Protein AF-A0A662X9U7-F1 (afdb_monomer_lite)

pLDDT: mean 76.12, std 15.45, range [34.06, 96.31]

Secondary structure (DSSP, 8-state):
-HHHHHHHHHHHGGGGGGTS-HHHHHHHHHHHHHHHHHHS---TT--SSPPEEPTTSS-EE----TTS------PPP---TT--SPPP------------HHHHHHHHHHHHHHHHHHHHHH-HHHHHHHHHHHHHHHHHHHHHHHHHHHHHHHHTTSTTHHHHHHHHHHHHHSTTS-TTTHHHHHHHHHHHHHHHHHHHHH-SEETTEETHHHHHHHHHHHHHHHHHHHTTTTPPPPP-SPPPPHHHHHHH--S--SPPPPPHHHHHHHHHHHHHHHHHHHTT-S-HHHHHHHHHHHHHHHHHHHHHHHHHHHHT-PPTTSSS----HHHHHHHHHHHHHHHHHHHHHHHHH-GGGGGGS-HHHHHHHHHHHTT--TT-HHHHHHHHHHHHHHHHHHTTS---

Foldseek 3Di:
DQLVVLVVCLVCLVVCVVPDPPVVSVVSNVVSVVVNPVVAPDCVPADPDDFDDDPPDPDTDDDDALVHDDDHDDDDPDDDPPDPDDDDDDDDDDDDDDDDPLLVVLQVLLLVLQPCLLVLLQDPVNQLQVLLVVLLLVLLVVVVVVVVVVVVVVLVVDPPSVVVVVVVCCVVVVQPPDPVNCVVVVVVVVVVSVVVLVVLCPDQADPNDGCVSVVSSVVSSVVSNVVCVVVVRSDFDDDPDDDDDPVCCVVPNDPPPPGGDGDPNSVVSSVVSNVSSLVSLCVSDSDNVVSVVSSVCSVCVVVVVVVVVVVVCVVVPDDPDPVHNDDDPVVVVVVCVVVVVVVLVVLLVVCVVCVVVLVVDDPLCSVLSVVSNVPDDSPDPVNVVSVVVVVVVVVVVVVPPDDD

Radius of gyration: 38.95 Å; chains: 1; bounding box: 94×74×111 Å

Sequence (404 aa):
MLCRGVLKAAQATPALQQWASPSVVHGLQAALQVLSKLVCENCVGGCQLECTPLEGEAACMLELSPYHAPCIAVTGPAQPFIATTSPAFDFDFTFYTYLSWTYAQNFFLGLFFFYLSEWLSRSRTFHYVLGAAIGVCFSALLALYLFQRQARNTTKMLPGAQLVSSLASVATVVVPVTGFVIMPNMYRLMAWAVSYLAYLWNREVLFGIPHLGKIYFACFAILGCVLVWWYQWGASAKSDTPPQDEEELEELGELDDELPPPTNLQLILSRSLKALGVTLLFYSTSSTEASLLLILLVSLTRVFEIIATIAYFWYHFERPGQHSVLISKKEFEQQALTETEKALAQLQEFLKQNPDELDKVREDNEIRLRRFAKGRNHLDVATRDSALNARQRKRSFWSSCAIQ

Structure (mmCIF, N/CA/C/O backbone):
data_AF-A0A662X9U7-F1
#
_entry.id   AF-A0A662X9U7-F1
#
loop_
_atom_site.group_PDB
_atom_site.id
_atom_site.type_symbol
_atom_site.label_atom_id
_atom_site.label_alt_id
_atom_site.label_comp_id
_atom_site.label_asym_id
_atom_site.label_entity_id
_atom_site.label_seq_id
_atom_site.pdbx_PDB_ins_code
_atom_site.Cartn_x
_atom_site.Cartn_y
_atom_site.Cartn_z
_atom_site.occupancy
_atom_site.B_iso_or_equiv
_atom_site.auth_seq_id
_atom_site.auth_comp_id
_atom_site.auth_asym_id
_atom_site.auth_atom_id
_atom_site.pdbx_PDB_model_num
ATOM 1 N N . MET A 1 1 ? 9.312 13.143 -14.802 1.00 46.44 1 MET A N 1
ATOM 2 C CA . MET A 1 1 ? 8.368 13.669 -13.781 1.00 46.44 1 MET A CA 1
ATOM 3 C C . MET A 1 1 ? 8.946 14.861 -13.021 1.00 46.44 1 MET A C 1
ATOM 5 O O . MET A 1 1 ? 8.430 15.960 -13.179 1.00 46.44 1 MET A O 1
ATOM 9 N N . LEU A 1 2 ? 10.040 14.679 -12.266 1.00 54.72 2 LEU A N 1
ATOM 10 C CA . LEU A 1 2 ? 10.697 15.745 -11.489 1.00 54.72 2 LEU A CA 1
ATOM 11 C C . LEU A 1 2 ? 11.175 16.892 -12.402 1.00 54.72 2 LEU A C 1
ATOM 13 O O . LEU A 1 2 ? 10.921 18.049 -12.108 1.00 54.72 2 LEU A O 1
ATOM 17 N N . CYS A 1 3 ? 11.687 16.563 -13.593 1.00 58.28 3 CYS A N 1
ATOM 18 C CA . CYS A 1 3 ? 12.002 17.531 -14.648 1.00 58.28 3 CYS A CA 1
ATOM 19 C C . CYS A 1 3 ? 10.791 18.400 -15.046 1.00 58.28 3 CYS A C 1
ATOM 21 O O . CYS A 1 3 ? 10.842 19.617 -14.931 1.00 58.28 3 CYS A O 1
ATOM 23 N N . ARG A 1 4 ? 9.668 17.786 -15.453 1.00 57.91 4 ARG A N 1
ATOM 24 C CA . ARG A 1 4 ? 8.449 18.500 -15.885 1.00 57.91 4 ARG A CA 1
ATOM 25 C C . ARG A 1 4 ? 7.836 19.336 -14.757 1.00 57.91 4 ARG A C 1
ATOM 27 O O . ARG A 1 4 ? 7.353 20.433 -15.017 1.00 57.91 4 ARG A O 1
ATOM 34 N N . GLY A 1 5 ? 7.877 18.834 -13.520 1.00 63.41 5 GLY A N 1
ATOM 35 C CA . GLY A 1 5 ? 7.446 19.562 -12.325 1.00 63.41 5 GLY A CA 1
ATOM 36 C C . GLY A 1 5 ? 8.324 20.778 -12.034 1.00 63.41 5 GLY A C 1
ATOM 37 O O . GLY A 1 5 ? 7.799 21.867 -11.842 1.00 63.41 5 GLY A O 1
ATOM 38 N N . VAL A 1 6 ? 9.650 20.623 -12.091 1.00 66.56 6 VAL A N 1
ATOM 39 C CA . VAL A 1 6 ? 10.616 21.722 -11.923 1.00 66.56 6 VAL A CA 1
ATOM 40 C C . VAL A 1 6 ? 10.502 22.739 -13.063 1.00 66.56 6 VAL A C 1
ATOM 42 O O . VAL A 1 6 ? 10.577 23.937 -12.811 1.00 66.56 6 VAL A O 1
ATOM 45 N N . LEU A 1 7 ? 10.236 22.292 -14.294 1.00 66.31 7 LEU A N 1
ATOM 46 C CA . LEU A 1 7 ? 10.035 23.164 -15.454 1.00 66.31 7 LEU A CA 1
ATOM 47 C C . LEU A 1 7 ? 8.737 23.978 -15.334 1.00 66.31 7 LEU A C 1
ATOM 49 O O . LEU A 1 7 ? 8.763 25.194 -15.505 1.00 66.31 7 LEU A O 1
ATOM 53 N N . LYS A 1 8 ? 7.617 23.333 -14.969 1.00 71.69 8 LYS A N 1
ATOM 54 C CA . LYS A 1 8 ? 6.346 24.022 -14.681 1.00 71.69 8 LYS A CA 1
ATOM 55 C C . LYS A 1 8 ? 6.487 24.978 -13.491 1.00 71.69 8 LYS A C 1
ATOM 57 O O . LYS A 1 8 ? 5.981 26.091 -13.554 1.00 71.69 8 LYS A O 1
ATOM 62 N N . ALA A 1 9 ? 7.199 24.582 -12.434 1.00 75.00 9 ALA A N 1
ATOM 63 C CA . ALA A 1 9 ? 7.469 25.444 -11.285 1.00 75.00 9 ALA A CA 1
ATOM 64 C C . ALA A 1 9 ? 8.306 26.669 -11.685 1.00 75.00 9 ALA A C 1
ATOM 66 O O . ALA A 1 9 ? 7.944 27.788 -11.329 1.00 75.00 9 ALA A O 1
ATOM 67 N N . ALA A 1 10 ? 9.358 26.487 -12.492 1.00 73.56 10 ALA A N 1
ATOM 68 C CA . ALA A 1 10 ? 10.167 27.579 -13.036 1.00 73.56 10 ALA A CA 1
ATOM 69 C C . ALA A 1 10 ? 9.329 28.541 -13.899 1.00 73.56 10 ALA A C 1
ATOM 71 O O . ALA A 1 10 ? 9.485 29.755 -13.799 1.00 73.56 10 ALA A O 1
ATOM 72 N N . GLN A 1 11 ? 8.403 28.009 -14.704 1.00 76.69 11 GLN A N 1
ATOM 73 C CA . GLN A 1 11 ? 7.480 28.795 -15.532 1.00 76.69 11 GLN A CA 1
ATOM 74 C C . GLN A 1 11 ? 6.395 29.517 -14.720 1.00 76.69 11 GLN A C 1
ATOM 76 O O . GLN A 1 11 ? 5.952 30.585 -15.126 1.00 76.69 11 GLN A O 1
ATOM 81 N N . ALA A 1 12 ? 5.983 28.964 -13.577 1.00 81.19 12 ALA A N 1
ATOM 82 C CA . ALA A 1 12 ? 5.007 29.570 -12.670 1.00 81.19 12 ALA A CA 1
ATOM 83 C C . ALA A 1 12 ? 5.637 30.567 -11.677 1.00 81.19 12 ALA A C 1
ATOM 85 O O . ALA A 1 12 ? 4.928 31.371 -11.076 1.00 81.19 12 ALA A O 1
ATOM 86 N N . THR A 1 13 ? 6.966 30.553 -11.522 1.00 83.44 13 THR A N 1
ATOM 87 C CA . THR A 1 13 ? 7.704 31.434 -10.598 1.00 83.44 13 THR A CA 1
ATOM 88 C C . THR A 1 13 ? 7.455 32.937 -10.832 1.00 83.44 13 THR A C 1
ATOM 90 O O . THR A 1 13 ? 7.305 33.653 -9.844 1.00 83.44 13 THR A O 1
ATOM 93 N N . PRO A 1 14 ? 7.312 33.447 -12.074 1.00 82.44 14 PRO A N 1
ATOM 94 C CA . PRO A 1 14 ? 6.983 34.854 -12.321 1.00 82.44 14 PRO A CA 1
ATOM 95 C C . PRO A 1 14 ? 5.632 35.290 -11.732 1.00 82.44 14 PRO A C 1
ATOM 97 O O . PRO A 1 14 ? 5.466 36.452 -11.375 1.00 82.44 14 PRO A O 1
ATOM 100 N N . ALA A 1 15 ? 4.672 34.374 -11.559 1.00 83.75 15 ALA A N 1
ATOM 101 C CA . ALA A 1 15 ? 3.381 34.695 -10.943 1.00 83.75 15 ALA A CA 1
ATOM 102 C C . ALA A 1 15 ? 3.501 35.002 -9.435 1.00 83.75 15 ALA A C 1
ATOM 104 O O . ALA A 1 15 ? 2.648 35.683 -8.867 1.00 83.75 15 ALA A O 1
ATOM 105 N N . LEU A 1 16 ? 4.588 34.565 -8.783 1.00 81.94 16 LEU A N 1
ATOM 106 C CA . LEU A 1 16 ? 4.872 34.855 -7.371 1.00 81.94 16 LEU A CA 1
ATOM 107 C C . LEU A 1 16 ? 5.369 36.288 -7.139 1.00 81.94 16 LEU A C 1
ATOM 109 O O . LEU A 1 16 ? 5.454 36.722 -5.993 1.00 81.94 16 LEU A O 1
ATOM 113 N N . GLN A 1 17 ? 5.646 37.048 -8.201 1.00 81.81 17 GLN A N 1
ATOM 114 C CA . GLN A 1 17 ? 6.089 38.443 -8.119 1.00 81.81 17 GLN A CA 1
ATOM 115 C C . GLN A 1 17 ? 5.034 39.378 -7.503 1.00 81.81 17 GLN A C 1
ATOM 117 O O . GLN A 1 17 ? 5.373 40.461 -7.039 1.00 81.81 17 GLN A O 1
ATOM 122 N N . GLN A 1 18 ? 3.773 38.935 -7.435 1.00 87.62 18 GLN A N 1
ATOM 123 C CA . GLN A 1 18 ? 2.697 39.623 -6.714 1.00 87.62 18 GLN A CA 1
ATOM 124 C C . GLN A 1 18 ? 2.776 39.456 -5.184 1.00 87.62 18 GLN A C 1
ATOM 126 O O . GLN A 1 18 ? 2.212 40.267 -4.458 1.00 87.62 18 GLN A O 1
ATOM 131 N N . TRP A 1 19 ? 3.467 38.422 -4.689 1.00 86.00 19 TRP A N 1
ATOM 132 C CA . TRP A 1 19 ? 3.442 38.003 -3.278 1.00 86.00 19 TRP A CA 1
ATOM 133 C C . TRP A 1 19 ? 4.826 37.991 -2.615 1.00 86.00 19 TRP A C 1
ATOM 135 O O . TRP A 1 19 ? 4.922 37.903 -1.392 1.00 86.00 19 TRP A O 1
ATOM 145 N N . ALA A 1 20 ? 5.901 38.070 -3.400 1.00 86.69 20 ALA A N 1
ATOM 146 C CA . ALA A 1 20 ? 7.279 38.004 -2.930 1.00 86.69 20 ALA A CA 1
ATOM 147 C C . ALA A 1 20 ? 8.147 39.096 -3.566 1.00 86.69 20 ALA A C 1
ATOM 149 O O . ALA A 1 20 ? 7.860 39.602 -4.652 1.00 86.69 20 ALA A O 1
ATOM 150 N N . SER A 1 21 ? 9.241 39.453 -2.888 1.00 87.38 21 SER A N 1
ATOM 151 C CA . SER A 1 21 ? 10.155 40.483 -3.381 1.00 87.38 21 SER A CA 1
ATOM 152 C C . SER A 1 21 ? 10.867 40.037 -4.671 1.00 87.38 21 SER A C 1
ATOM 154 O O . SER A 1 21 ? 11.174 38.849 -4.830 1.00 87.38 21 SER A O 1
ATOM 156 N N . PRO A 1 22 ? 11.190 40.971 -5.589 1.00 86.38 22 PRO A N 1
ATOM 157 C CA . PRO A 1 22 ? 11.778 40.644 -6.891 1.00 86.38 22 PRO A CA 1
ATOM 158 C C . PRO A 1 22 ? 13.060 39.814 -6.779 1.00 86.38 22 PRO A C 1
ATOM 160 O O . PRO A 1 22 ? 13.262 38.885 -7.552 1.00 86.38 22 PRO A O 1
ATOM 163 N N . SER A 1 23 ? 13.893 40.094 -5.775 1.00 84.81 23 SER A N 1
ATOM 164 C CA . SER A 1 23 ? 15.147 39.379 -5.522 1.00 84.81 23 SER A CA 1
ATOM 165 C C . SER A 1 23 ? 14.926 37.912 -5.141 1.00 84.81 23 SER A C 1
ATOM 167 O O . SER A 1 23 ? 15.685 37.043 -5.566 1.00 84.81 23 SER A O 1
ATOM 169 N N . VAL A 1 24 ? 13.870 37.623 -4.370 1.00 83.75 24 VAL A N 1
ATOM 170 C CA . VAL A 1 24 ? 13.511 36.255 -3.965 1.00 83.75 24 VAL A CA 1
ATOM 171 C C . VAL A 1 24 ? 12.967 35.480 -5.158 1.00 83.75 24 VAL A C 1
ATOM 173 O O . VAL A 1 24 ? 13.395 34.354 -5.390 1.00 83.75 24 VAL A O 1
ATOM 176 N N . VAL A 1 25 ? 12.095 36.095 -5.960 1.00 86.12 25 VAL A N 1
ATOM 177 C CA . VAL A 1 25 ? 11.553 35.482 -7.184 1.00 86.12 25 VAL A CA 1
ATOM 178 C C . VAL A 1 25 ? 12.671 35.175 -8.181 1.00 86.12 25 VAL A C 1
ATOM 180 O O . VAL A 1 25 ? 12.731 34.069 -8.713 1.00 86.12 25 VAL A O 1
ATOM 183 N N . HIS A 1 26 ? 13.608 36.106 -8.375 1.00 84.44 26 HIS A N 1
ATOM 184 C CA . HIS A 1 26 ? 14.730 35.930 -9.296 1.00 84.44 26 HIS A CA 1
ATOM 185 C C . HIS A 1 26 ? 15.718 34.852 -8.819 1.00 84.44 26 HIS A C 1
ATOM 187 O O . HIS A 1 26 ? 16.222 34.071 -9.630 1.00 84.44 26 HIS A O 1
ATOM 193 N N . GLY A 1 27 ? 15.965 34.771 -7.506 1.00 84.94 27 GLY A N 1
ATOM 194 C CA . GLY A 1 27 ? 16.770 33.709 -6.897 1.00 84.94 27 GLY A CA 1
ATOM 195 C C . GLY A 1 27 ? 16.107 32.335 -7.012 1.00 84.94 27 GLY A C 1
ATOM 196 O O . GLY A 1 27 ? 16.764 31.364 -7.386 1.00 84.94 27 GLY A O 1
ATOM 197 N N . LEU A 1 28 ? 14.795 32.258 -6.767 1.00 85.81 28 LEU A N 1
ATOM 198 C CA . LEU A 1 28 ? 14.014 31.026 -6.892 1.00 85.81 28 LEU A CA 1
ATOM 199 C C . LEU A 1 28 ? 13.961 30.544 -8.347 1.00 85.81 28 LEU A C 1
ATOM 201 O O . LEU A 1 28 ? 14.156 29.361 -8.614 1.00 85.81 28 LEU A O 1
ATOM 205 N N . GLN A 1 29 ? 13.768 31.462 -9.296 1.00 85.44 29 GLN A N 1
ATOM 206 C CA . GLN A 1 29 ? 13.762 31.166 -10.725 1.00 85.44 29 GLN A CA 1
ATOM 207 C C . GLN A 1 29 ? 15.126 30.650 -11.195 1.00 85.44 29 GLN A C 1
ATOM 209 O O . GLN A 1 29 ? 15.185 29.641 -11.896 1.00 85.44 29 GLN A O 1
ATOM 214 N N . ALA A 1 30 ? 16.225 31.288 -10.782 1.00 82.06 30 ALA A N 1
ATOM 215 C CA . ALA A 1 30 ? 17.574 30.832 -11.111 1.00 82.06 30 ALA A CA 1
ATOM 216 C C . ALA A 1 30 ? 17.868 29.445 -10.513 1.00 82.06 30 ALA A C 1
ATOM 218 O O . ALA A 1 30 ? 18.379 28.566 -11.209 1.00 82.06 30 ALA A O 1
ATOM 219 N N . ALA A 1 31 ? 17.485 29.214 -9.254 1.00 81.62 31 ALA A N 1
ATOM 220 C CA . ALA A 1 31 ? 17.637 27.920 -8.598 1.00 81.62 31 ALA A CA 1
ATOM 221 C C . ALA A 1 31 ? 16.828 26.823 -9.306 1.00 81.62 31 ALA A C 1
ATOM 223 O O . ALA A 1 31 ? 17.368 25.758 -9.597 1.00 81.62 31 ALA A O 1
ATOM 224 N N . LEU A 1 32 ? 15.565 27.090 -9.655 1.00 79.88 32 LEU A N 1
ATOM 225 C CA . LEU A 1 32 ? 14.711 26.153 -10.389 1.00 79.88 32 LEU A CA 1
ATOM 226 C C . LEU A 1 32 ? 15.207 25.909 -11.819 1.00 79.88 32 LEU A C 1
ATOM 228 O O . LEU A 1 32 ? 15.117 24.784 -12.299 1.00 79.88 32 LEU A O 1
ATOM 232 N N . GLN A 1 33 ? 15.790 26.904 -12.492 1.00 74.00 33 GLN A N 1
ATOM 233 C CA . GLN A 1 33 ? 16.422 26.717 -13.802 1.00 74.00 33 GLN A CA 1
ATOM 234 C C . GLN A 1 33 ? 17.676 25.838 -13.720 1.00 74.00 33 GLN A C 1
ATOM 236 O O . GLN A 1 33 ? 17.857 24.950 -14.553 1.00 74.00 33 GLN A O 1
ATOM 241 N N . VAL A 1 34 ? 18.526 26.028 -12.710 1.00 76.19 34 VAL A N 1
ATOM 242 C CA . VAL A 1 34 ? 19.694 25.163 -12.472 1.00 76.19 34 VAL A CA 1
ATOM 243 C C . VAL A 1 34 ? 19.246 23.745 -12.125 1.00 76.19 34 VAL A C 1
ATOM 245 O O . VAL A 1 34 ? 19.729 22.784 -12.720 1.00 76.19 34 VAL A O 1
ATOM 248 N N . LEU A 1 35 ? 18.256 23.614 -11.240 1.00 68.69 35 LEU A N 1
ATOM 249 C CA . LEU A 1 35 ? 17.654 22.334 -10.881 1.00 68.69 35 LEU A CA 1
ATOM 250 C C . LEU A 1 35 ? 17.021 21.656 -12.104 1.00 68.69 35 LEU A C 1
ATOM 252 O O . LEU A 1 35 ? 17.150 20.449 -12.266 1.00 68.69 35 LEU A O 1
ATOM 256 N N . SER A 1 36 ? 16.402 22.423 -13.008 1.00 66.00 36 SER A N 1
ATOM 257 C CA . SER A 1 36 ? 15.851 21.889 -14.256 1.00 66.00 36 SER A CA 1
ATOM 258 C C . SER A 1 36 ? 16.948 21.303 -15.137 1.00 66.00 36 SER A C 1
ATOM 260 O O . SER A 1 36 ? 16.776 20.202 -15.628 1.00 66.00 36 SER A O 1
ATOM 262 N N . LYS A 1 37 ? 18.115 21.949 -15.253 1.00 64.19 37 LYS A N 1
ATOM 263 C CA . LYS A 1 37 ? 19.254 21.413 -16.018 1.00 64.19 37 LYS A CA 1
ATOM 264 C C . LYS A 1 37 ? 19.905 20.188 -15.366 1.00 64.19 37 LYS A C 1
ATOM 266 O O . LYS A 1 37 ? 20.546 19.410 -16.058 1.00 64.19 37 LYS A O 1
ATOM 271 N N . LEU A 1 38 ? 19.776 20.045 -14.047 1.00 63.22 38 LEU A N 1
ATOM 272 C CA . LEU A 1 38 ? 20.283 18.905 -13.275 1.00 63.22 38 LEU A CA 1
ATOM 273 C C . LEU A 1 38 ? 19.344 17.696 -13.317 1.00 63.22 38 LEU A C 1
ATOM 275 O O . LEU A 1 38 ? 19.797 16.559 -13.263 1.00 63.22 38 LEU A O 1
ATOM 279 N N . VAL A 1 39 ? 18.037 17.949 -13.361 1.00 60.91 39 VAL A N 1
ATOM 280 C CA . VAL A 1 39 ? 16.991 16.924 -13.257 1.00 60.91 39 VAL A CA 1
ATOM 281 C C . VAL A 1 39 ? 16.437 16.532 -14.628 1.00 60.91 39 VAL A C 1
ATOM 283 O O . VAL A 1 39 ? 16.001 15.397 -14.821 1.00 60.91 39 VAL A O 1
ATOM 286 N N . CYS A 1 40 ? 16.398 17.467 -15.572 1.00 59.81 40 CYS A N 1
ATOM 287 C CA . CYS A 1 40 ? 16.128 17.188 -16.971 1.00 59.81 40 CYS A CA 1
ATOM 288 C C . CYS A 1 40 ? 17.455 16.826 -17.631 1.00 59.81 40 CYS A C 1
ATOM 290 O O . CYS A 1 40 ? 18.322 17.686 -17.781 1.00 59.81 40 CYS A O 1
ATOM 292 N N . GLU A 1 41 ? 17.611 15.572 -18.049 1.00 56.22 41 GLU A N 1
ATOM 293 C CA . GLU A 1 41 ? 18.632 15.236 -19.036 1.00 56.22 41 GLU A CA 1
ATOM 294 C C . GLU A 1 41 ? 18.340 16.072 -20.288 1.00 56.22 41 GLU A C 1
ATOM 296 O O . GLU A 1 41 ? 17.344 15.865 -20.981 1.00 56.22 41 GLU A O 1
ATOM 301 N N . ASN A 1 42 ? 19.172 17.080 -20.557 1.00 52.84 42 ASN A N 1
ATOM 302 C CA . ASN A 1 42 ? 19.239 17.632 -21.903 1.00 52.84 42 ASN A CA 1
ATOM 303 C C . ASN A 1 42 ? 19.676 16.480 -22.814 1.00 52.84 42 ASN A C 1
ATOM 305 O O . ASN A 1 42 ? 20.552 15.716 -22.412 1.00 52.84 42 ASN A O 1
ATOM 309 N N . CYS A 1 43 ? 19.090 16.351 -24.008 1.00 54.09 43 CYS A N 1
ATOM 310 C CA . CYS A 1 43 ? 19.368 15.277 -24.974 1.00 54.09 43 CYS A CA 1
ATOM 311 C C . CYS A 1 43 ? 20.799 15.370 -25.566 1.00 54.09 43 CYS A C 1
ATOM 313 O O . CYS A 1 43 ? 20.997 15.441 -26.778 1.00 54.09 43 CYS A O 1
ATOM 315 N N . VAL A 1 44 ? 21.821 15.449 -24.719 1.00 43.75 44 VAL A N 1
ATOM 316 C CA . VAL A 1 44 ? 23.226 15.583 -25.082 1.00 43.75 44 VAL A CA 1
ATOM 317 C C . VAL A 1 44 ? 23.734 14.178 -25.390 1.00 43.75 44 VAL A C 1
ATOM 319 O O . VAL A 1 44 ? 24.128 13.444 -24.490 1.00 43.75 44 VAL A O 1
ATOM 322 N N . GLY A 1 45 ? 23.664 13.792 -26.666 1.00 51.84 45 GLY A N 1
ATOM 323 C CA . GLY A 1 45 ? 24.110 12.478 -27.152 1.00 51.84 45 GLY A CA 1
ATOM 324 C C . GLY A 1 45 ? 23.074 11.670 -27.941 1.00 51.84 45 GLY A C 1
ATOM 325 O O . GLY A 1 45 ? 23.380 10.552 -28.340 1.00 51.84 45 GLY A O 1
ATOM 326 N N . GLY A 1 46 ? 21.882 12.221 -28.201 1.00 52.75 46 GLY A N 1
ATOM 327 C CA . GLY A 1 46 ? 20.804 11.507 -28.897 1.00 52.75 46 GLY A CA 1
ATOM 328 C C . GLY A 1 46 ? 19.939 10.654 -27.961 1.00 52.75 46 GLY A C 1
ATOM 329 O O . GLY A 1 46 ? 20.124 10.667 -26.745 1.00 52.75 46 GLY A O 1
ATOM 330 N N . CYS A 1 47 ? 18.947 9.954 -28.517 1.00 57.78 47 CYS A N 1
ATOM 331 C CA . CYS A 1 47 ? 18.071 9.055 -27.761 1.00 57.78 47 CYS A CA 1
ATOM 332 C C . CYS A 1 47 ? 18.612 7.618 -27.830 1.00 57.78 47 CYS A C 1
ATOM 334 O O . CYS A 1 47 ? 19.084 7.201 -28.884 1.00 57.78 47 CYS A O 1
ATOM 336 N N . GLN A 1 48 ? 18.552 6.863 -26.728 1.00 57.22 48 GLN A N 1
ATOM 337 C CA . GLN A 1 48 ? 18.986 5.455 -26.706 1.00 57.22 48 GLN A CA 1
ATOM 338 C C . GLN A 1 48 ? 17.914 4.473 -27.201 1.00 57.22 48 GLN A C 1
ATOM 340 O O . GLN A 1 48 ? 18.243 3.322 -27.473 1.00 57.22 48 GLN A O 1
ATOM 345 N N . LEU A 1 49 ? 16.643 4.888 -27.287 1.00 65.00 49 LEU A N 1
ATOM 346 C CA . LEU A 1 49 ? 15.582 4.025 -27.808 1.00 65.00 49 LEU A CA 1
ATOM 347 C C . LEU A 1 49 ? 15.557 4.073 -29.337 1.00 65.00 49 LEU A C 1
ATOM 349 O O . LEU A 1 49 ? 15.335 5.131 -29.925 1.00 65.00 49 LEU A O 1
ATOM 353 N N . GLU A 1 50 ? 15.746 2.911 -29.957 1.00 70.88 50 GLU A N 1
ATOM 354 C CA . GLU A 1 50 ? 15.563 2.722 -31.393 1.00 70.88 50 GLU A CA 1
ATOM 355 C C . GLU A 1 50 ? 14.070 2.679 -31.743 1.00 70.88 50 GLU A C 1
ATOM 357 O O . GLU A 1 50 ? 13.255 2.104 -31.019 1.00 70.88 50 GLU A O 1
ATOM 362 N N . CYS A 1 51 ? 13.715 3.308 -32.862 1.00 78.12 51 CYS A N 1
ATOM 363 C CA . CYS A 1 51 ? 12.354 3.292 -33.383 1.00 78.12 51 CYS A CA 1
ATOM 364 C C . CYS A 1 51 ? 12.066 1.929 -34.024 1.00 78.12 51 CYS A C 1
ATOM 366 O O . CYS A 1 51 ? 12.865 1.453 -34.833 1.00 78.12 51 CYS A O 1
ATOM 368 N N . THR A 1 52 ? 10.933 1.307 -33.703 1.00 83.62 52 THR A N 1
ATOM 369 C CA . THR A 1 52 ? 10.547 0.033 -34.318 1.00 83.62 52 THR A CA 1
ATOM 370 C C . THR A 1 52 ? 9.861 0.303 -35.661 1.00 83.62 52 THR A C 1
ATOM 372 O O . THR A 1 52 ? 8.897 1.072 -35.709 1.00 83.62 52 THR A O 1
ATOM 375 N N . PRO A 1 53 ? 10.351 -0.256 -36.783 1.00 83.88 53 PRO A N 1
ATOM 376 C CA . PRO A 1 53 ? 9.733 -0.030 -38.087 1.00 83.88 53 PRO A CA 1
ATOM 377 C C . PRO A 1 53 ? 8.350 -0.692 -38.145 1.00 83.88 53 PRO A C 1
ATOM 379 O O . PRO A 1 53 ? 8.192 -1.827 -37.693 1.00 83.88 53 PRO A O 1
ATOM 382 N N . LEU A 1 54 ? 7.358 -0.002 -38.716 1.00 83.19 54 LEU A N 1
ATOM 383 C CA . LEU A 1 54 ? 6.073 -0.618 -39.051 1.00 83.19 54 LEU A CA 1
ATOM 384 C C . LEU A 1 54 ? 6.204 -1.376 -40.377 1.00 83.19 54 LEU A C 1
ATOM 386 O O . LEU A 1 54 ? 6.681 -0.828 -41.371 1.00 83.19 54 LEU A O 1
ATOM 390 N N . GLU A 1 55 ? 5.782 -2.641 -40.407 1.00 78.69 55 GLU A N 1
ATOM 391 C CA . GLU A 1 55 ? 5.785 -3.431 -41.640 1.00 78.69 55 GLU A CA 1
ATOM 392 C C . GLU A 1 55 ? 4.888 -2.774 -42.703 1.00 78.69 55 GLU A C 1
ATOM 394 O O . GLU A 1 55 ? 3.682 -2.638 -42.516 1.00 78.69 55 GLU A O 1
ATOM 399 N N . GLY A 1 56 ? 5.483 -2.390 -43.837 1.00 72.25 56 GLY A N 1
ATOM 400 C CA . GLY A 1 56 ? 4.757 -1.903 -45.015 1.00 72.25 56 GLY A CA 1
ATOM 401 C C . GLY A 1 56 ? 4.625 -0.382 -45.159 1.00 72.25 56 GLY A C 1
ATOM 402 O O . GLY A 1 56 ? 4.124 0.059 -46.190 1.00 72.25 56 GLY A O 1
ATOM 403 N N . GLU A 1 57 ? 5.116 0.424 -44.210 1.00 71.12 57 GLU A N 1
ATOM 404 C CA . GLU A 1 57 ? 5.037 1.893 -44.268 1.00 71.12 57 GLU A CA 1
ATOM 405 C C . GLU A 1 57 ? 6.388 2.561 -43.958 1.00 71.12 57 GLU A C 1
ATOM 407 O O . GLU A 1 57 ? 7.216 2.024 -43.226 1.00 71.12 57 GLU A O 1
ATOM 412 N N . ALA A 1 58 ? 6.616 3.773 -44.479 1.00 75.94 58 ALA A N 1
ATOM 413 C CA . ALA A 1 58 ? 7.758 4.622 -44.108 1.00 75.94 58 ALA A CA 1
ATOM 414 C C . ALA A 1 58 ? 7.548 5.288 -42.729 1.00 75.94 58 ALA A C 1
ATOM 416 O O . ALA A 1 58 ? 7.821 6.473 -42.547 1.00 75.94 58 ALA A O 1
ATOM 417 N N . ALA A 1 59 ? 7.011 4.529 -41.776 1.00 80.69 59 ALA A N 1
ATOM 418 C CA . ALA A 1 59 ? 6.652 4.968 -40.439 1.00 80.69 59 ALA A CA 1
ATOM 419 C C . ALA A 1 59 ? 7.372 4.106 -39.401 1.00 80.69 59 ALA A C 1
ATOM 421 O O . ALA A 1 59 ? 7.668 2.928 -39.619 1.00 80.69 59 ALA A O 1
ATOM 422 N N . CYS A 1 60 ? 7.662 4.702 -38.252 1.00 83.19 60 CYS A N 1
ATOM 423 C CA . CYS A 1 60 ? 8.287 4.003 -37.146 1.00 83.19 60 CYS A CA 1
ATOM 424 C C . CYS A 1 60 ? 7.551 4.351 -35.850 1.00 83.19 60 CYS A C 1
ATOM 426 O O . CYS A 1 60 ? 7.085 5.477 -35.668 1.00 83.19 60 CYS A O 1
ATOM 428 N N . MET A 1 61 ? 7.404 3.367 -34.967 1.00 83.06 61 MET A N 1
ATOM 429 C CA . MET A 1 61 ? 6.734 3.526 -33.685 1.00 83.06 61 MET A CA 1
ATOM 430 C C . MET A 1 61 ? 7.771 3.676 -32.576 1.00 83.06 61 MET A C 1
ATOM 432 O O . MET A 1 61 ? 8.764 2.952 -32.511 1.00 83.06 61 MET A O 1
ATOM 436 N N . LEU A 1 62 ? 7.530 4.631 -31.683 1.00 79.50 62 LEU A N 1
ATOM 437 C CA . LEU A 1 62 ? 8.371 4.870 -30.521 1.00 79.50 62 LEU A CA 1
ATOM 438 C C . LEU A 1 62 ? 7.499 4.867 -29.267 1.00 79.50 62 LEU A C 1
ATOM 440 O O . LEU A 1 62 ? 6.606 5.702 -29.111 1.00 79.50 62 LEU A O 1
ATOM 444 N N . GLU A 1 63 ? 7.772 3.944 -28.349 1.00 75.94 63 GLU A N 1
ATOM 445 C CA . GLU A 1 63 ? 7.098 3.920 -27.054 1.00 75.94 63 GLU A CA 1
ATOM 446 C C . GLU A 1 63 ? 7.753 4.917 -26.099 1.00 75.94 63 GLU A C 1
ATOM 448 O O . GLU A 1 63 ? 8.850 4.715 -25.574 1.00 75.94 63 GLU A O 1
ATOM 453 N N . LEU A 1 64 ? 7.058 6.024 -25.858 1.00 72.94 64 LEU A N 1
ATOM 454 C CA . LEU A 1 64 ? 7.519 7.056 -24.943 1.00 72.94 64 LEU A CA 1
ATOM 455 C C . LEU A 1 64 ? 7.079 6.739 -23.512 1.00 72.94 64 LEU A C 1
ATOM 457 O O . LEU A 1 64 ? 5.894 6.588 -23.215 1.00 72.94 64 LEU A O 1
ATOM 461 N N . SER A 1 65 ? 8.043 6.694 -22.592 1.00 67.38 65 SER A N 1
ATOM 462 C CA . SER A 1 65 ? 7.747 6.595 -21.163 1.00 67.38 65 SER A CA 1
ATOM 463 C C . SER A 1 65 ? 7.090 7.892 -20.673 1.00 67.38 65 SER A C 1
ATOM 465 O O . SER A 1 65 ? 7.684 8.958 -20.839 1.00 67.38 65 SER A O 1
ATOM 467 N N . PRO A 1 66 ? 5.945 7.845 -19.966 1.00 63.12 66 PRO A N 1
ATOM 468 C CA . PRO A 1 66 ? 5.355 9.048 -19.367 1.00 63.12 66 PRO A CA 1
ATOM 469 C C . PRO A 1 66 ? 6.210 9.621 -18.224 1.00 63.12 66 PRO A C 1
ATOM 471 O O . PRO A 1 66 ? 5.984 10.739 -17.754 1.00 63.12 66 PRO A O 1
ATOM 474 N N . TYR A 1 67 ? 7.196 8.855 -17.746 1.00 58.38 67 TYR A N 1
ATOM 475 C CA . TYR A 1 67 ? 8.020 9.214 -16.597 1.00 58.38 67 TYR A CA 1
ATOM 476 C C . TYR A 1 67 ? 9.264 10.022 -16.975 1.00 58.38 67 TYR A C 1
ATOM 478 O O . TYR A 1 67 ? 9.757 10.792 -16.139 1.00 58.38 67 TYR A O 1
ATOM 486 N N . HIS A 1 68 ? 9.713 9.915 -18.225 1.00 60.16 68 HIS A N 1
ATOM 487 C CA . HIS A 1 68 ? 10.893 10.592 -18.762 1.00 60.16 68 HIS A CA 1
ATOM 488 C C . HIS A 1 68 ? 10.468 11.711 -19.719 1.00 60.16 68 HIS A C 1
ATOM 490 O O . HIS A 1 68 ? 9.368 11.687 -20.264 1.00 60.16 68 HIS A O 1
ATOM 496 N N . ALA A 1 69 ? 11.301 12.741 -19.876 1.00 61.09 69 ALA A N 1
ATOM 497 C CA . ALA A 1 69 ? 11.067 13.726 -20.926 1.00 61.09 69 ALA A CA 1
ATOM 498 C C . ALA A 1 69 ? 11.410 13.054 -22.267 1.00 61.09 69 ALA A C 1
ATOM 500 O O . ALA A 1 69 ? 12.541 12.587 -22.407 1.00 61.09 69 ALA A O 1
ATOM 501 N N . PRO A 1 70 ? 10.467 12.934 -23.217 1.00 63.56 70 PRO A N 1
ATOM 502 C CA . PRO A 1 70 ? 10.752 12.271 -24.478 1.00 63.56 70 PRO A CA 1
ATOM 503 C C . PRO A 1 70 ? 11.723 13.130 -25.294 1.00 63.56 70 PRO A C 1
ATOM 505 O O . PRO A 1 70 ? 11.391 14.238 -25.708 1.00 63.56 70 PRO A O 1
ATOM 508 N N . CYS A 1 71 ? 12.932 12.618 -25.505 1.00 67.81 71 CYS A N 1
ATOM 509 C CA . CYS A 1 71 ? 13.886 13.159 -26.464 1.00 67.81 71 CYS A CA 1
ATOM 510 C C . CYS A 1 71 ? 13.712 12.402 -27.780 1.00 67.81 71 CYS A C 1
ATOM 512 O O . CYS A 1 71 ? 13.885 11.186 -27.814 1.00 67.81 71 CYS A O 1
ATOM 514 N N . ILE A 1 72 ? 13.403 13.110 -28.864 1.00 71.69 72 ILE A N 1
ATOM 515 C CA . ILE A 1 72 ? 13.404 12.536 -30.211 1.00 71.69 72 ILE A CA 1
ATOM 516 C C . ILE A 1 72 ? 14.605 13.134 -30.932 1.00 71.69 72 ILE A C 1
ATOM 518 O O . ILE A 1 72 ? 14.658 14.339 -31.172 1.00 71.69 72 ILE A O 1
ATOM 522 N N . ALA A 1 73 ? 15.600 12.296 -31.211 1.00 71.88 73 ALA A N 1
ATOM 523 C CA . ALA A 1 73 ? 16.747 12.676 -32.019 1.00 71.88 73 ALA A CA 1
ATOM 524 C C . ALA A 1 73 ? 16.519 12.150 -33.431 1.00 71.88 73 ALA A C 1
ATOM 526 O O . ALA A 1 73 ? 16.350 10.949 -33.622 1.00 71.88 73 ALA A O 1
ATOM 527 N N . VAL A 1 74 ? 16.504 13.054 -34.404 1.00 70.31 74 VAL A N 1
ATOM 528 C CA . VAL A 1 74 ? 16.326 12.701 -35.810 1.00 70.31 74 VAL A CA 1
ATOM 529 C C . VAL A 1 74 ? 17.664 12.857 -36.511 1.00 70.31 74 VAL A C 1
ATOM 531 O O . VAL A 1 74 ? 18.238 13.946 -36.538 1.00 70.31 74 VAL A O 1
ATOM 534 N N . THR A 1 75 ? 18.179 11.759 -37.051 1.00 71.25 75 THR A N 1
ATOM 535 C CA . THR A 1 75 ? 19.410 11.748 -37.838 1.00 71.25 75 THR A CA 1
ATOM 536 C C . THR A 1 75 ? 19.064 11.815 -39.321 1.00 71.25 75 THR A C 1
ATOM 538 O O . THR A 1 75 ? 18.312 10.996 -39.842 1.00 71.25 75 THR A O 1
ATOM 541 N N . GLY A 1 76 ? 19.599 12.823 -40.011 1.00 68.25 76 GLY A N 1
ATOM 542 C CA . GLY A 1 76 ? 19.466 12.931 -41.461 1.00 68.25 76 GLY A CA 1
ATOM 543 C C . GLY A 1 76 ? 20.386 11.947 -42.204 1.00 68.25 76 GLY A C 1
ATOM 544 O O . GLY A 1 76 ? 21.357 11.453 -41.624 1.00 68.25 76 GLY A O 1
ATOM 545 N N . PRO A 1 77 ? 20.127 11.679 -43.497 1.00 69.38 77 PRO A N 1
ATOM 546 C CA . PRO A 1 77 ? 21.057 10.977 -44.375 1.00 69.38 77 PRO A CA 1
ATOM 547 C C . PRO A 1 77 ? 22.439 11.642 -44.374 1.00 69.38 77 PRO A C 1
ATOM 549 O O . PRO A 1 77 ? 22.556 12.866 -44.271 1.00 69.38 77 PRO A O 1
ATOM 552 N N . ALA A 1 78 ? 23.487 10.827 -44.516 1.00 67.50 78 ALA A N 1
ATOM 553 C CA . ALA A 1 78 ? 24.866 11.299 -44.556 1.00 67.50 78 ALA A CA 1
ATOM 554 C C . ALA A 1 78 ? 25.045 12.333 -45.680 1.00 67.50 78 ALA A C 1
ATOM 556 O O . ALA A 1 78 ? 24.914 12.010 -46.862 1.00 67.50 78 ALA A O 1
ATOM 557 N N . GLN A 1 79 ? 25.332 13.582 -45.311 1.00 64.81 79 GLN A N 1
ATOM 558 C CA . GLN A 1 79 ? 25.606 14.630 -4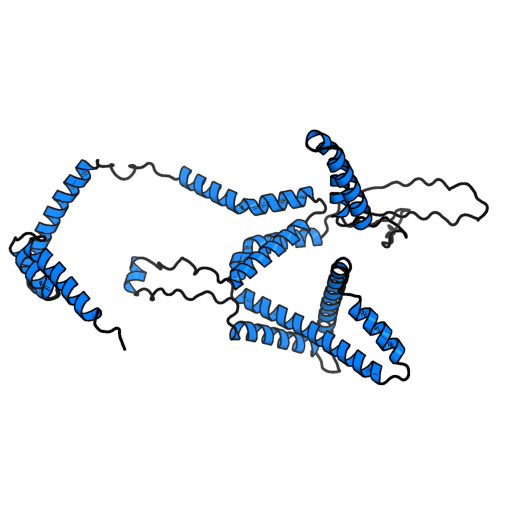6.287 1.00 64.81 79 GLN A CA 1
ATOM 559 C C . GLN A 1 79 ? 27.069 14.570 -46.745 1.00 64.81 79 GLN A C 1
ATOM 561 O O . GLN A 1 79 ? 27.963 14.348 -45.921 1.00 64.81 79 GLN A O 1
ATOM 566 N N . PRO A 1 80 ? 27.353 14.800 -48.040 1.00 71.81 80 PRO A N 1
ATOM 567 C CA . PRO A 1 80 ? 28.719 15.015 -48.489 1.00 71.81 80 PRO A CA 1
ATOM 568 C C . PRO A 1 80 ? 29.271 16.282 -47.828 1.00 71.81 80 PRO A C 1
ATOM 570 O O . PRO A 1 80 ? 28.575 17.290 -47.738 1.00 71.81 80 PRO A O 1
ATOM 573 N N . PHE A 1 81 ? 30.539 16.244 -47.416 1.00 65.19 81 PHE A N 1
ATOM 574 C CA . PHE A 1 81 ? 31.216 17.290 -46.628 1.00 65.19 81 PHE A CA 1
ATOM 575 C C . PHE A 1 81 ? 31.129 18.719 -47.214 1.00 65.19 81 PHE A C 1
ATOM 577 O O . PHE A 1 81 ? 31.359 19.695 -46.511 1.00 65.19 81 PHE A O 1
ATOM 584 N N . ILE A 1 82 ? 30.805 18.848 -48.505 1.00 69.88 82 ILE A N 1
ATOM 585 C CA . ILE A 1 82 ? 30.778 20.108 -49.263 1.00 69.88 82 ILE A CA 1
ATOM 586 C C . ILE A 1 82 ? 29.356 20.711 -49.331 1.00 69.88 82 ILE A C 1
ATOM 588 O O . ILE A 1 82 ? 29.192 21.872 -49.699 1.00 69.88 82 ILE A O 1
ATOM 592 N N . ALA A 1 83 ? 28.314 19.958 -48.965 1.00 65.75 83 ALA A N 1
ATOM 593 C CA . ALA A 1 83 ? 26.951 20.477 -48.924 1.00 65.75 83 ALA A CA 1
ATOM 594 C C . ALA A 1 83 ? 26.765 21.375 -47.689 1.00 65.75 83 ALA A C 1
ATOM 596 O O . ALA A 1 83 ? 26.814 20.913 -46.555 1.00 65.75 83 ALA A O 1
ATOM 597 N N . THR A 1 84 ? 26.555 22.672 -47.915 1.00 60.97 84 THR A N 1
ATOM 598 C CA . THR A 1 84 ? 26.345 23.681 -46.861 1.00 60.97 84 THR A CA 1
ATOM 599 C C . THR A 1 84 ? 24.878 23.863 -46.477 1.00 60.97 84 THR A C 1
ATOM 601 O O . THR A 1 84 ? 24.575 24.558 -45.508 1.00 60.97 84 THR A O 1
ATOM 604 N N . THR A 1 85 ? 23.956 23.258 -47.226 1.00 65.75 85 THR A N 1
ATOM 605 C CA . THR A 1 85 ? 22.519 23.351 -46.982 1.00 65.75 85 THR A CA 1
ATOM 606 C C . THR A 1 85 ? 22.042 22.161 -46.162 1.00 65.75 85 THR A C 1
ATOM 608 O O . THR A 1 85 ? 22.171 21.005 -46.572 1.00 65.75 85 THR A O 1
ATOM 611 N N . SER A 1 86 ? 21.451 22.446 -44.999 1.00 62.25 86 SER A N 1
ATOM 612 C CA . SER A 1 86 ? 20.716 21.444 -44.233 1.00 62.25 86 SER A CA 1
ATOM 613 C C . SER A 1 86 ? 19.549 20.940 -45.093 1.00 62.25 86 SER A C 1
ATOM 615 O O . SER A 1 86 ? 18.774 21.764 -45.589 1.00 62.25 86 SER A O 1
ATOM 617 N N . PRO A 1 87 ? 19.407 19.628 -45.295 1.00 67.31 87 PRO A N 1
ATOM 618 C CA . PRO A 1 87 ? 18.319 19.086 -46.083 1.00 67.31 87 PRO A CA 1
ATOM 619 C C . PRO A 1 87 ? 17.005 19.277 -45.314 1.00 67.31 87 PRO A C 1
ATOM 621 O O . PRO A 1 87 ? 16.939 19.018 -44.112 1.00 67.31 87 PRO A O 1
ATOM 624 N N . ALA A 1 88 ? 15.982 19.793 -45.997 1.00 69.19 88 ALA A N 1
ATOM 625 C CA . ALA A 1 88 ? 14.649 19.948 -45.430 1.00 69.19 88 ALA A CA 1
ATOM 626 C C . ALA A 1 88 ? 13.906 18.614 -45.542 1.00 69.19 88 ALA A C 1
ATOM 628 O O . ALA A 1 88 ? 13.827 18.038 -46.629 1.00 69.19 88 ALA A O 1
ATOM 629 N N . PHE A 1 89 ? 13.380 18.133 -44.422 1.00 72.56 89 PHE A N 1
ATOM 630 C CA . PHE A 1 89 ? 12.539 16.944 -44.364 1.00 72.56 89 PHE A CA 1
ATOM 631 C C . PHE A 1 89 ? 11.282 17.288 -43.582 1.00 72.56 89 PHE A C 1
ATOM 633 O O . PHE A 1 89 ? 11.375 17.904 -42.516 1.00 72.56 89 PHE A O 1
ATOM 640 N N . ASP A 1 90 ? 10.136 16.862 -44.097 1.00 76.94 90 ASP A N 1
ATOM 641 C CA . ASP A 1 90 ? 8.870 16.974 -43.389 1.00 76.94 90 ASP A CA 1
ATOM 642 C C . ASP A 1 90 ? 8.684 15.738 -42.504 1.00 76.94 90 ASP A C 1
ATOM 644 O O . ASP A 1 90 ? 8.836 14.602 -42.958 1.00 76.94 90 ASP A O 1
ATOM 648 N N . PHE A 1 91 ? 8.367 15.968 -41.231 1.00 74.88 91 PHE A N 1
ATOM 649 C CA . PHE A 1 91 ? 8.029 14.921 -40.271 1.00 74.88 91 PHE A CA 1
ATOM 650 C C . PHE A 1 91 ? 6.599 15.136 -39.803 1.00 74.88 91 PHE A C 1
ATOM 652 O O . PHE A 1 91 ? 6.259 16.230 -39.348 1.00 74.88 91 PHE A O 1
ATOM 659 N N . ASP A 1 92 ? 5.789 14.085 -39.882 1.00 82.38 92 ASP A N 1
ATOM 660 C CA . ASP A 1 92 ? 4.467 14.060 -39.272 1.00 82.38 92 ASP A CA 1
ATOM 661 C C . ASP A 1 92 ? 4.512 13.206 -38.002 1.00 82.38 92 ASP A C 1
ATOM 663 O O . ASP A 1 92 ? 5.063 12.102 -37.994 1.00 82.38 92 ASP A O 1
ATOM 667 N N . PHE A 1 93 ? 3.968 13.740 -36.912 1.00 82.31 93 PHE A N 1
ATOM 668 C CA . PHE A 1 93 ? 3.932 13.069 -35.618 1.00 82.31 93 PHE A CA 1
ATOM 669 C C . PHE A 1 93 ? 2.488 12.731 -35.272 1.00 82.31 93 PHE A C 1
ATOM 671 O O . PHE A 1 93 ? 1.702 13.603 -34.899 1.00 82.31 93 PHE A O 1
ATOM 678 N N . THR A 1 94 ? 2.157 11.444 -35.317 1.00 83.75 94 THR A N 1
ATOM 679 C CA . THR A 1 94 ? 0.863 10.931 -34.872 1.00 83.75 94 THR A CA 1
ATOM 680 C C . THR A 1 94 ? 0.988 10.335 -33.471 1.00 83.75 94 THR A C 1
ATOM 682 O O . THR A 1 94 ? 1.809 9.461 -33.198 1.00 83.75 94 THR A O 1
ATOM 685 N N . PHE A 1 95 ? 0.177 10.839 -32.539 1.00 82.31 95 PHE A N 1
ATOM 686 C CA . PHE A 1 95 ? 0.163 10.368 -31.156 1.00 82.31 95 PHE A CA 1
ATOM 687 C C . PHE A 1 95 ? -1.028 9.438 -30.935 1.00 82.31 95 PHE A C 1
ATOM 689 O O . PHE A 1 95 ? -2.177 9.855 -31.073 1.00 82.31 95 PHE A O 1
ATOM 696 N N . TYR A 1 96 ? -0.749 8.200 -30.528 1.00 78.31 96 TYR A N 1
ATOM 697 C CA . TYR A 1 96 ? -1.767 7.218 -30.163 1.00 78.31 96 TYR A CA 1
ATOM 698 C C . TYR A 1 96 ? -1.725 6.938 -28.664 1.00 78.31 96 TYR A C 1
ATOM 700 O O . TYR A 1 96 ? -0.658 6.805 -28.062 1.00 78.31 96 TYR A O 1
ATOM 708 N N . THR A 1 97 ? -2.898 6.822 -28.052 1.00 77.44 97 THR A N 1
ATOM 709 C CA . THR A 1 97 ? -3.037 6.280 -26.702 1.00 77.44 97 THR A CA 1
ATOM 710 C C . THR A 1 97 ? -3.243 4.775 -26.800 1.00 77.44 97 THR A C 1
ATOM 712 O O . THR A 1 97 ? -4.113 4.302 -27.526 1.00 77.44 97 THR A O 1
ATOM 715 N N . TYR A 1 98 ? -2.445 4.007 -26.062 1.00 76.00 98 TYR A N 1
ATOM 716 C CA . TYR A 1 98 ? -2.602 2.559 -25.972 1.00 76.00 98 TYR A CA 1
ATOM 717 C C . TYR A 1 98 ? -2.762 2.134 -24.513 1.00 76.00 98 TYR A C 1
ATOM 719 O O . TYR A 1 98 ? -2.223 2.758 -23.593 1.00 76.00 98 TYR A O 1
ATOM 727 N N . LEU A 1 99 ? -3.532 1.070 -24.296 1.00 80.00 99 LEU A N 1
ATOM 728 C CA . LEU A 1 99 ? -3.708 0.481 -22.977 1.00 80.00 99 LEU A CA 1
ATOM 729 C C . LEU A 1 99 ? -2.596 -0.543 -22.749 1.00 80.00 99 LEU A C 1
ATOM 731 O O . LEU A 1 99 ? -2.584 -1.601 -23.373 1.00 80.00 99 LEU A O 1
ATOM 735 N N . SER A 1 100 ? -1.666 -0.237 -21.847 1.00 83.25 100 SER A N 1
ATOM 736 C CA . SER A 1 100 ? -0.674 -1.220 -21.413 1.00 83.25 100 SER A CA 1
ATOM 737 C C . SER A 1 100 ? -1.226 -2.073 -20.277 1.00 83.25 100 SER A C 1
ATOM 739 O O . SER A 1 100 ? -1.834 -1.564 -19.332 1.00 83.25 100 SER A O 1
ATOM 741 N N . TRP A 1 101 ? -0.949 -3.374 -20.329 1.00 86.19 101 TRP A N 1
ATOM 742 C CA . TRP A 1 101 ? -1.284 -4.301 -19.251 1.00 86.19 101 TRP A CA 1
ATOM 743 C C . TRP A 1 101 ? -0.608 -3.921 -17.927 1.00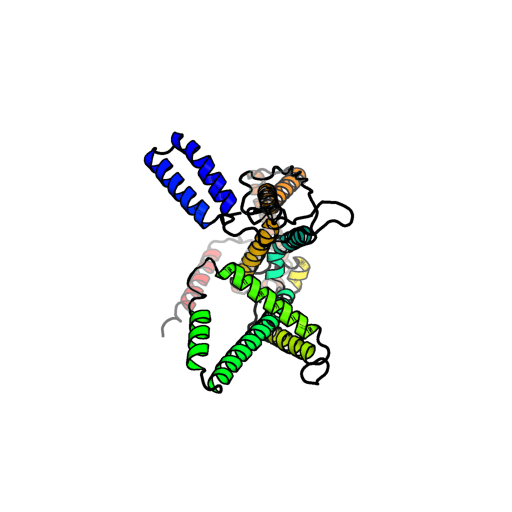 86.19 101 TRP A C 1
ATOM 745 O O . TRP A 1 101 ? -1.182 -4.123 -16.862 1.00 86.19 101 TRP A O 1
ATOM 755 N N . THR A 1 102 ? 0.567 -3.288 -17.978 1.00 85.00 102 THR A N 1
ATOM 756 C CA . THR A 1 102 ? 1.288 -2.833 -16.780 1.00 85.00 102 THR A CA 1
ATOM 757 C C . THR A 1 102 ? 0.515 -1.763 -16.008 1.00 85.00 102 THR A C 1
ATOM 759 O O . THR A 1 102 ? 0.470 -1.806 -14.781 1.00 85.00 102 THR A O 1
ATOM 762 N N . TYR A 1 103 ? -0.159 -0.843 -16.705 1.00 88.12 103 TYR A N 1
ATOM 763 C CA . TYR A 1 103 ? -1.014 0.170 -16.083 1.00 88.12 103 TYR A CA 1
ATOM 764 C C . TYR A 1 103 ? -2.213 -0.466 -15.380 1.00 88.12 103 TYR A C 1
ATOM 766 O O . TYR A 1 103 ? -2.496 -0.138 -14.228 1.00 88.12 103 TYR A O 1
ATOM 774 N N . ALA A 1 104 ? -2.865 -1.432 -16.036 1.00 90.56 104 ALA A N 1
ATOM 775 C CA . ALA A 1 104 ? -3.971 -2.178 -15.444 1.00 90.56 104 ALA A CA 1
ATOM 776 C C . ALA A 1 104 ? -3.515 -2.982 -14.214 1.00 90.56 104 ALA A C 1
ATOM 778 O O . ALA A 1 104 ? -4.139 -2.907 -13.158 1.00 90.56 104 ALA A O 1
ATOM 779 N N . GLN A 1 105 ? -2.389 -3.694 -14.311 1.00 92.12 105 GLN A N 1
ATOM 780 C CA . GLN A 1 105 ? -1.801 -4.422 -13.185 1.00 92.12 105 GLN A CA 1
ATOM 781 C C . GLN A 1 105 ? -1.497 -3.497 -12.004 1.00 92.12 105 GLN A C 1
ATOM 783 O O . GLN A 1 105 ? -1.892 -3.799 -10.880 1.00 92.12 105 GLN A O 1
ATOM 788 N N . ASN A 1 106 ? -0.847 -2.357 -12.251 1.00 91.25 106 ASN A N 1
ATOM 789 C CA . ASN A 1 106 ? -0.531 -1.371 -11.219 1.00 91.25 106 ASN A CA 1
ATOM 790 C C . ASN A 1 106 ? -1.792 -0.800 -10.566 1.00 91.25 106 ASN A C 1
ATOM 792 O O . ASN A 1 106 ? -1.827 -0.637 -9.349 1.00 91.25 106 ASN A O 1
ATOM 796 N N . PHE A 1 107 ? -2.839 -0.538 -11.351 1.00 93.88 107 PHE A N 1
ATOM 797 C CA . PHE A 1 107 ? -4.127 -0.094 -10.828 1.00 93.88 107 PHE A CA 1
ATOM 798 C C . PHE A 1 107 ? -4.726 -1.131 -9.870 1.00 93.88 107 PHE A C 1
ATOM 800 O O . PHE A 1 107 ? -4.958 -0.831 -8.700 1.00 93.88 107 PHE A O 1
ATOM 807 N N . PHE A 1 108 ? -4.921 -2.369 -10.332 1.00 95.88 108 PHE A N 1
ATOM 808 C CA . PHE A 1 108 ? -5.575 -3.407 -9.531 1.00 95.88 108 PHE A CA 1
ATOM 809 C C . PHE A 1 108 ? -4.747 -3.826 -8.314 1.00 95.88 108 PHE A C 1
ATOM 811 O O . PHE A 1 108 ? -5.297 -3.944 -7.220 1.00 95.88 108 PHE A O 1
ATOM 818 N N . LEU A 1 109 ? -3.431 -4.001 -8.466 1.00 94.56 109 LEU A N 1
ATOM 819 C CA . LEU A 1 109 ? -2.542 -4.292 -7.337 1.00 94.56 109 LEU A CA 1
ATOM 820 C C . LEU A 1 109 ? -2.478 -3.116 -6.361 1.00 94.56 109 LEU A C 1
ATOM 822 O O . LEU A 1 109 ? -2.443 -3.325 -5.150 1.00 94.56 109 LEU A O 1
ATOM 826 N N . GLY A 1 110 ? -2.503 -1.886 -6.875 1.00 95.62 110 GLY A N 1
ATOM 827 C CA . GLY A 1 110 ? -2.553 -0.675 -6.069 1.00 95.62 110 GLY A CA 1
ATOM 828 C C . GLY A 1 110 ? -3.796 -0.623 -5.185 1.00 95.62 110 GLY A C 1
ATOM 829 O O . GLY A 1 110 ? -3.671 -0.441 -3.974 1.00 95.62 110 GLY A O 1
ATOM 830 N N . LEU A 1 111 ? -4.979 -0.865 -5.763 1.00 95.81 111 LEU A N 1
ATOM 831 C CA . LEU A 1 111 ? -6.236 -0.955 -5.012 1.00 95.81 111 LEU A CA 1
ATOM 832 C C . LEU A 1 111 ? -6.218 -2.115 -4.012 1.00 95.81 111 LEU A C 1
ATOM 834 O O . LEU A 1 111 ? -6.588 -1.929 -2.853 1.00 95.81 111 LEU A O 1
ATOM 838 N N . PHE A 1 112 ? -5.754 -3.292 -4.440 1.00 96.31 112 PHE A N 1
ATOM 839 C CA . PHE A 1 112 ? -5.652 -4.478 -3.593 1.00 96.31 112 PHE A CA 1
ATOM 840 C C . PHE A 1 112 ? -4.817 -4.195 -2.342 1.00 96.31 112 PHE A C 1
ATOM 842 O O . PHE A 1 112 ? -5.299 -4.380 -1.226 1.00 96.31 112 PHE A O 1
ATOM 849 N N . PHE A 1 113 ? -3.592 -3.686 -2.504 1.00 95.81 113 PHE A N 1
ATOM 850 C CA . PHE A 1 113 ? -2.733 -3.386 -1.362 1.00 95.81 113 PHE A CA 1
ATOM 851 C C . PHE A 1 113 ? -3.262 -2.234 -0.518 1.00 95.81 113 PHE A C 1
ATOM 853 O O . PHE A 1 113 ? -3.110 -2.284 0.696 1.00 95.81 113 PHE A O 1
ATOM 860 N N . PHE A 1 114 ? -3.891 -1.221 -1.116 1.00 95.25 114 PHE A N 1
ATOM 861 C CA . PHE A 1 114 ? -4.426 -0.091 -0.363 1.00 95.25 114 PHE A CA 1
ATOM 862 C C . PHE A 1 114 ? -5.595 -0.490 0.548 1.00 95.25 114 PHE A C 1
ATOM 864 O O . PHE A 1 114 ? -5.587 -0.147 1.732 1.00 95.25 114 PHE A O 1
ATOM 871 N N . TYR A 1 115 ? -6.582 -1.221 0.021 1.00 94.25 115 TYR A N 1
ATOM 872 C CA . TYR A 1 115 ? -7.778 -1.587 0.785 1.00 94.25 115 TYR A CA 1
ATOM 873 C C . TYR A 1 115 ? -7.550 -2.786 1.708 1.00 94.25 115 TYR A C 1
ATOM 875 O O . TYR A 1 115 ? -8.038 -2.782 2.837 1.00 94.25 115 TYR A O 1
ATOM 883 N N . LEU A 1 116 ? -6.787 -3.796 1.276 1.00 94.69 116 LEU A N 1
ATOM 884 C CA . LEU A 1 116 ? -6.554 -4.995 2.086 1.00 94.69 116 LEU A CA 1
ATOM 885 C C . LEU A 1 116 ? -5.331 -4.876 3.005 1.00 94.69 116 LEU A C 1
ATOM 887 O O . LEU A 1 116 ? -5.051 -5.829 3.726 1.00 94.69 116 LEU A O 1
ATOM 891 N N . SER A 1 117 ? -4.606 -3.749 3.045 1.00 93.62 117 SER A N 1
ATOM 892 C CA . SER A 1 117 ? -3.382 -3.622 3.860 1.00 93.62 117 SER A CA 1
ATOM 893 C C . SER A 1 117 ? -3.593 -4.001 5.327 1.00 93.62 117 SER A C 1
ATOM 895 O O . SER A 1 117 ? -2.754 -4.671 5.920 1.00 93.62 117 SER A O 1
ATOM 897 N N . GLU A 1 118 ? -4.707 -3.565 5.922 1.00 89.75 118 GLU A N 1
ATOM 898 C CA . GLU A 1 118 ? -5.019 -3.801 7.334 1.00 89.75 118 GLU A CA 1
ATOM 899 C C . GLU A 1 118 ? -5.313 -5.277 7.575 1.00 89.75 118 GLU A C 1
ATOM 901 O O . GLU A 1 118 ? -4.747 -5.879 8.487 1.00 89.75 118 GLU A O 1
ATOM 906 N N . TRP A 1 119 ? -6.109 -5.881 6.696 1.00 90.19 119 TRP A N 1
ATOM 907 C CA . TRP A 1 119 ? -6.424 -7.300 6.759 1.00 90.19 119 TRP A CA 1
ATOM 908 C C . TRP A 1 119 ? -5.182 -8.178 6.531 1.00 90.19 119 TRP A C 1
ATOM 910 O O . TRP A 1 119 ? -4.891 -9.066 7.331 1.00 90.19 119 TRP A O 1
ATOM 920 N N . LEU A 1 120 ? -4.376 -7.875 5.508 1.00 92.19 120 LEU A N 1
ATOM 921 C CA . LEU A 1 120 ? -3.118 -8.570 5.211 1.00 92.19 120 LEU A CA 1
ATOM 922 C C . LEU A 1 120 ? -2.131 -8.450 6.378 1.00 92.19 120 LEU A C 1
ATOM 924 O O . LEU A 1 120 ? -1.526 -9.441 6.774 1.00 92.19 120 LEU A O 1
ATOM 928 N N . SER A 1 121 ? -2.028 -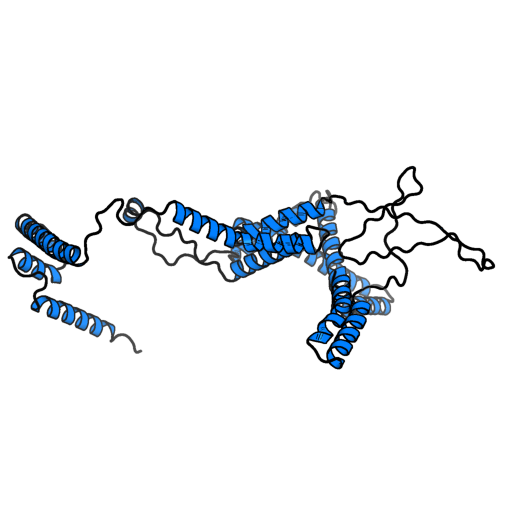7.267 6.994 1.00 91.94 121 SER A N 1
ATOM 929 C CA . SER A 1 121 ? -1.157 -7.034 8.154 1.00 91.94 121 SER A CA 1
ATOM 930 C C . SER A 1 121 ? -1.566 -7.785 9.423 1.00 91.94 121 SER A C 1
ATOM 932 O O . SER A 1 121 ? -0.763 -7.881 10.343 1.00 91.94 121 SER A O 1
ATOM 934 N N . ARG A 1 122 ? -2.783 -8.335 9.490 1.00 88.69 122 ARG A N 1
ATOM 935 C CA . ARG A 1 122 ? -3.251 -9.194 10.593 1.00 88.69 122 ARG A CA 1
ATOM 936 C C . ARG A 1 122 ? -3.255 -10.675 10.217 1.00 88.69 122 ARG A C 1
ATOM 938 O O . ARG A 1 122 ? -3.165 -11.542 11.082 1.00 88.69 122 ARG A O 1
ATOM 945 N N . SER A 1 123 ? -3.332 -10.976 8.926 1.00 90.62 123 SER A N 1
ATOM 946 C CA . SER A 1 123 ? -3.410 -12.339 8.417 1.00 90.62 123 SER A CA 1
ATOM 947 C C . SER A 1 123 ? -2.123 -13.127 8.671 1.00 90.62 123 SER A C 1
ATOM 949 O O . SER A 1 123 ? -1.048 -12.793 8.168 1.00 90.62 123 SER A O 1
ATOM 951 N N . ARG A 1 124 ? -2.220 -14.239 9.408 1.00 89.25 124 ARG A N 1
ATOM 952 C CA . ARG A 1 124 ? -1.081 -15.149 9.626 1.00 89.25 124 ARG A CA 1
ATOM 953 C C . ARG A 1 124 ? -0.595 -15.798 8.337 1.00 89.25 124 ARG A C 1
ATOM 955 O O . ARG A 1 124 ? 0.611 -15.941 8.155 1.00 89.25 124 ARG A O 1
ATOM 962 N N . THR A 1 125 ? -1.503 -16.144 7.425 1.00 91.06 125 THR A N 1
ATOM 963 C CA . THR A 1 125 ? -1.131 -16.731 6.130 1.00 91.06 125 THR A CA 1
ATOM 964 C C . THR A 1 125 ? -0.307 -15.748 5.303 1.00 91.06 125 THR A C 1
ATOM 966 O O . THR A 1 125 ? 0.703 -16.143 4.724 1.00 91.06 125 THR A O 1
ATOM 969 N N . PHE A 1 126 ? -0.649 -14.455 5.337 1.00 93.00 126 PHE A N 1
ATOM 970 C CA . PHE A 1 126 ? 0.143 -13.419 4.675 1.00 93.00 126 PHE A CA 1
ATOM 971 C C . PHE A 1 126 ? 1.567 -13.322 5.235 1.00 93.00 126 PHE A C 1
ATOM 973 O O . PHE A 1 126 ? 2.517 -13.240 4.461 1.00 93.00 126 PHE A O 1
ATOM 980 N N . HIS A 1 127 ? 1.747 -13.403 6.557 1.00 92.31 127 HIS A N 1
ATOM 981 C CA . HIS A 1 127 ? 3.085 -13.379 7.159 1.00 92.31 127 HIS A CA 1
ATOM 982 C C . HIS A 1 127 ? 3.930 -14.587 6.759 1.00 92.31 127 HIS A C 1
ATOM 984 O O . HIS A 1 127 ? 5.120 -14.422 6.506 1.00 92.31 127 HIS A O 1
ATOM 990 N N . TYR A 1 128 ? 3.339 -15.781 6.646 1.00 93.19 128 TYR A N 1
ATOM 991 C CA . TYR A 1 128 ? 4.056 -16.953 6.138 1.00 93.19 128 TYR A CA 1
ATOM 992 C C . TYR A 1 128 ? 4.461 -16.791 4.672 1.00 93.19 128 TYR A C 1
ATOM 994 O O . TYR A 1 128 ? 5.607 -17.069 4.329 1.00 93.19 128 TYR A O 1
ATOM 1002 N N . VAL A 1 129 ? 3.569 -16.279 3.819 1.00 93.31 129 VAL A N 1
ATOM 1003 C CA . VAL A 1 129 ? 3.888 -15.990 2.409 1.00 93.31 129 VAL A CA 1
ATOM 1004 C C . VAL A 1 129 ? 4.988 -14.930 2.301 1.00 93.31 129 VAL A C 1
ATOM 1006 O O . VAL A 1 129 ? 5.929 -15.093 1.525 1.00 93.31 129 VAL A O 1
ATOM 1009 N N . LEU A 1 130 ? 4.919 -13.873 3.114 1.00 92.38 130 LEU A N 1
ATOM 1010 C CA . LEU A 1 130 ? 5.945 -12.836 3.181 1.00 92.38 130 LEU A CA 1
ATOM 1011 C C . LEU A 1 130 ? 7.285 -13.407 3.663 1.00 92.38 130 LEU A C 1
ATOM 1013 O O . LEU A 1 130 ? 8.322 -13.121 3.070 1.00 92.38 130 LEU A O 1
ATOM 1017 N N . GLY A 1 131 ? 7.270 -14.252 4.695 1.00 93.31 131 GLY A N 1
ATOM 1018 C CA . GLY A 1 131 ? 8.450 -14.956 5.194 1.00 93.31 131 GLY A CA 1
ATOM 1019 C C . GLY A 1 131 ? 9.077 -15.859 4.139 1.00 93.31 131 GLY A C 1
ATOM 1020 O O . GLY A 1 131 ? 10.289 -15.803 3.935 1.00 93.31 131 GLY A O 1
ATOM 1021 N N . ALA A 1 132 ? 8.265 -16.631 3.414 1.00 92.94 132 ALA A N 1
ATOM 1022 C CA . ALA A 1 132 ? 8.718 -17.455 2.298 1.00 92.94 132 ALA A CA 1
ATOM 1023 C C . ALA A 1 132 ? 9.374 -16.608 1.196 1.00 92.94 132 ALA A C 1
ATOM 1025 O O . ALA A 1 132 ? 10.474 -16.931 0.746 1.00 92.94 132 ALA A O 1
ATOM 1026 N N . ALA A 1 133 ? 8.747 -15.493 0.805 1.00 91.00 133 ALA A N 1
ATOM 1027 C CA . ALA A 1 133 ? 9.292 -14.575 -0.193 1.00 91.00 133 ALA A CA 1
ATOM 1028 C C . ALA A 1 133 ? 10.622 -13.949 0.261 1.00 91.00 133 ALA A C 1
ATOM 1030 O O . ALA A 1 133 ? 11.586 -13.928 -0.504 1.00 91.00 133 ALA A O 1
ATOM 1031 N N . ILE A 1 134 ? 10.712 -13.497 1.518 1.00 90.44 134 ILE A N 1
ATOM 1032 C CA . ILE A 1 134 ? 11.953 -12.968 2.101 1.00 90.44 134 ILE A CA 1
ATOM 1033 C C . ILE A 1 134 ? 13.041 -14.047 2.126 1.00 90.44 134 ILE A C 1
ATOM 1035 O O . ILE A 1 134 ? 14.177 -13.761 1.754 1.00 90.44 134 ILE A O 1
ATOM 1039 N N . GLY A 1 135 ? 12.705 -15.283 2.507 1.00 92.00 135 GLY A N 1
ATOM 1040 C CA . GLY A 1 135 ? 13.636 -16.413 2.512 1.00 92.00 135 GLY A CA 1
ATOM 1041 C C . GLY A 1 135 ? 14.213 -16.696 1.124 1.00 92.00 135 GLY A C 1
ATOM 1042 O O . GLY A 1 135 ? 15.431 -16.807 0.964 1.00 92.00 135 GLY A O 1
ATOM 1043 N N . VAL A 1 136 ? 13.360 -16.715 0.097 1.00 89.31 136 VAL A N 1
ATOM 1044 C CA . VAL A 1 136 ? 13.784 -16.861 -1.303 1.00 89.31 136 VAL A CA 1
ATOM 1045 C C . VAL A 1 136 ? 14.653 -15.681 -1.756 1.00 89.31 136 VAL A C 1
ATOM 1047 O O . VAL A 1 136 ? 15.711 -15.895 -2.348 1.00 89.31 136 VAL A O 1
ATOM 1050 N N . CYS A 1 137 ? 14.287 -14.439 -1.438 1.00 85.31 137 CYS A N 1
ATOM 1051 C CA . CYS A 1 137 ? 15.106 -13.267 -1.764 1.00 85.31 137 CYS A CA 1
ATOM 1052 C C . CYS A 1 137 ? 16.481 -13.313 -1.078 1.00 85.31 137 CYS A C 1
ATOM 1054 O O . CYS A 1 137 ? 17.501 -13.009 -1.698 1.00 85.31 137 CYS A O 1
ATOM 1056 N N . PHE A 1 138 ? 16.533 -13.742 0.185 1.00 85.69 138 PHE A N 1
ATOM 1057 C CA . PHE A 1 138 ? 17.782 -13.884 0.929 1.00 85.69 138 PHE A CA 1
ATOM 1058 C C . PHE A 1 138 ? 18.697 -14.947 0.311 1.00 85.69 138 PHE A C 1
ATOM 1060 O O . PHE A 1 138 ? 19.912 -14.767 0.268 1.00 85.69 138 PHE A O 1
ATOM 1067 N N . SER A 1 139 ? 18.120 -16.014 -0.248 1.00 86.12 139 SER A N 1
ATOM 1068 C CA . SER A 1 139 ? 18.859 -17.035 -0.997 1.00 86.12 139 SER A CA 1
ATOM 1069 C C . SER A 1 139 ? 19.570 -16.444 -2.230 1.00 86.12 139 SER A C 1
ATOM 1071 O O . SER A 1 139 ? 20.751 -16.712 -2.459 1.00 86.12 139 SER A O 1
ATOM 1073 N N . ALA A 1 140 ? 18.908 -15.530 -2.953 1.00 76.62 140 ALA A N 1
ATOM 1074 C CA . ALA A 1 140 ? 19.486 -14.815 -4.092 1.00 76.62 140 ALA A CA 1
ATOM 1075 C C . ALA A 1 140 ? 20.658 -13.918 -3.665 1.00 76.62 140 ALA A C 1
ATOM 1077 O O . ALA A 1 140 ? 21.713 -13.909 -4.302 1.00 76.62 140 ALA A O 1
ATOM 1078 N N . LEU A 1 141 ? 20.483 -13.185 -2.560 1.00 78.44 141 LEU A N 1
ATOM 1079 C CA . LEU A 1 141 ? 21.519 -12.321 -1.991 1.00 78.44 141 LEU A CA 1
ATOM 1080 C C . LEU A 1 141 ? 22.717 -13.128 -1.484 1.00 78.44 141 LEU A C 1
ATOM 1082 O O . LEU A 1 141 ? 23.861 -12.726 -1.693 1.00 78.44 141 LEU A O 1
ATOM 1086 N N . LEU A 1 142 ? 22.473 -14.284 -0.866 1.00 80.06 142 LEU A N 1
ATOM 1087 C CA . LEU A 1 142 ? 23.524 -15.196 -0.433 1.00 80.06 142 LEU A CA 1
ATOM 1088 C C . LEU A 1 142 ? 24.293 -15.755 -1.635 1.00 80.06 142 LEU A C 1
ATOM 1090 O O . LEU A 1 142 ? 25.522 -15.769 -1.612 1.00 80.06 142 LEU A O 1
ATOM 1094 N N . ALA A 1 143 ? 23.596 -16.162 -2.700 1.00 71.44 143 ALA A N 1
ATOM 1095 C CA . ALA A 1 143 ? 24.233 -16.611 -3.934 1.00 71.44 143 ALA A CA 1
ATOM 1096 C C . ALA A 1 143 ? 25.120 -15.506 -4.526 1.00 71.44 143 ALA A C 1
ATOM 1098 O O . ALA A 1 143 ? 26.296 -15.742 -4.794 1.00 71.44 143 ALA A O 1
ATOM 1099 N N . LEU A 1 144 ? 24.599 -14.280 -4.642 1.00 71.44 144 LEU A N 1
ATOM 1100 C CA . LEU A 1 144 ? 25.354 -13.099 -5.070 1.00 71.44 144 LEU A CA 1
ATOM 1101 C C . LEU A 1 144 ? 26.601 -12.853 -4.220 1.00 71.44 144 LEU A C 1
ATOM 1103 O O . LEU A 1 144 ? 27.687 -12.634 -4.756 1.00 71.44 144 LEU A O 1
ATOM 1107 N N . TYR A 1 145 ? 26.457 -12.920 -2.898 1.00 74.62 145 TYR A N 1
ATOM 1108 C CA . TYR A 1 145 ? 27.561 -12.756 -1.964 1.00 74.62 145 TYR A CA 1
ATOM 1109 C C . TYR A 1 145 ? 28.636 -13.836 -2.158 1.00 74.62 145 TYR A C 1
ATOM 1111 O O . TYR A 1 145 ? 29.829 -13.525 -2.190 1.00 74.62 145 TYR A O 1
ATOM 1119 N N . LEU A 1 146 ? 28.236 -15.100 -2.338 1.00 74.50 146 LEU A N 1
ATOM 1120 C CA . LEU A 1 146 ? 29.160 -16.207 -2.590 1.00 74.50 146 LEU A CA 1
ATOM 1121 C C . LEU A 1 146 ? 29.861 -16.067 -3.945 1.00 74.50 146 LEU A C 1
ATOM 1123 O O . LEU A 1 146 ? 31.077 -16.240 -3.999 1.00 74.50 146 LEU A O 1
ATOM 1127 N N . PHE A 1 147 ? 29.148 -15.670 -5.003 1.00 67.00 147 PHE A N 1
ATOM 1128 C CA . PHE A 1 147 ? 29.743 -15.372 -6.309 1.00 67.00 147 PHE A CA 1
ATOM 1129 C C . PHE A 1 147 ? 30.745 -14.224 -6.225 1.00 67.00 147 PHE A C 1
ATOM 1131 O O . PHE A 1 147 ? 31.862 -14.343 -6.726 1.00 67.00 147 PHE A O 1
ATOM 1138 N N . GLN A 1 148 ? 30.394 -13.133 -5.541 1.00 68.81 148 GLN A N 1
ATOM 1139 C CA . GLN A 1 148 ? 31.297 -12.004 -5.330 1.00 68.81 148 GLN A CA 1
ATOM 1140 C C . GLN A 1 148 ? 32.542 -12.429 -4.541 1.00 68.81 148 GLN A C 1
ATOM 1142 O O . GLN A 1 148 ? 33.664 -12.035 -4.871 1.00 68.81 148 GLN A O 1
ATOM 1147 N N . ARG A 1 149 ? 32.364 -13.249 -3.501 1.00 74.00 149 ARG A N 1
ATOM 1148 C CA . ARG A 1 149 ? 33.460 -13.780 -2.686 1.00 74.00 149 ARG A CA 1
ATOM 1149 C C . ARG A 1 149 ? 34.361 -14.714 -3.493 1.00 74.00 149 ARG A C 1
ATOM 1151 O O . ARG A 1 149 ? 35.581 -14.604 -3.389 1.00 74.00 149 ARG A O 1
ATOM 1158 N N . GLN A 1 150 ? 33.784 -15.599 -4.301 1.00 71.31 150 GLN A N 1
ATOM 1159 C CA . GLN A 1 150 ? 34.527 -16.514 -5.161 1.00 71.31 150 GLN A CA 1
ATOM 1160 C C . GLN A 1 150 ? 35.290 -15.746 -6.238 1.00 71.31 150 GLN A C 1
ATOM 1162 O O . GLN A 1 150 ? 36.490 -15.950 -6.361 1.00 71.31 150 GLN A O 1
ATOM 1167 N N . ALA A 1 151 ? 34.656 -14.784 -6.914 1.00 64.62 151 ALA A N 1
ATOM 1168 C CA . ALA A 1 151 ? 35.315 -13.911 -7.881 1.00 64.62 151 ALA A CA 1
ATOM 1169 C C . ALA A 1 151 ? 36.522 -13.190 -7.258 1.00 64.62 151 ALA A C 1
ATOM 1171 O O . ALA A 1 151 ? 37.617 -13.244 -7.811 1.00 64.62 151 ALA A O 1
ATOM 1172 N N . ARG A 1 152 ? 36.366 -12.609 -6.057 1.00 65.94 152 ARG A N 1
ATOM 1173 C CA . ARG A 1 152 ? 37.468 -11.966 -5.314 1.00 65.94 152 ARG A CA 1
ATOM 1174 C C . ARG A 1 152 ? 38.598 -12.931 -4.946 1.00 65.94 152 ARG A C 1
ATOM 1176 O O . ARG A 1 152 ? 39.763 -12.535 -4.934 1.00 65.94 152 ARG A O 1
ATOM 1183 N N . ASN A 1 153 ? 38.280 -14.181 -4.623 1.00 69.94 153 ASN A N 1
ATOM 1184 C CA . ASN A 1 153 ? 39.284 -15.189 -4.285 1.00 69.94 153 ASN A CA 1
ATOM 1185 C C . ASN A 1 153 ? 39.999 -15.728 -5.533 1.00 69.94 153 ASN A C 1
ATOM 1187 O O . ASN A 1 153 ? 41.218 -15.863 -5.512 1.00 69.94 153 ASN A O 1
ATOM 1191 N N . THR A 1 154 ? 39.283 -15.946 -6.636 1.00 60.81 154 THR A N 1
ATOM 1192 C CA . THR A 1 154 ? 39.850 -16.372 -7.923 1.00 60.81 154 THR A CA 1
ATOM 1193 C C . THR A 1 154 ? 40.722 -15.281 -8.541 1.00 60.81 154 THR A C 1
ATOM 1195 O O . THR A 1 154 ? 41.787 -15.583 -9.072 1.00 60.81 154 THR A O 1
ATOM 1198 N N . THR A 1 155 ? 40.363 -14.001 -8.384 1.00 56.88 155 THR A N 1
ATOM 1199 C CA . THR A 1 155 ? 41.228 -12.897 -8.825 1.00 56.88 155 THR A CA 1
ATOM 1200 C C . THR A 1 155 ? 42.576 -12.886 -8.108 1.00 56.88 155 THR A C 1
ATOM 1202 O O . THR A 1 155 ? 43.546 -12.440 -8.694 1.00 56.88 155 THR A O 1
ATOM 1205 N N . LYS A 1 156 ? 42.699 -13.430 -6.887 1.00 56.31 156 LYS A N 1
ATOM 1206 C CA . LYS A 1 156 ? 43.996 -13.514 -6.185 1.00 56.31 156 LYS A CA 1
ATOM 1207 C C . LYS A 1 156 ? 44.942 -14.577 -6.760 1.00 56.31 156 LYS A C 1
ATOM 1209 O O . LYS A 1 156 ? 46.114 -14.569 -6.407 1.00 56.31 156 LYS A O 1
ATOM 1214 N N . MET A 1 157 ? 44.454 -15.476 -7.618 1.00 59.88 157 MET A N 1
ATOM 1215 C CA . MET A 1 157 ? 45.242 -16.565 -8.211 1.00 59.88 157 MET A CA 1
ATOM 1216 C C . MET A 1 157 ? 45.764 -16.259 -9.626 1.00 59.88 157 MET A C 1
ATOM 1218 O O . MET A 1 157 ? 46.501 -17.067 -10.183 1.00 59.88 157 MET A O 1
ATOM 1222 N N . LEU A 1 158 ? 45.419 -15.104 -10.210 1.00 57.66 158 LEU A N 1
ATOM 1223 C CA . LEU A 1 158 ? 45.891 -14.690 -11.535 1.00 57.66 158 LEU A CA 1
ATOM 1224 C C . LEU A 1 158 ? 47.122 -13.764 -11.420 1.00 57.66 158 LEU A C 1
ATOM 1226 O O . LEU A 1 158 ? 47.041 -12.727 -10.751 1.00 57.66 158 LEU A O 1
ATOM 1230 N N . PRO A 1 159 ? 48.255 -14.077 -12.078 1.00 46.75 159 PRO A N 1
ATOM 1231 C CA . PRO A 1 159 ? 49.395 -13.164 -12.136 1.00 46.75 159 PRO A CA 1
ATOM 1232 C C . PRO A 1 159 ? 48.984 -11.876 -12.880 1.00 46.75 159 PRO A C 1
ATOM 1234 O O . PRO A 1 159 ? 48.484 -11.938 -13.998 1.00 46.75 159 PRO A O 1
ATOM 1237 N N . GLY A 1 160 ? 49.140 -10.708 -12.236 1.00 59.88 160 GLY A N 1
ATOM 1238 C CA . GLY A 1 160 ? 48.698 -9.394 -12.754 1.00 59.88 160 GLY A CA 1
ATOM 1239 C C . GLY A 1 160 ? 47.453 -8.789 -12.076 1.00 59.88 160 GLY A C 1
ATOM 1240 O O . GLY A 1 160 ? 47.034 -7.679 -12.403 1.00 59.88 160 GLY A O 1
ATOM 1241 N N . ALA A 1 161 ? 46.874 -9.467 -11.082 1.00 53.53 161 ALA A N 1
ATOM 1242 C CA . ALA A 1 161 ? 45.614 -9.084 -10.439 1.00 53.53 161 ALA A CA 1
ATOM 1243 C C . ALA A 1 161 ? 45.609 -7.782 -9.608 1.00 53.53 161 ALA A C 1
ATOM 1245 O O . ALA A 1 161 ? 44.545 -7.355 -9.148 1.00 53.53 161 ALA A O 1
ATOM 1246 N N . GLN A 1 162 ? 46.747 -7.108 -9.423 1.00 56.78 162 GLN A N 1
ATOM 1247 C CA . GLN A 1 162 ? 46.795 -5.812 -8.729 1.00 56.78 162 GLN A CA 1
ATOM 1248 C C . GLN A 1 162 ? 46.066 -4.704 -9.512 1.00 56.78 162 GLN A C 1
ATOM 1250 O O . GLN A 1 162 ? 45.439 -3.843 -8.899 1.00 56.78 162 GLN A O 1
ATOM 1255 N N . LEU A 1 163 ? 46.053 -4.769 -10.851 1.00 55.28 163 LEU A N 1
ATOM 1256 C CA . LEU A 1 163 ? 45.331 -3.814 -11.708 1.00 55.28 163 LEU A CA 1
ATOM 1257 C C . LEU A 1 163 ? 43.819 -4.093 -11.769 1.00 55.28 163 LEU A C 1
ATOM 1259 O O . LEU A 1 163 ? 43.002 -3.178 -11.713 1.00 55.28 163 LEU A O 1
ATOM 1263 N N . VAL A 1 164 ? 43.420 -5.366 -11.814 1.00 52.66 164 VAL A N 1
ATOM 1264 C CA . VAL A 1 164 ? 41.994 -5.748 -11.856 1.00 52.66 164 VAL A CA 1
ATOM 1265 C C . VAL A 1 164 ? 41.318 -5.541 -10.497 1.00 52.66 164 VAL A C 1
ATOM 1267 O O . VAL A 1 164 ? 40.169 -5.110 -10.433 1.00 52.66 164 VAL A O 1
ATOM 1270 N N . SER A 1 165 ? 42.030 -5.785 -9.393 1.00 51.78 165 SER A N 1
ATOM 1271 C CA . SER A 1 165 ? 41.510 -5.549 -8.040 1.00 51.78 165 SER A CA 1
ATOM 1272 C C . SER A 1 165 ? 41.370 -4.064 -7.689 1.00 51.78 165 SER A C 1
ATOM 1274 O O . SER A 1 165 ? 40.467 -3.725 -6.926 1.00 51.78 165 SER A O 1
ATOM 1276 N N . SER A 1 166 ? 42.188 -3.182 -8.274 1.00 55.91 166 SER A N 1
ATOM 1277 C CA . SER A 1 166 ? 42.054 -1.724 -8.137 1.00 55.91 166 SER A CA 1
ATOM 1278 C C . SER A 1 166 ? 40.908 -1.159 -8.988 1.00 55.91 166 SER A C 1
ATOM 1280 O O . SER A 1 166 ? 40.147 -0.326 -8.507 1.00 55.91 166 SER A O 1
ATOM 1282 N N . LEU A 1 167 ? 40.679 -1.679 -10.198 1.00 48.88 167 LEU A N 1
ATOM 1283 C CA . LEU A 1 167 ? 39.489 -1.344 -10.999 1.00 48.88 167 LEU A CA 1
ATOM 1284 C C . LEU A 1 167 ? 38.183 -1.854 -10.363 1.00 48.88 167 LEU A C 1
ATOM 1286 O O . LEU A 1 167 ? 37.182 -1.140 -10.335 1.00 48.88 167 LEU A O 1
ATOM 1290 N N . ALA A 1 168 ? 38.193 -3.061 -9.791 1.00 49.38 168 ALA A N 1
ATOM 1291 C CA . ALA A 1 168 ? 37.030 -3.640 -9.119 1.00 49.38 168 ALA A CA 1
ATOM 1292 C C . ALA A 1 168 ? 36.732 -2.996 -7.751 1.00 49.38 168 ALA A C 1
ATOM 1294 O O . ALA A 1 168 ? 35.567 -2.932 -7.350 1.00 49.38 168 ALA A O 1
ATOM 1295 N N . SER A 1 169 ? 37.747 -2.510 -7.026 1.00 50.50 169 SER A N 1
ATOM 1296 C CA . SER A 1 169 ? 37.558 -1.768 -5.772 1.00 50.50 169 SER A CA 1
ATOM 1297 C C . SER A 1 169 ? 37.036 -0.353 -6.027 1.00 50.50 169 SER A C 1
ATOM 1299 O O . SER A 1 169 ? 36.112 0.077 -5.344 1.00 50.50 169 SER A O 1
ATOM 1301 N N . VAL A 1 170 ? 37.505 0.330 -7.076 1.00 44.50 170 VAL A N 1
ATOM 1302 C CA . VAL A 1 170 ? 36.951 1.626 -7.505 1.00 44.50 170 VAL A CA 1
ATOM 1303 C C . VAL A 1 170 ? 35.504 1.468 -7.996 1.00 44.50 170 VAL A C 1
ATOM 1305 O O . VAL A 1 170 ? 34.637 2.243 -7.598 1.00 44.50 170 VAL A O 1
ATOM 1308 N N . ALA A 1 171 ? 35.190 0.401 -8.739 1.00 43.22 171 ALA A N 1
ATOM 1309 C CA . ALA A 1 171 ? 33.822 0.112 -9.185 1.00 43.22 171 ALA A CA 1
ATOM 1310 C C . ALA A 1 171 ? 32.854 -0.283 -8.051 1.00 43.22 171 ALA A C 1
ATOM 1312 O O . ALA A 1 171 ? 31.643 -0.198 -8.230 1.00 43.22 171 ALA A O 1
ATOM 1313 N N . THR A 1 172 ? 33.352 -0.709 -6.884 1.00 49.59 172 THR A N 1
ATOM 1314 C CA . THR A 1 172 ? 32.506 -1.083 -5.733 1.00 49.59 172 THR A CA 1
ATOM 1315 C C . THR A 1 172 ? 32.449 -0.009 -4.642 1.00 49.59 172 THR A C 1
ATOM 1317 O O . THR A 1 172 ? 31.469 0.033 -3.902 1.00 49.59 172 THR A O 1
ATOM 1320 N N . VAL A 1 173 ? 33.437 0.891 -4.570 1.00 44.34 173 VAL A N 1
ATOM 1321 C CA . VAL A 1 173 ? 33.519 1.973 -3.568 1.00 44.34 173 VAL A CA 1
ATOM 1322 C C . VAL A 1 173 ? 33.002 3.320 -4.090 1.00 44.34 173 VAL A C 1
ATOM 1324 O O . VAL A 1 173 ? 32.552 4.131 -3.290 1.00 44.34 173 VAL A O 1
ATOM 1327 N N . VAL A 1 174 ? 32.981 3.565 -5.406 1.00 38.09 174 VAL A N 1
ATOM 1328 C CA . VAL A 1 174 ? 32.437 4.820 -5.980 1.00 38.09 174 VAL A CA 1
ATOM 1329 C C . VAL A 1 174 ? 30.910 4.766 -6.181 1.00 38.09 174 VAL A C 1
ATOM 1331 O O . VAL A 1 174 ? 30.256 5.792 -6.347 1.00 38.09 174 VAL A O 1
ATOM 1334 N N . VAL A 1 175 ? 30.303 3.580 -6.091 1.00 41.56 175 VAL A N 1
ATOM 1335 C CA . VAL A 1 175 ? 28.866 3.366 -6.346 1.00 41.56 175 VAL A CA 1
ATOM 1336 C C . VAL A 1 175 ? 27.894 3.769 -5.207 1.00 41.56 175 VAL A C 1
ATOM 1338 O O . VAL A 1 175 ? 26.721 3.959 -5.524 1.00 41.56 175 VAL A O 1
ATOM 1341 N N . PRO A 1 176 ? 28.276 4.003 -3.929 1.00 41.69 176 PRO A N 1
ATOM 1342 C CA . PRO A 1 176 ? 27.310 4.404 -2.904 1.00 41.69 176 PRO A CA 1
ATOM 1343 C C . PRO A 1 176 ? 27.304 5.905 -2.538 1.00 41.69 176 PRO A C 1
ATOM 1345 O O . PRO A 1 176 ? 26.687 6.249 -1.536 1.00 41.69 176 PRO A O 1
ATOM 1348 N N . VAL A 1 177 ? 27.960 6.811 -3.285 1.00 41.03 177 VAL A N 1
ATOM 1349 C CA . VAL A 1 177 ? 28.121 8.223 -2.835 1.00 41.03 177 VAL A CA 1
ATOM 1350 C C . VAL A 1 177 ? 27.279 9.256 -3.600 1.00 41.03 177 VAL A C 1
ATOM 1352 O O . VAL A 1 177 ? 27.097 10.369 -3.113 1.00 41.03 177 VAL A O 1
ATOM 1355 N N . THR A 1 178 ? 26.654 8.923 -4.731 1.00 42.59 178 THR A N 1
ATOM 1356 C CA . THR A 1 178 ? 25.731 9.856 -5.406 1.00 42.59 178 THR A CA 1
ATOM 1357 C C . THR A 1 178 ? 24.329 9.260 -5.501 1.00 42.59 178 THR A C 1
ATOM 1359 O O . THR A 1 178 ? 24.065 8.312 -6.240 1.00 42.59 178 THR A O 1
ATOM 1362 N N . GLY A 1 179 ? 23.391 9.839 -4.747 1.00 40.97 179 GLY A N 1
ATOM 1363 C CA . GLY A 1 179 ? 21.990 9.401 -4.641 1.00 40.97 179 GLY A CA 1
ATOM 1364 C C . GLY A 1 179 ? 21.178 9.383 -5.948 1.00 40.97 179 GLY A C 1
ATOM 1365 O O . GLY A 1 179 ? 20.008 9.025 -5.916 1.00 40.97 179 GLY A O 1
ATOM 1366 N N . PHE A 1 180 ? 21.783 9.711 -7.095 1.00 42.88 180 PHE A N 1
ATOM 1367 C CA . PHE A 1 180 ? 21.165 9.675 -8.426 1.00 42.88 180 PHE A CA 1
ATOM 1368 C C . PHE A 1 180 ? 21.492 8.409 -9.239 1.00 42.88 180 PHE A C 1
ATOM 1370 O O . PHE A 1 180 ? 20.786 8.099 -10.193 1.00 42.88 180 PHE A O 1
ATOM 1377 N N . VAL A 1 181 ? 22.499 7.624 -8.839 1.00 42.50 181 VAL A N 1
ATOM 1378 C CA . VAL A 1 181 ? 22.897 6.374 -9.526 1.00 42.50 181 VAL A CA 1
ATOM 1379 C C . VAL A 1 181 ? 22.342 5.124 -8.823 1.00 42.50 181 VAL A C 1
ATOM 1381 O O . VAL A 1 181 ? 22.333 4.028 -9.383 1.00 42.50 181 VAL A O 1
ATOM 1384 N N . ILE A 1 182 ? 21.809 5.280 -7.608 1.00 49.53 182 ILE A N 1
ATOM 1385 C CA . ILE A 1 182 ? 21.283 4.171 -6.805 1.00 49.53 182 ILE A CA 1
ATOM 1386 C C . ILE A 1 182 ? 19.960 3.650 -7.384 1.00 49.53 182 ILE A C 1
ATOM 1388 O O . ILE A 1 182 ? 19.807 2.442 -7.510 1.00 49.53 182 ILE A O 1
ATOM 1392 N N . MET A 1 183 ? 19.032 4.512 -7.817 1.00 43.22 183 MET A N 1
ATOM 1393 C CA . MET A 1 183 ? 17.711 4.066 -8.296 1.00 43.22 183 MET A CA 1
ATOM 1394 C C . MET A 1 183 ? 17.778 3.211 -9.585 1.00 43.22 183 MET A C 1
ATOM 1396 O O . MET A 1 183 ? 17.206 2.117 -9.590 1.00 43.22 183 MET A O 1
ATOM 1400 N N . PRO A 1 184 ? 18.524 3.602 -10.647 1.00 43.25 184 PRO A N 1
ATOM 1401 C CA . PRO A 1 184 ? 18.658 2.774 -11.851 1.00 43.25 184 PRO A CA 1
ATOM 1402 C C . PRO A 1 184 ? 19.445 1.483 -11.594 1.00 43.25 184 PRO A C 1
ATOM 1404 O O . PRO A 1 184 ? 19.125 0.435 -12.156 1.00 43.25 184 PRO A O 1
ATOM 1407 N N . ASN A 1 185 ? 20.453 1.527 -10.714 1.00 50.12 185 ASN A N 1
ATOM 1408 C CA . ASN A 1 185 ? 21.249 0.348 -10.375 1.00 50.12 185 ASN A CA 1
ATOM 1409 C C . ASN A 1 185 ? 20.517 -0.615 -9.442 1.00 50.12 185 ASN A C 1
ATOM 1411 O O . ASN A 1 185 ? 20.681 -1.819 -9.597 1.00 50.12 185 ASN A O 1
ATOM 1415 N N . MET A 1 186 ? 19.680 -0.128 -8.524 1.00 50.91 186 MET A N 1
ATOM 1416 C CA . MET A 1 186 ? 18.809 -0.982 -7.717 1.00 50.91 186 MET A CA 1
ATOM 1417 C C . MET A 1 186 ? 17.743 -1.646 -8.578 1.00 50.91 186 MET A C 1
ATOM 1419 O O . MET A 1 186 ? 17.526 -2.842 -8.419 1.00 50.91 186 MET A O 1
ATOM 1423 N N . TYR A 1 187 ? 17.141 -0.921 -9.528 1.00 58.03 187 TYR A N 1
ATOM 1424 C CA . TYR A 1 187 ? 16.215 -1.518 -10.491 1.00 58.03 187 TYR A CA 1
ATOM 1425 C C . TYR A 1 187 ? 16.908 -2.577 -11.355 1.00 58.03 187 TYR A C 1
ATOM 1427 O O . TYR A 1 187 ? 16.412 -3.694 -11.453 1.00 58.03 187 TYR A O 1
ATOM 1435 N N . ARG A 1 188 ? 18.096 -2.288 -11.907 1.00 59.25 188 ARG A N 1
ATOM 1436 C CA . ARG A 1 188 ? 18.900 -3.282 -12.641 1.00 59.25 188 ARG A CA 1
ATOM 1437 C C . ARG A 1 188 ? 19.285 -4.484 -11.783 1.00 59.25 188 ARG A C 1
ATOM 1439 O O . ARG A 1 188 ? 19.245 -5.603 -12.279 1.00 59.25 188 ARG A O 1
ATOM 1446 N N . LEU A 1 189 ? 19.665 -4.270 -10.526 1.00 62.62 189 LEU A N 1
ATOM 1447 C CA . LEU A 1 189 ? 20.057 -5.338 -9.609 1.00 62.62 189 LEU A CA 1
ATOM 1448 C C . LEU A 1 189 ? 18.856 -6.202 -9.221 1.00 62.62 189 LEU A C 1
ATOM 1450 O O . LEU A 1 189 ? 18.977 -7.422 -9.221 1.00 62.62 189 LEU A O 1
ATOM 1454 N N . MET A 1 190 ? 17.692 -5.597 -8.968 1.00 63.31 190 MET A N 1
ATOM 1455 C CA . MET A 1 190 ? 16.440 -6.323 -8.749 1.00 63.31 190 MET A CA 1
ATOM 1456 C C . MET A 1 190 ? 15.998 -7.074 -10.002 1.00 63.31 190 MET A C 1
ATOM 1458 O O . MET A 1 190 ? 15.691 -8.255 -9.913 1.00 63.31 190 MET A O 1
ATOM 1462 N N . ALA A 1 191 ? 16.022 -6.440 -11.174 1.00 67.94 191 ALA A N 1
ATOM 1463 C CA . ALA A 1 191 ? 15.685 -7.087 -12.438 1.00 67.94 191 ALA A CA 1
ATOM 1464 C C . ALA A 1 191 ? 16.623 -8.268 -12.726 1.00 67.94 191 ALA A C 1
ATOM 1466 O O . ALA A 1 191 ? 16.161 -9.339 -13.113 1.00 67.94 191 ALA A O 1
ATOM 1467 N N . TRP A 1 192 ? 17.925 -8.112 -12.470 1.00 71.31 192 TRP A N 1
ATOM 1468 C CA . TRP A 1 192 ? 18.898 -9.196 -12.561 1.00 71.31 192 TRP A CA 1
ATOM 1469 C C . TRP A 1 192 ? 18.614 -10.301 -11.539 1.00 71.31 192 TRP A C 1
ATOM 1471 O O . TRP A 1 192 ? 18.618 -11.469 -11.910 1.00 71.31 192 TRP A O 1
ATOM 1481 N N . ALA A 1 193 ? 18.314 -9.960 -10.282 1.00 68.00 193 ALA A N 1
ATOM 1482 C CA . ALA A 1 193 ? 18.009 -10.938 -9.239 1.00 68.00 193 ALA A CA 1
ATOM 1483 C C . ALA A 1 193 ? 16.737 -11.730 -9.570 1.00 68.00 193 ALA A C 1
ATOM 1485 O O . ALA A 1 193 ? 16.744 -12.954 -9.499 1.00 68.00 193 ALA A O 1
ATOM 1486 N N . VAL A 1 194 ? 15.673 -11.057 -10.011 1.00 75.56 194 VAL A N 1
ATOM 1487 C CA . VAL A 1 194 ? 14.426 -11.687 -10.466 1.00 75.56 194 VAL A CA 1
ATOM 1488 C C . VAL A 1 194 ? 14.680 -12.566 -11.690 1.00 75.56 194 VAL A C 1
ATOM 1490 O O . VAL A 1 194 ? 14.233 -13.709 -11.717 1.00 75.56 194 VAL A O 1
ATOM 1493 N N . SER A 1 195 ? 15.452 -12.085 -12.668 1.00 74.62 195 SER A N 1
ATOM 1494 C CA . SER A 1 195 ? 15.813 -12.863 -13.861 1.00 74.62 195 SER A CA 1
ATOM 1495 C C . SER A 1 195 ? 16.659 -14.088 -13.511 1.00 74.62 195 SER A C 1
ATOM 1497 O O . SER A 1 195 ? 16.454 -15.160 -14.072 1.00 74.62 195 SER A O 1
ATOM 1499 N N . TYR A 1 196 ? 17.578 -13.960 -12.552 1.00 76.19 196 TYR A N 1
ATOM 1500 C CA . TYR A 1 196 ? 18.389 -15.059 -12.037 1.00 76.19 196 TYR A CA 1
ATOM 1501 C C . TYR A 1 196 ? 17.527 -16.100 -11.317 1.00 76.19 196 TYR A C 1
ATOM 1503 O O . TYR A 1 196 ? 17.681 -17.298 -11.554 1.00 76.19 196 TYR A O 1
ATOM 1511 N N . LEU A 1 197 ? 16.579 -15.659 -10.487 1.00 78.75 197 LEU A N 1
ATOM 1512 C CA . LEU A 1 197 ? 15.644 -16.556 -9.814 1.00 78.75 197 LEU A CA 1
ATOM 1513 C C . LEU A 1 197 ? 14.735 -17.274 -10.820 1.00 78.75 197 LEU A C 1
ATOM 1515 O O . LEU A 1 197 ? 14.576 -18.489 -10.730 1.00 78.75 197 LEU A O 1
ATOM 1519 N N . ALA A 1 198 ? 14.212 -16.561 -11.819 1.00 80.44 198 ALA A N 1
ATOM 1520 C CA . ALA A 1 198 ? 13.418 -17.148 -12.896 1.00 80.44 198 ALA A CA 1
ATOM 1521 C C . ALA A 1 198 ? 14.232 -18.155 -13.727 1.00 80.44 198 ALA A C 1
ATOM 1523 O O . ALA A 1 198 ? 13.749 -19.242 -14.042 1.00 80.44 198 ALA A O 1
ATOM 1524 N N . TYR A 1 199 ? 15.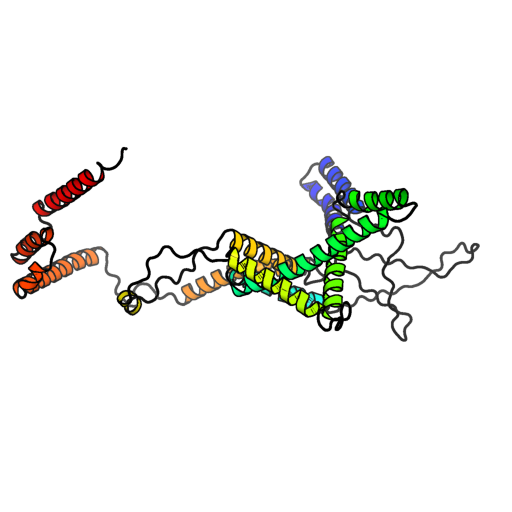491 -17.833 -14.032 1.00 80.50 199 TYR A N 1
ATOM 1525 C CA . TYR A 1 199 ? 16.410 -18.736 -14.720 1.00 80.50 199 TYR A CA 1
ATOM 1526 C C . TYR A 1 199 ? 16.664 -20.018 -13.916 1.00 80.50 199 TYR A C 1
ATOM 1528 O O . TYR A 1 199 ? 16.570 -21.115 -14.464 1.00 80.50 199 TYR A O 1
ATOM 1536 N N . LEU A 1 200 ? 16.944 -19.901 -12.614 1.00 77.06 200 LEU A N 1
ATOM 1537 C CA . LEU A 1 200 ? 17.134 -21.056 -11.734 1.00 77.06 200 LEU A CA 1
ATOM 1538 C C . LEU A 1 200 ? 15.864 -21.901 -11.588 1.00 77.06 200 LEU A C 1
ATOM 1540 O O . LEU A 1 200 ? 15.958 -23.124 -11.523 1.00 77.06 200 LEU A O 1
ATOM 1544 N N . TRP A 1 201 ? 14.692 -21.266 -11.535 1.00 82.25 201 TRP A N 1
ATOM 1545 C CA . TRP A 1 201 ? 13.405 -21.953 -11.433 1.00 82.25 201 TRP A CA 1
ATOM 1546 C C . TRP A 1 201 ? 13.071 -22.756 -12.696 1.00 82.25 201 TRP A C 1
ATOM 1548 O O . TRP A 1 201 ? 12.613 -23.897 -12.606 1.00 82.25 201 TRP A O 1
ATOM 1558 N N . ASN A 1 202 ? 13.346 -22.181 -13.871 1.00 84.69 202 ASN A N 1
ATOM 1559 C CA . ASN A 1 202 ? 13.070 -22.806 -15.165 1.00 84.69 202 ASN A CA 1
ATOM 1560 C C . ASN A 1 202 ? 14.103 -23.871 -15.564 1.00 84.69 202 ASN A C 1
ATOM 1562 O O . ASN A 1 202 ? 13.863 -24.643 -16.490 1.00 84.69 202 ASN A O 1
ATOM 1566 N N . ARG A 1 203 ? 15.257 -23.945 -14.890 1.00 79.81 203 ARG A N 1
ATOM 1567 C CA . ARG A 1 203 ? 16.257 -24.986 -15.153 1.00 79.81 203 ARG A CA 1
ATOM 1568 C C . ARG A 1 203 ? 15.845 -26.316 -14.527 1.00 79.81 203 ARG A C 1
ATOM 1570 O O . ARG A 1 203 ? 15.761 -26.460 -13.310 1.00 79.81 203 ARG A O 1
ATOM 1577 N N . GLU A 1 204 ? 15.665 -27.323 -15.376 1.00 81.06 204 GLU A N 1
ATOM 1578 C CA . GLU A 1 204 ? 15.307 -28.676 -14.938 1.00 81.06 204 GLU A CA 1
ATOM 1579 C C . GLU A 1 204 ? 16.475 -29.449 -14.324 1.00 81.06 204 GLU A C 1
ATOM 1581 O O . GLU A 1 204 ? 16.246 -30.287 -13.459 1.00 81.06 204 GLU A O 1
ATOM 1586 N N . VAL A 1 205 ? 17.716 -29.150 -14.718 1.00 82.56 205 VAL A N 1
ATOM 1587 C CA . VAL A 1 205 ? 18.930 -29.806 -14.212 1.00 82.56 205 VAL A CA 1
ATOM 1588 C C . VAL A 1 205 ? 19.948 -28.740 -13.818 1.00 82.56 205 VAL A C 1
ATOM 1590 O O . VAL A 1 205 ? 20.316 -27.892 -14.633 1.00 82.56 205 VAL A O 1
ATOM 1593 N N . LEU A 1 206 ? 20.417 -28.789 -12.570 1.00 77.88 206 LEU A N 1
ATOM 1594 C CA . LEU A 1 206 ? 21.455 -27.904 -12.040 1.00 77.88 206 LEU A CA 1
ATOM 1595 C C . LEU A 1 206 ? 22.562 -28.781 -11.439 1.00 77.88 206 LEU A C 1
ATOM 1597 O O . LEU A 1 206 ? 22.282 -29.641 -10.609 1.00 77.88 206 LEU A O 1
ATOM 1601 N N . PHE A 1 207 ? 23.808 -28.610 -11.896 1.00 76.00 207 PHE A N 1
ATOM 1602 C CA . PHE A 1 207 ? 24.959 -29.449 -11.508 1.00 76.00 207 PHE A CA 1
ATOM 1603 C C . PHE A 1 207 ? 24.746 -30.969 -11.683 1.00 76.00 207 PHE A C 1
ATOM 1605 O O . PHE A 1 207 ? 25.252 -31.766 -10.901 1.00 76.00 207 PHE A O 1
ATOM 1612 N N . GLY A 1 208 ? 23.985 -31.384 -12.702 1.00 78.62 208 GLY A N 1
ATOM 1613 C CA . GLY A 1 208 ? 23.717 -32.803 -12.985 1.00 78.62 208 GLY A CA 1
ATOM 1614 C C . GLY A 1 208 ? 22.634 -33.445 -12.111 1.00 78.62 208 GLY A C 1
ATOM 1615 O O . GLY A 1 208 ? 22.301 -34.605 -12.333 1.00 78.62 208 GLY A O 1
ATOM 1616 N N . ILE A 1 209 ? 22.045 -32.702 -11.166 1.00 81.25 209 ILE A N 1
ATOM 1617 C CA . ILE A 1 209 ? 20.935 -33.170 -10.330 1.00 81.25 209 ILE A CA 1
ATOM 1618 C C . ILE A 1 209 ? 19.617 -32.590 -10.877 1.00 81.25 209 ILE A C 1
ATOM 1620 O O . ILE A 1 209 ? 19.503 -31.363 -11.017 1.00 81.25 209 ILE A O 1
ATOM 1624 N N . PRO A 1 210 ? 18.611 -33.428 -11.193 1.00 84.69 210 PRO A N 1
ATOM 1625 C CA . PRO A 1 210 ? 17.310 -32.948 -11.642 1.00 84.69 210 PRO A CA 1
ATOM 1626 C C . PRO A 1 210 ? 16.574 -32.213 -10.512 1.00 84.69 210 PRO A C 1
ATOM 1628 O O . PRO A 1 210 ? 16.640 -32.593 -9.347 1.00 84.69 210 PRO A O 1
ATOM 1631 N N . HIS A 1 211 ? 15.874 -31.136 -10.863 1.00 85.06 211 HIS A N 1
ATOM 1632 C CA . HIS A 1 211 ? 15.030 -30.308 -9.992 1.00 85.06 211 HIS A CA 1
ATOM 1633 C C . HIS A 1 211 ? 15.715 -29.672 -8.768 1.00 85.06 211 HIS A C 1
ATOM 1635 O O . HIS A 1 211 ? 15.028 -29.095 -7.923 1.00 85.06 211 HIS A O 1
ATOM 1641 N N . LEU A 1 212 ? 17.050 -29.686 -8.688 1.00 83.88 212 LEU A N 1
ATOM 1642 C CA . LEU A 1 212 ? 17.811 -29.102 -7.575 1.00 83.88 212 LEU A CA 1
ATOM 1643 C C . LEU A 1 212 ? 17.465 -27.621 -7.337 1.00 83.88 212 LEU A C 1
ATOM 1645 O O . LEU A 1 212 ? 17.358 -27.197 -6.190 1.00 83.88 212 LEU A O 1
ATOM 1649 N N . GLY A 1 213 ? 17.223 -26.850 -8.406 1.00 81.44 213 GLY A N 1
ATOM 1650 C CA . GLY A 1 213 ? 16.759 -25.463 -8.302 1.00 81.44 213 GLY A CA 1
ATOM 1651 C C . GLY A 1 213 ? 15.440 -25.352 -7.531 1.00 81.44 213 GLY A C 1
ATOM 1652 O O . GLY A 1 213 ? 15.354 -24.609 -6.561 1.00 81.44 213 GLY A O 1
ATOM 1653 N N . LYS A 1 214 ? 14.431 -26.157 -7.882 1.00 87.38 214 LYS A N 1
ATOM 1654 C CA . LYS A 1 214 ? 13.117 -26.157 -7.212 1.00 87.38 214 LYS A CA 1
ATOM 1655 C C . LYS A 1 214 ? 13.225 -26.565 -5.740 1.00 87.38 214 LYS A C 1
ATOM 1657 O O . LYS A 1 214 ? 12.600 -25.937 -4.889 1.00 87.38 214 LYS A O 1
ATOM 1662 N N . ILE A 1 215 ? 14.055 -27.567 -5.436 1.00 87.88 215 ILE A N 1
ATOM 1663 C CA . ILE A 1 215 ? 14.332 -28.004 -4.056 1.00 87.88 215 ILE A CA 1
ATOM 1664 C C . ILE A 1 215 ? 14.996 -26.873 -3.264 1.00 87.88 215 ILE A C 1
ATOM 1666 O O . ILE A 1 215 ? 14.595 -26.595 -2.138 1.00 87.88 215 ILE A O 1
ATOM 1670 N N . TYR A 1 216 ? 15.960 -26.173 -3.865 1.00 86.25 216 TYR A N 1
ATOM 1671 C CA . TYR A 1 216 ? 16.605 -25.013 -3.257 1.00 86.25 216 TYR A CA 1
ATOM 1672 C C . TYR A 1 216 ? 15.585 -23.922 -2.895 1.00 86.25 216 TYR A C 1
ATOM 1674 O O . TYR A 1 216 ? 15.540 -23.489 -1.743 1.00 86.25 216 TYR A O 1
ATOM 1682 N N . PHE A 1 217 ? 14.708 -23.537 -3.829 1.00 86.75 217 PHE A N 1
ATOM 1683 C CA . PHE A 1 217 ? 13.634 -22.573 -3.559 1.00 86.75 217 PHE A CA 1
ATOM 1684 C C . PHE A 1 217 ? 12.704 -23.035 -2.433 1.00 86.75 217 PHE A C 1
ATOM 1686 O O . PHE A 1 217 ? 12.391 -22.247 -1.541 1.00 86.75 217 PHE A O 1
ATOM 1693 N N . ALA A 1 218 ? 12.302 -24.309 -2.440 1.00 90.31 218 ALA A N 1
ATOM 1694 C CA . ALA A 1 218 ? 11.444 -24.874 -1.405 1.00 90.31 218 ALA A CA 1
ATOM 1695 C C . ALA A 1 218 ? 12.108 -24.821 -0.020 1.00 90.31 218 ALA A C 1
ATOM 1697 O O . ALA A 1 218 ? 11.480 -24.375 0.937 1.00 90.31 218 ALA A O 1
ATOM 1698 N N . CYS A 1 219 ? 13.387 -25.193 0.095 1.00 92.50 219 CYS A N 1
ATOM 1699 C CA . CYS A 1 219 ? 14.109 -25.154 1.367 1.00 92.50 219 CYS A CA 1
ATOM 1700 C C . CYS A 1 219 ? 14.201 -23.736 1.944 1.00 92.50 219 CYS A C 1
ATOM 1702 O O . CYS A 1 219 ? 13.934 -23.542 3.129 1.00 92.50 219 CYS A O 1
ATOM 1704 N N . PHE A 1 220 ? 14.541 -22.735 1.126 1.00 92.69 220 PHE A N 1
ATOM 1705 C CA . PHE A 1 220 ? 14.637 -21.348 1.593 1.00 92.69 220 PHE A CA 1
ATOM 1706 C C . PHE A 1 220 ? 13.270 -20.723 1.894 1.00 92.69 220 PHE A C 1
ATOM 1708 O O . PHE A 1 220 ? 13.155 -19.950 2.846 1.00 92.69 220 PHE A O 1
ATOM 1715 N N . ALA A 1 221 ? 12.226 -21.093 1.148 1.00 92.81 221 ALA A N 1
ATOM 1716 C CA . ALA A 1 221 ? 10.854 -20.700 1.456 1.00 92.81 221 ALA A CA 1
ATOM 1717 C C . ALA A 1 221 ? 10.390 -21.282 2.803 1.00 92.81 221 ALA A C 1
ATOM 1719 O O . ALA A 1 221 ? 9.884 -20.547 3.650 1.00 92.81 221 ALA A O 1
ATOM 1720 N N . ILE A 1 222 ? 10.624 -22.580 3.038 1.00 94.81 222 ILE A N 1
ATOM 1721 C CA . ILE A 1 222 ? 10.298 -23.252 4.305 1.00 94.81 222 ILE A CA 1
ATOM 1722 C C . ILE A 1 222 ? 11.079 -22.624 5.458 1.00 94.81 222 ILE A C 1
ATOM 1724 O O . ILE A 1 222 ? 10.489 -22.329 6.493 1.00 94.81 222 ILE A O 1
ATOM 1728 N N . LEU A 1 223 ? 12.376 -22.360 5.283 1.00 94.31 223 LEU A N 1
ATOM 1729 C CA . LEU A 1 223 ? 13.191 -21.691 6.297 1.00 94.31 223 LEU A CA 1
ATOM 1730 C C . LEU A 1 223 ? 12.626 -20.305 6.646 1.00 94.31 223 LEU A C 1
ATOM 1732 O O . LEU A 1 223 ? 12.536 -19.964 7.823 1.00 94.31 223 LEU A O 1
ATOM 1736 N N . GLY A 1 224 ? 12.167 -19.543 5.650 1.00 93.12 224 GLY A N 1
ATOM 1737 C CA . GLY A 1 224 ? 11.448 -18.286 5.863 1.00 93.12 224 GLY A CA 1
ATOM 1738 C C . GLY A 1 224 ? 10.174 -18.454 6.701 1.00 93.12 224 GLY A C 1
ATOM 1739 O O . GLY A 1 224 ? 9.965 -17.712 7.660 1.00 93.12 224 GLY A O 1
ATOM 1740 N N . CYS A 1 225 ? 9.354 -19.467 6.406 1.00 93.62 225 CYS A N 1
ATOM 1741 C CA . CYS A 1 225 ? 8.163 -19.789 7.199 1.00 93.62 225 CYS A CA 1
ATOM 1742 C C . CYS A 1 225 ? 8.503 -20.204 8.640 1.00 93.62 225 CYS A C 1
ATOM 1744 O O . CYS A 1 225 ? 7.832 -19.777 9.579 1.00 93.62 225 CYS A O 1
ATOM 1746 N N . VAL A 1 226 ? 9.554 -21.007 8.826 1.00 94.31 226 VAL A N 1
ATOM 1747 C CA . VAL A 1 226 ? 10.027 -21.449 10.147 1.00 94.31 226 VAL A CA 1
ATOM 1748 C C . VAL A 1 226 ? 10.472 -20.251 10.982 1.00 94.31 226 VAL A C 1
ATOM 1750 O O . VAL A 1 226 ? 10.128 -20.181 12.157 1.00 94.31 226 VAL A O 1
ATOM 1753 N N . LEU A 1 227 ? 11.169 -19.277 10.386 1.00 92.38 227 LEU A N 1
ATOM 1754 C CA . LEU A 1 227 ? 11.553 -18.043 11.080 1.00 92.38 227 LEU A CA 1
ATOM 1755 C C . LEU A 1 227 ? 10.328 -17.227 11.514 1.00 92.38 227 LEU A C 1
ATOM 1757 O O . LEU A 1 227 ? 10.286 -16.758 12.650 1.00 92.38 227 LEU A O 1
ATOM 1761 N N . VAL A 1 228 ? 9.312 -17.097 10.656 1.00 91.94 228 VAL A N 1
ATOM 1762 C CA . VAL A 1 228 ? 8.051 -16.415 11.007 1.00 91.94 228 VAL A CA 1
ATOM 1763 C C . VAL A 1 228 ? 7.367 -17.093 12.192 1.00 91.94 228 VAL A C 1
ATOM 1765 O O . VAL A 1 228 ? 6.918 -16.409 13.114 1.00 91.94 228 VAL A O 1
ATOM 1768 N N . TRP A 1 229 ? 7.313 -18.426 12.190 1.00 92.06 229 TRP A N 1
ATOM 1769 C CA . TRP A 1 229 ? 6.742 -19.203 13.287 1.00 92.06 229 TRP A CA 1
ATOM 1770 C C . TRP A 1 229 ? 7.557 -19.060 14.580 1.00 92.06 229 TRP A C 1
ATOM 1772 O O . TRP A 1 229 ? 6.993 -18.768 15.634 1.00 92.06 229 TRP A O 1
ATOM 1782 N N . TRP A 1 230 ? 8.882 -19.198 14.494 1.00 93.12 230 TRP A N 1
ATOM 1783 C CA . TRP A 1 230 ? 9.797 -19.143 15.636 1.00 93.12 230 TRP A CA 1
ATOM 1784 C C . TRP A 1 230 ? 9.776 -17.783 16.335 1.00 93.12 230 TRP A C 1
ATOM 1786 O O . TRP A 1 230 ? 9.647 -17.706 17.553 1.00 93.12 230 TRP A O 1
ATOM 1796 N N . TYR A 1 231 ? 9.857 -16.697 15.563 1.00 89.00 231 TYR A N 1
ATOM 1797 C CA . TYR A 1 231 ? 9.858 -15.332 16.094 1.00 89.00 231 TYR A CA 1
ATOM 1798 C C . TYR A 1 231 ? 8.456 -14.743 16.273 1.00 89.00 231 TYR A C 1
ATOM 1800 O O . TYR A 1 231 ? 8.332 -13.574 16.637 1.00 89.00 231 TYR A O 1
ATOM 1808 N N . GLN A 1 232 ? 7.404 -15.525 16.007 1.00 86.25 232 GLN A N 1
ATOM 1809 C CA . GLN A 1 232 ? 6.009 -15.093 16.110 1.00 86.25 232 GLN A CA 1
ATOM 1810 C C . GLN A 1 232 ? 5.732 -13.779 15.359 1.00 86.25 232 GLN A C 1
ATOM 1812 O O . GLN A 1 232 ? 4.960 -12.930 15.810 1.00 86.25 232 GLN A O 1
ATOM 1817 N N . TRP A 1 233 ? 6.343 -13.605 14.183 1.00 83.06 233 TRP A N 1
ATOM 1818 C CA . TRP A 1 233 ? 6.126 -12.412 13.367 1.00 83.06 233 TRP A CA 1
ATOM 1819 C C . TRP A 1 233 ? 4.652 -12.299 12.968 1.00 83.06 233 TRP A C 1
ATOM 1821 O O . TRP A 1 233 ? 4.038 -13.256 12.488 1.00 83.06 233 TRP A O 1
ATOM 1831 N N . GLY A 1 234 ? 4.073 -11.120 13.208 1.00 75.44 234 GLY A N 1
ATOM 1832 C CA . GLY A 1 234 ? 2.666 -10.858 12.912 1.00 75.44 234 GLY A CA 1
ATOM 1833 C C . GLY A 1 234 ? 1.669 -11.514 13.865 1.00 75.44 234 GLY A C 1
ATOM 1834 O O . GLY A 1 234 ? 0.491 -11.582 13.524 1.00 75.44 234 GLY A O 1
ATOM 1835 N N . ALA A 1 235 ? 2.098 -12.003 15.032 1.00 79.94 235 ALA A N 1
ATOM 1836 C CA . ALA A 1 235 ? 1.176 -12.414 16.084 1.00 79.94 235 ALA A CA 1
ATOM 1837 C C . ALA A 1 235 ? 0.353 -11.226 16.586 1.00 79.94 235 ALA A C 1
ATOM 1839 O O . ALA A 1 235 ? 0.920 -10.209 16.988 1.00 79.94 235 ALA A O 1
ATOM 1840 N N . SER A 1 236 ? -0.975 -11.361 16.571 1.00 74.19 236 SER A N 1
ATOM 1841 C CA . SER A 1 236 ? -1.835 -10.449 17.322 1.00 74.19 236 SER A CA 1
ATOM 1842 C C . SER A 1 236 ? -1.555 -10.599 18.813 1.00 74.19 236 SER A C 1
ATOM 1844 O O . SER A 1 236 ? -1.241 -11.699 19.282 1.00 74.19 236 SER A O 1
ATOM 1846 N N . ALA A 1 237 ? -1.650 -9.488 19.544 1.00 69.62 237 ALA A N 1
ATOM 1847 C CA . ALA A 1 237 ? -1.634 -9.529 20.998 1.00 69.62 237 ALA A CA 1
ATOM 1848 C C . ALA A 1 237 ? -2.767 -10.450 21.473 1.00 69.62 237 ALA A C 1
ATOM 1850 O O . ALA A 1 237 ? -3.858 -10.419 20.905 1.00 69.62 237 ALA A O 1
ATOM 1851 N N . LYS A 1 238 ? -2.496 -11.302 22.465 1.00 66.69 238 LYS A N 1
ATOM 1852 C CA . LYS A 1 238 ? -3.573 -12.029 23.143 1.00 66.69 238 LYS A CA 1
ATOM 1853 C C . LYS A 1 238 ? -4.397 -11.001 23.917 1.00 66.69 238 LYS A C 1
ATOM 1855 O O . LYS A 1 238 ? -3.803 -10.096 24.501 1.00 66.69 238 LYS A O 1
ATOM 1860 N N . SER A 1 239 ? -5.722 -11.102 23.865 1.00 63.31 239 SER A N 1
ATOM 1861 C CA . SER A 1 239 ? -6.570 -10.329 24.765 1.00 63.31 239 SER A CA 1
ATOM 1862 C C . SER A 1 239 ? -6.292 -10.790 26.201 1.00 63.31 239 SER A C 1
ATOM 1864 O O . SER A 1 239 ? -6.100 -11.979 26.454 1.00 63.31 239 SER A O 1
ATOM 1866 N N . ASP A 1 240 ? -6.197 -9.835 27.126 1.00 61.91 240 ASP A N 1
ATOM 1867 C CA . ASP A 1 240 ? -6.055 -10.106 28.565 1.00 61.91 240 ASP A CA 1
ATOM 1868 C C . ASP A 1 240 ? -7.424 -10.382 29.225 1.00 61.91 240 ASP A C 1
ATOM 1870 O O . ASP A 1 240 ? -7.517 -10.494 30.450 1.00 61.91 240 ASP A O 1
ATOM 1874 N N . THR A 1 241 ? -8.499 -10.466 28.432 1.00 63.62 241 THR A N 1
ATOM 1875 C CA . THR A 1 241 ? -9.843 -10.797 28.903 1.00 63.62 241 THR A CA 1
ATOM 1876 C C . THR A 1 241 ? -9.884 -12.264 29.340 1.00 63.62 241 THR A C 1
ATOM 1878 O O . THR A 1 241 ? -9.428 -13.145 28.603 1.00 63.62 241 THR A O 1
ATOM 1881 N N . PRO A 1 242 ? -10.364 -12.563 30.564 1.00 66.12 242 PRO A N 1
ATOM 1882 C CA . PRO A 1 242 ? -10.625 -13.942 30.941 1.00 66.12 242 PRO A CA 1
ATOM 1883 C C . PRO A 1 242 ? -11.671 -14.525 29.974 1.00 66.12 242 PRO A C 1
ATOM 1885 O O . PRO A 1 242 ? -12.573 -13.793 29.566 1.00 66.12 242 PRO A O 1
ATOM 1888 N N . PRO A 1 243 ? -11.549 -15.807 29.586 1.00 64.81 243 PRO A N 1
ATOM 1889 C CA . PRO A 1 243 ? -12.550 -16.446 28.736 1.00 64.81 243 PRO A CA 1
ATOM 1890 C C . PRO A 1 243 ? -13.932 -16.329 29.394 1.00 64.81 243 PRO A C 1
ATOM 1892 O O . PRO A 1 243 ? -14.038 -16.563 30.598 1.00 64.81 243 PRO A O 1
ATOM 1895 N N . GLN A 1 244 ? -14.951 -15.935 28.620 1.00 64.81 244 GLN A N 1
ATOM 1896 C CA . GLN A 1 244 ? -16.331 -15.858 29.108 1.00 64.81 244 GLN A CA 1
ATOM 1897 C C . GLN A 1 244 ? -16.811 -17.240 29.558 1.00 64.81 244 GLN A C 1
ATOM 1899 O O . GLN A 1 244 ? -16.494 -18.251 28.921 1.00 64.81 244 GLN A O 1
ATOM 1904 N N . ASP A 1 245 ? -17.576 -17.270 30.647 1.00 71.69 245 ASP A N 1
ATOM 1905 C CA . ASP A 1 245 ? -18.236 -18.485 31.112 1.00 71.69 245 ASP A CA 1
ATOM 1906 C C . ASP A 1 245 ? -19.309 -18.915 30.087 1.00 71.69 245 ASP A C 1
ATOM 1908 O O . ASP A 1 245 ? -19.963 -18.073 29.469 1.00 71.69 245 ASP A O 1
ATOM 1912 N N . GLU A 1 246 ? -19.494 -20.226 29.884 1.00 70.88 246 GLU A N 1
ATOM 1913 C CA . GLU A 1 246 ? -20.386 -20.769 28.836 1.00 70.88 246 GLU A CA 1
ATOM 1914 C C . GLU A 1 246 ? -21.840 -20.267 28.959 1.00 70.88 246 GLU A C 1
ATOM 1916 O O . GLU A 1 246 ? -22.491 -20.044 27.941 1.00 70.88 246 GLU A O 1
ATOM 1921 N N . GLU A 1 247 ? -22.322 -20.021 30.185 1.00 67.69 247 GLU A N 1
ATOM 1922 C CA . GLU A 1 247 ? -23.657 -19.455 30.446 1.00 67.69 247 GLU A CA 1
ATOM 1923 C C . GLU A 1 247 ? -23.782 -17.991 29.983 1.00 67.69 247 GLU A C 1
ATOM 1925 O O . GLU A 1 247 ? -24.815 -17.607 29.438 1.00 67.69 247 GLU A O 1
ATOM 1930 N N . GLU A 1 248 ? -22.732 -17.172 30.130 1.00 59.22 248 GLU A N 1
ATOM 1931 C CA . GLU A 1 248 ? -22.748 -15.778 29.657 1.00 59.22 248 GLU A CA 1
ATOM 1932 C C . GLU A 1 248 ? -22.710 -15.702 28.123 1.00 59.22 248 GLU A C 1
ATOM 1934 O O . GLU A 1 248 ? -23.313 -14.807 27.528 1.00 59.22 248 GLU A O 1
ATOM 1939 N N . LEU A 1 249 ? -22.032 -16.656 27.476 1.00 69.38 249 LEU A N 1
ATOM 1940 C CA . LEU A 1 249 ? -21.925 -16.739 26.018 1.00 69.38 249 LEU A CA 1
ATOM 1941 C C . LEU A 1 249 ? -23.274 -17.074 25.358 1.00 69.38 249 LEU A C 1
ATOM 1943 O O . LEU A 1 249 ? -23.583 -16.564 24.281 1.00 69.38 249 LEU A O 1
ATOM 1947 N N . GLU A 1 250 ? -24.081 -17.922 26.002 1.00 70.12 250 GLU A N 1
ATOM 1948 C CA . GLU A 1 250 ? -25.411 -18.312 25.519 1.00 70.12 250 GLU A CA 1
ATOM 1949 C C . GLU A 1 250 ? -26.427 -17.159 25.630 1.00 70.12 250 GLU A C 1
ATOM 1951 O O . GLU A 1 250 ? -27.319 -17.033 24.789 1.00 70.12 250 GLU A O 1
ATOM 1956 N N . GLU A 1 251 ? -26.271 -16.294 26.638 1.00 70.19 251 GLU A N 1
ATOM 1957 C CA . GLU A 1 251 ? -27.216 -15.215 26.944 1.00 70.19 251 GLU A CA 1
ATOM 1958 C C . GLU A 1 251 ? -26.865 -13.881 26.257 1.00 70.19 251 GLU A C 1
ATOM 1960 O O . GLU A 1 251 ? -27.755 -13.171 25.781 1.00 70.19 251 GLU A O 1
ATOM 1965 N N . LEU A 1 252 ? -25.574 -13.535 26.178 1.00 62.28 252 LEU A N 1
ATOM 1966 C CA . LEU A 1 252 ? -25.099 -12.243 25.666 1.00 62.28 252 LEU A CA 1
ATOM 1967 C C . LEU A 1 252 ? -24.412 -12.329 24.294 1.00 62.28 252 LEU A C 1
ATOM 1969 O O . LEU A 1 252 ? -24.189 -11.292 23.664 1.00 62.28 252 LEU A O 1
ATOM 1973 N N . GLY A 1 253 ? -24.104 -13.537 23.813 1.00 63.19 253 GLY A N 1
ATOM 1974 C CA . GLY A 1 253 ? -23.225 -13.736 22.663 1.00 63.19 253 GLY A CA 1
ATOM 1975 C C . GLY A 1 253 ? -21.758 -13.431 22.991 1.00 63.19 253 GLY A C 1
ATOM 1976 O O . GLY A 1 253 ? -21.415 -13.008 24.094 1.00 63.19 253 GLY A O 1
ATOM 1977 N N . GLU A 1 254 ? -20.871 -13.663 22.024 1.00 60.38 254 GLU A N 1
ATOM 1978 C CA . GLU A 1 254 ? -19.437 -13.381 22.158 1.00 60.38 254 GLU A CA 1
ATOM 1979 C C . GLU A 1 254 ? -19.228 -11.859 22.286 1.00 60.38 254 GLU A C 1
ATOM 1981 O O . GLU A 1 254 ? -19.405 -11.115 21.324 1.00 60.38 254 GLU A O 1
ATOM 1986 N N . LEU A 1 255 ? -18.895 -11.371 23.490 1.00 59.00 255 LEU A N 1
ATOM 1987 C CA . LEU A 1 255 ? -18.681 -9.930 23.717 1.00 59.00 255 LEU A CA 1
ATOM 1988 C C . LEU A 1 255 ? -17.345 -9.429 23.139 1.00 59.00 255 LEU A C 1
ATOM 1990 O O . LEU A 1 255 ? -17.159 -8.222 22.983 1.00 59.00 255 LEU A O 1
ATOM 1994 N N . ASP A 1 256 ? -16.421 -10.340 22.832 1.00 55.91 256 ASP A N 1
ATOM 1995 C CA . ASP A 1 256 ? -15.039 -10.063 22.418 1.00 55.91 256 ASP A CA 1
ATOM 1996 C C . ASP A 1 256 ? -14.890 -9.903 20.884 1.00 55.91 256 ASP A C 1
ATOM 1998 O O . ASP A 1 256 ? -13.897 -10.310 20.279 1.00 55.91 256 ASP A O 1
ATOM 2002 N N . ASP A 1 257 ? -15.856 -9.252 20.227 1.00 55.66 257 ASP A N 1
ATOM 2003 C CA . ASP A 1 257 ? -15.798 -8.951 18.783 1.00 55.66 257 ASP A CA 1
ATOM 2004 C C . ASP A 1 257 ? -14.724 -7.897 18.421 1.00 55.66 257 ASP A C 1
ATOM 2006 O O . ASP A 1 257 ? -14.375 -7.693 17.248 1.00 55.66 257 ASP A O 1
ATOM 2010 N N . GLU A 1 258 ? -14.168 -7.196 19.413 1.00 60.72 258 GLU A N 1
ATOM 2011 C CA . GLU A 1 258 ? -13.168 -6.159 19.178 1.00 60.72 258 GLU A CA 1
ATOM 2012 C C . GLU A 1 258 ? -11.769 -6.777 19.045 1.00 60.72 258 GLU A C 1
ATOM 2014 O O . GLU A 1 258 ? -11.067 -7.040 20.022 1.00 60.72 258 GLU A O 1
ATOM 2019 N N . LEU A 1 259 ? -11.344 -7.013 17.792 1.00 66.00 259 LEU A N 1
ATOM 2020 C CA . LEU A 1 259 ? -10.002 -7.527 17.507 1.00 66.00 259 LEU A CA 1
ATOM 2021 C C . LEU A 1 259 ? -8.944 -6.712 18.272 1.00 66.00 259 LEU A C 1
ATOM 2023 O O . LEU A 1 259 ? -8.935 -5.478 18.156 1.00 66.00 259 LEU A O 1
ATOM 2027 N N . PRO A 1 260 ? -7.987 -7.377 18.949 1.00 72.44 260 PRO A N 1
ATOM 2028 C CA . PRO A 1 260 ? -6.970 -6.695 19.731 1.00 72.44 260 PRO A CA 1
ATOM 2029 C C . PRO A 1 260 ? -6.220 -5.669 18.870 1.00 72.44 260 PRO A C 1
ATOM 2031 O O . PRO A 1 260 ? -6.026 -5.876 17.658 1.00 72.44 260 PRO A O 1
ATOM 2034 N N . PRO A 1 261 ? -5.782 -4.548 19.471 1.00 78.69 261 PRO A N 1
ATOM 2035 C CA . PRO A 1 261 ? -5.127 -3.487 18.728 1.00 78.69 261 PRO A CA 1
ATOM 2036 C C . PRO A 1 261 ? -3.892 -4.034 17.995 1.00 78.69 261 PRO A C 1
ATOM 2038 O O . PRO A 1 261 ? -3.170 -4.887 18.523 1.00 78.69 261 PRO A O 1
ATOM 2041 N N . PRO A 1 262 ? -3.632 -3.568 16.759 1.00 81.12 262 PRO A N 1
ATOM 2042 C CA . PRO A 1 262 ? -2.521 -4.077 15.971 1.00 81.12 262 PRO A CA 1
ATOM 2043 C C . PRO A 1 262 ? -1.191 -3.750 16.654 1.00 81.12 262 PRO A C 1
ATOM 2045 O O . PRO A 1 262 ? -0.996 -2.657 17.187 1.00 81.12 262 PRO A O 1
ATOM 2048 N N . THR A 1 263 ? -0.242 -4.683 16.593 1.00 86.19 263 THR A N 1
ATOM 2049 C CA . THR A 1 263 ? 1.105 -4.448 17.128 1.00 86.19 263 THR A CA 1
ATOM 2050 C C . THR A 1 263 ? 1.851 -3.401 16.292 1.00 86.19 263 THR A C 1
ATOM 2052 O O . THR A 1 263 ? 1.542 -3.181 15.118 1.00 86.19 263 THR A O 1
ATOM 2055 N N . ASN A 1 264 ? 2.894 -2.775 16.853 1.00 87.62 264 ASN A N 1
ATOM 2056 C CA . ASN A 1 264 ? 3.696 -1.775 16.130 1.00 87.62 264 ASN A CA 1
ATOM 2057 C C . ASN A 1 264 ? 4.247 -2.303 14.792 1.00 87.62 264 ASN A C 1
ATOM 2059 O O . ASN A 1 264 ? 4.260 -1.576 13.801 1.00 87.62 264 ASN A O 1
ATOM 2063 N N . LEU A 1 265 ? 4.663 -3.575 14.738 1.00 87.12 265 LEU A N 1
ATOM 2064 C CA . LEU A 1 265 ? 5.149 -4.206 13.506 1.00 87.12 265 LEU A CA 1
ATOM 2065 C C . LEU A 1 265 ? 4.034 -4.372 12.467 1.00 87.12 265 LEU A C 1
ATOM 2067 O O . LEU A 1 265 ? 4.243 -4.039 11.302 1.00 87.12 265 LEU A O 1
ATOM 2071 N N . GLN A 1 266 ? 2.846 -4.823 12.881 1.00 89.75 266 GLN A N 1
ATOM 2072 C CA . GLN A 1 266 ? 1.682 -4.928 11.994 1.00 89.75 266 GLN A CA 1
ATOM 2073 C C . GLN A 1 266 ? 1.253 -3.548 11.479 1.00 89.75 266 GLN A C 1
ATOM 2075 O O . GLN A 1 266 ? 0.920 -3.398 10.307 1.00 89.75 266 GLN A O 1
ATOM 2080 N N . LEU A 1 267 ? 1.336 -2.510 12.318 1.00 91.06 267 LEU A N 1
ATOM 2081 C CA . LEU A 1 267 ? 1.046 -1.135 11.920 1.00 91.06 267 LEU A CA 1
ATOM 2082 C C . LEU A 1 267 ? 2.048 -0.614 10.880 1.00 91.06 267 LEU A C 1
ATOM 2084 O O . LEU A 1 267 ? 1.642 -0.007 9.888 1.00 91.06 267 LEU A O 1
ATOM 2088 N N . ILE A 1 268 ? 3.347 -0.857 11.084 1.00 92.19 268 ILE A N 1
ATOM 2089 C CA . ILE A 1 268 ? 4.396 -0.495 10.119 1.00 92.19 268 ILE A CA 1
ATOM 2090 C C . ILE A 1 268 ? 4.171 -1.231 8.795 1.00 92.19 268 ILE A C 1
ATOM 2092 O O . ILE A 1 268 ? 4.226 -0.601 7.741 1.00 92.19 268 ILE A O 1
ATOM 2096 N N . LEU A 1 269 ? 3.866 -2.530 8.846 1.00 92.69 269 LEU A N 1
ATOM 2097 C CA . LEU A 1 269 ? 3.573 -3.343 7.666 1.00 92.69 269 LEU A CA 1
ATOM 2098 C C . LEU A 1 269 ? 2.318 -2.856 6.928 1.00 92.69 269 LEU A C 1
ATOM 2100 O O . LEU A 1 269 ? 2.329 -2.713 5.712 1.00 92.69 269 LEU A O 1
ATOM 2104 N N . SER A 1 270 ? 1.245 -2.541 7.651 1.00 93.56 270 SER A N 1
ATOM 2105 C CA . SER A 1 270 ? 0.026 -1.980 7.061 1.00 93.56 270 SER A CA 1
ATOM 2106 C C . SER A 1 270 ? 0.319 -0.655 6.354 1.00 93.56 270 SER A C 1
ATOM 2108 O O . SER A 1 270 ? -0.052 -0.462 5.198 1.00 93.56 270 SER A O 1
ATOM 2110 N N . ARG A 1 271 ? 1.066 0.249 7.002 1.00 94.00 271 ARG A N 1
ATOM 2111 C CA . ARG A 1 271 ? 1.457 1.538 6.413 1.00 94.00 271 ARG A CA 1
ATOM 2112 C C . ARG A 1 271 ? 2.371 1.373 5.201 1.00 94.00 271 ARG A C 1
ATOM 2114 O O . ARG A 1 271 ? 2.196 2.103 4.228 1.00 94.00 271 ARG A O 1
ATOM 2121 N N . SER A 1 272 ? 3.314 0.431 5.233 1.00 94.56 272 SER A N 1
ATOM 2122 C CA . SER A 1 272 ? 4.198 0.173 4.094 1.00 94.56 272 SER A CA 1
ATOM 2123 C C . SER A 1 272 ? 3.435 -0.419 2.908 1.00 94.56 272 SER A C 1
ATOM 2125 O O . SER A 1 272 ? 3.651 0.024 1.782 1.00 94.56 272 SER A O 1
ATOM 2127 N N . LEU A 1 273 ? 2.480 -1.326 3.144 1.00 94.81 273 LEU A N 1
ATOM 2128 C CA . LEU A 1 273 ? 1.590 -1.848 2.104 1.00 94.81 273 LEU A CA 1
ATOM 2129 C C . LEU A 1 273 ? 0.684 -0.758 1.520 1.00 94.81 273 LEU A C 1
ATOM 2131 O O . LEU A 1 273 ? 0.551 -0.684 0.301 1.00 94.81 273 LEU A O 1
ATOM 2135 N N . LYS A 1 274 ? 0.129 0.143 2.345 1.00 94.75 274 LYS A N 1
ATOM 2136 C CA . LYS A 1 274 ? -0.623 1.308 1.840 1.00 94.75 274 LYS A CA 1
ATOM 2137 C C . LYS A 1 274 ? 0.258 2.226 0.998 1.00 94.75 274 LYS A C 1
ATOM 2139 O O . LYS A 1 274 ? -0.160 2.640 -0.078 1.00 94.75 274 LYS A O 1
ATOM 2144 N N . ALA A 1 275 ? 1.477 2.523 1.451 1.00 94.56 275 ALA A N 1
ATOM 2145 C CA . ALA A 1 275 ? 2.424 3.349 0.701 1.00 94.56 275 ALA A CA 1
ATOM 2146 C C . ALA A 1 275 ? 2.810 2.701 -0.639 1.00 94.56 275 ALA A C 1
ATOM 2148 O O . ALA A 1 275 ? 2.877 3.386 -1.662 1.00 94.56 275 ALA A O 1
ATOM 2149 N N . LEU A 1 276 ? 2.998 1.378 -0.656 1.00 93.81 276 LEU A N 1
ATOM 2150 C CA . LEU A 1 276 ? 3.211 0.608 -1.879 1.00 93.81 276 LEU A CA 1
ATOM 2151 C C . LEU A 1 276 ? 1.987 0.689 -2.801 1.00 93.81 276 LEU A C 1
ATOM 2153 O O . LEU A 1 276 ? 2.140 0.981 -3.983 1.00 93.81 276 LEU A O 1
ATOM 2157 N N . GLY A 1 277 ? 0.781 0.509 -2.258 1.00 95.50 277 GLY A N 1
ATOM 2158 C CA . GLY A 1 277 ? -0.476 0.634 -2.994 1.00 95.50 277 GLY A CA 1
ATOM 2159 C C . GLY A 1 277 ? -0.636 2.007 -3.649 1.00 95.50 277 GLY A C 1
ATOM 2160 O O . GLY A 1 277 ? -0.849 2.088 -4.854 1.00 95.50 277 GLY A O 1
ATOM 2161 N N . VAL A 1 278 ? -0.424 3.095 -2.900 1.00 94.12 278 VAL A N 1
ATOM 2162 C CA . VAL A 1 278 ? -0.453 4.475 -3.429 1.00 94.12 278 VAL A CA 1
ATOM 2163 C C . VAL A 1 278 ? 0.600 4.681 -4.517 1.00 94.12 278 VAL A C 1
ATOM 2165 O O . VAL A 1 278 ? 0.323 5.320 -5.528 1.00 94.12 278 VAL A O 1
ATOM 2168 N N . THR A 1 279 ? 1.796 4.119 -4.339 1.00 90.56 279 THR A N 1
ATOM 2169 C CA . THR A 1 279 ? 2.867 4.195 -5.343 1.00 90.56 279 THR A CA 1
ATOM 2170 C C . THR A 1 279 ? 2.459 3.491 -6.640 1.00 90.56 279 THR A C 1
ATOM 2172 O O . THR A 1 279 ? 2.639 4.040 -7.724 1.00 90.56 279 THR A O 1
ATOM 2175 N N . LEU A 1 280 ? 1.854 2.305 -6.549 1.00 91.50 280 LEU A N 1
ATOM 2176 C CA . LEU A 1 280 ? 1.338 1.576 -7.709 1.00 91.50 280 LEU A CA 1
ATOM 2177 C C . LEU A 1 280 ? 0.194 2.336 -8.393 1.00 91.50 280 LEU A C 1
ATOM 2179 O O . LEU A 1 280 ? 0.205 2.481 -9.612 1.00 91.50 280 LEU A O 1
ATOM 2183 N N . LEU A 1 281 ? -0.737 2.905 -7.624 1.00 93.38 281 LEU A N 1
ATOM 2184 C CA . LEU A 1 281 ? -1.801 3.763 -8.154 1.00 93.38 281 LEU A CA 1
ATOM 2185 C C . LEU A 1 281 ? -1.239 5.007 -8.850 1.00 93.38 281 LEU A C 1
ATOM 2187 O O . LEU A 1 281 ? -1.728 5.393 -9.910 1.00 93.38 281 LEU A O 1
ATOM 2191 N N . PHE A 1 282 ? -0.171 5.601 -8.320 1.00 88.94 282 PHE A N 1
ATOM 2192 C CA . PHE A 1 282 ? 0.513 6.712 -8.977 1.00 88.94 282 PHE A CA 1
ATOM 2193 C C . PHE A 1 282 ? 1.052 6.311 -10.359 1.00 88.94 282 PHE A C 1
ATOM 2195 O O . PHE A 1 282 ? 0.901 7.062 -11.324 1.00 88.94 282 PHE A O 1
ATOM 2202 N N . TYR A 1 283 ? 1.612 5.103 -10.460 1.00 86.69 283 TYR A N 1
ATOM 2203 C CA . TYR A 1 283 ? 2.143 4.511 -11.691 1.00 86.69 283 TYR A CA 1
ATOM 2204 C C . TYR A 1 283 ? 1.102 3.760 -12.541 1.00 86.69 283 TYR A C 1
ATOM 2206 O O . TYR A 1 283 ? 1.468 3.036 -13.472 1.00 86.69 283 TYR A O 1
ATOM 2214 N N . SER A 1 284 ? -0.189 3.909 -12.234 1.00 89.81 284 SER A N 1
ATOM 2215 C CA . SER A 1 284 ? -1.276 3.243 -12.960 1.00 89.81 284 SER A CA 1
ATOM 2216 C C . SER A 1 284 ? -1.772 4.019 -14.179 1.00 89.81 284 SER A C 1
ATOM 2218 O O . SER A 1 284 ? -2.482 3.459 -15.006 1.00 89.81 284 SER A O 1
ATOM 2220 N N . THR A 1 285 ? -1.387 5.288 -14.330 1.00 87.75 285 THR A N 1
ATOM 2221 C CA . THR A 1 285 ? -1.774 6.106 -15.484 1.00 87.75 285 THR A CA 1
ATOM 2222 C C . THR A 1 285 ? -0.579 6.873 -16.045 1.00 87.75 285 THR A C 1
ATOM 2224 O O . THR A 1 285 ? 0.396 7.144 -15.343 1.00 87.75 285 THR A O 1
ATOM 2227 N N . SER A 1 286 ? -0.651 7.245 -17.324 1.00 81.19 286 SER A N 1
ATOM 2228 C CA . SER A 1 286 ? 0.367 8.078 -17.974 1.00 81.19 286 SER A CA 1
ATOM 2229 C C . SER A 1 286 ? 0.263 9.563 -17.595 1.00 81.19 286 SER A C 1
ATOM 2231 O O . SER A 1 286 ? 1.227 10.312 -17.764 1.00 81.19 286 SER A O 1
ATOM 2233 N N . SER A 1 287 ? -0.889 10.001 -17.073 1.00 82.50 287 SER A N 1
ATOM 2234 C CA . SER A 1 287 ? -1.149 11.393 -16.706 1.00 82.50 287 SER A CA 1
ATOM 2235 C C . SER A 1 287 ? -1.032 11.597 -15.200 1.00 82.50 287 SER A C 1
ATOM 2237 O O . SER A 1 287 ? -1.774 11.019 -14.412 1.00 82.50 287 SER A O 1
ATOM 2239 N N . THR A 1 288 ? -0.155 12.508 -14.780 1.00 78.44 288 THR A N 1
ATOM 2240 C CA . THR A 1 288 ? 0.001 12.852 -13.358 1.00 78.44 288 THR A CA 1
ATOM 2241 C C . THR A 1 288 ? -1.284 13.366 -12.731 1.00 78.44 288 THR A C 1
ATOM 2243 O O . THR A 1 288 ? -1.554 13.094 -11.569 1.00 78.44 288 THR A O 1
ATOM 2246 N N . GLU A 1 289 ? -2.067 14.124 -13.493 1.00 85.62 289 GLU A N 1
ATOM 2247 C CA . GLU A 1 289 ? -3.303 14.738 -13.011 1.00 85.62 289 GLU A CA 1
ATOM 2248 C C . GLU A 1 289 ? -4.361 13.662 -12.752 1.00 85.62 289 GLU A C 1
ATOM 2250 O O . GLU A 1 289 ? -4.986 13.657 -11.693 1.00 85.62 289 GLU A O 1
ATOM 2255 N N . ALA A 1 290 ? -4.470 12.685 -13.660 1.00 88.81 290 ALA A N 1
ATOM 2256 C CA . ALA A 1 290 ? -5.349 11.534 -13.483 1.00 88.81 290 ALA A CA 1
ATOM 2257 C C . ALA A 1 290 ? -4.908 10.665 -12.294 1.00 88.81 290 ALA A C 1
ATOM 2259 O O . ALA A 1 290 ? -5.735 10.335 -11.449 1.00 88.81 290 ALA A O 1
ATOM 2260 N N . SER A 1 291 ? -3.610 10.358 -12.174 1.00 89.12 291 SER A N 1
ATOM 2261 C CA . SER A 1 291 ? -3.076 9.589 -11.042 1.00 89.12 291 SER A CA 1
ATOM 2262 C C . SER A 1 291 ? -3.314 10.278 -9.691 1.00 89.12 291 SER A C 1
ATOM 2264 O O . SER A 1 291 ? -3.684 9.616 -8.725 1.00 89.12 291 SER A O 1
ATOM 2266 N N . LEU A 1 292 ? -3.137 11.602 -9.599 1.00 89.44 292 LEU A N 1
ATOM 2267 C CA . LEU A 1 292 ? -3.391 12.352 -8.362 1.00 89.44 292 LEU A CA 1
ATOM 2268 C C . LEU A 1 292 ? -4.878 12.383 -8.000 1.00 89.44 292 LEU A C 1
ATOM 2270 O O . LEU A 1 292 ? -5.222 12.183 -6.836 1.00 89.44 292 LEU A O 1
ATOM 2274 N N . LEU A 1 293 ? -5.752 12.595 -8.986 1.00 93.12 293 LEU A N 1
ATOM 2275 C CA . LEU A 1 293 ? -7.199 12.554 -8.786 1.00 93.12 293 LEU A CA 1
ATOM 2276 C C . LEU A 1 293 ? -7.651 11.164 -8.320 1.00 93.12 293 LEU A C 1
ATOM 2278 O O . LEU A 1 293 ? -8.452 11.052 -7.396 1.00 93.12 293 LEU A O 1
ATOM 2282 N N . LEU A 1 294 ? -7.084 10.106 -8.897 1.00 93.25 294 LEU A N 1
ATOM 2283 C CA . LEU A 1 294 ? -7.353 8.727 -8.506 1.00 93.25 294 LEU A CA 1
ATOM 2284 C C . LEU A 1 294 ? -6.919 8.458 -7.059 1.00 93.25 294 LEU A C 1
ATOM 2286 O O . LEU A 1 294 ? -7.712 7.953 -6.268 1.00 93.25 294 LEU A O 1
ATOM 2290 N N . ILE A 1 295 ? -5.696 8.844 -6.683 1.00 93.88 295 ILE A N 1
ATOM 2291 C CA . ILE A 1 295 ? -5.200 8.700 -5.304 1.00 93.88 295 ILE A CA 1
ATOM 2292 C C . ILE A 1 295 ? -6.086 9.472 -4.321 1.00 93.88 295 ILE A C 1
ATOM 2294 O O . ILE A 1 295 ? -6.387 8.959 -3.241 1.00 93.88 295 ILE A O 1
ATOM 2298 N N . LEU A 1 296 ? -6.523 10.681 -4.685 1.00 94.00 296 LEU A N 1
ATOM 2299 C CA . LEU A 1 296 ? -7.430 11.485 -3.869 1.00 94.00 296 LEU A CA 1
ATOM 2300 C C . LEU A 1 296 ? -8.771 10.767 -3.653 1.00 94.00 296 LEU A C 1
ATOM 2302 O O . LEU A 1 296 ? -9.207 10.636 -2.512 1.00 94.00 296 LEU A O 1
ATOM 2306 N N . LEU A 1 297 ? -9.393 10.251 -4.717 1.00 93.31 297 LEU A N 1
ATOM 2307 C CA . LEU A 1 297 ? -10.655 9.506 -4.636 1.00 93.31 297 LEU A CA 1
ATOM 2308 C C . LEU A 1 297 ? -10.533 8.253 -3.760 1.00 93.31 297 LEU A C 1
ATOM 2310 O O . LEU A 1 297 ? -11.359 8.023 -2.874 1.00 93.31 297 LEU A O 1
ATOM 2314 N N . VAL A 1 298 ? -9.471 7.470 -3.960 1.00 93.81 298 VAL A N 1
ATOM 2315 C CA . VAL A 1 298 ? -9.208 6.255 -3.177 1.00 93.81 298 VAL A CA 1
ATOM 2316 C C . VAL A 1 298 ? -8.969 6.593 -1.701 1.00 93.81 298 VAL A C 1
ATOM 2318 O O . VAL A 1 298 ? -9.508 5.939 -0.809 1.00 93.81 298 VAL A O 1
ATOM 2321 N N . SER A 1 299 ? -8.241 7.674 -1.415 1.00 90.12 299 SER A N 1
ATOM 2322 C CA . SER A 1 299 ? -7.976 8.115 -0.038 1.00 90.12 299 SER A CA 1
ATOM 2323 C C . SER A 1 299 ? -9.233 8.623 0.677 1.00 90.12 299 SER A C 1
ATOM 2325 O O . SER A 1 299 ? -9.371 8.442 1.885 1.00 90.12 299 SER A O 1
ATOM 2327 N N . LEU A 1 300 ? -10.172 9.222 -0.061 1.00 93.38 300 LEU A N 1
ATOM 2328 C CA . LEU A 1 300 ? -11.442 9.723 0.470 1.00 93.38 300 LEU A CA 1
ATOM 2329 C C . LEU A 1 300 ? -12.528 8.647 0.599 1.00 93.38 300 LEU A C 1
ATOM 2331 O O . LEU A 1 300 ? -13.582 8.930 1.163 1.00 93.38 300 LEU A O 1
ATOM 2335 N N . THR A 1 301 ? -12.291 7.413 0.142 1.00 91.50 301 THR A N 1
ATOM 2336 C CA . THR A 1 301 ? -13.312 6.346 0.167 1.00 91.50 301 THR A CA 1
ATOM 2337 C C . THR A 1 301 ? -13.876 6.123 1.575 1.00 91.50 301 THR A C 1
ATOM 2339 O O . THR A 1 301 ? -15.088 6.057 1.740 1.00 91.50 301 THR A O 1
ATOM 2342 N N . ARG A 1 302 ? -13.025 6.129 2.613 1.00 86.38 302 ARG A N 1
ATOM 2343 C CA . ARG A 1 302 ? -13.473 5.994 4.013 1.00 86.38 302 ARG A CA 1
ATOM 2344 C C . ARG A 1 302 ? -14.354 7.147 4.482 1.00 86.38 302 ARG A C 1
ATOM 2346 O O . ARG A 1 302 ? -15.279 6.938 5.256 1.00 86.38 302 ARG A O 1
ATOM 2353 N N . VAL A 1 303 ? -14.079 8.363 4.016 1.00 90.62 303 VAL A N 1
ATOM 2354 C CA . VAL A 1 303 ? -14.903 9.531 4.347 1.00 90.62 303 VAL A CA 1
ATOM 2355 C C . VAL A 1 303 ? -16.284 9.377 3.719 1.00 90.62 303 VAL A C 1
ATOM 2357 O O . VAL A 1 303 ? -17.285 9.594 4.394 1.00 90.62 303 VAL A O 1
ATOM 2360 N N . PHE A 1 304 ? -16.350 8.938 2.460 1.00 91.00 304 PHE A N 1
ATOM 2361 C CA . PHE A 1 304 ? -17.623 8.674 1.793 1.00 91.00 304 PHE A CA 1
ATOM 2362 C C . PHE A 1 304 ? -18.400 7.524 2.440 1.00 91.00 304 PHE A C 1
ATOM 2364 O O . PHE A 1 304 ? -19.608 7.658 2.606 1.00 91.00 304 PHE A O 1
ATOM 2371 N N . GLU A 1 305 ? -17.734 6.446 2.866 1.00 89.94 305 GLU A N 1
ATOM 2372 C CA . GLU A 1 305 ? -18.366 5.365 3.637 1.00 89.94 305 GLU A CA 1
ATOM 2373 C C . GLU A 1 305 ? -18.983 5.888 4.938 1.00 89.94 305 GLU A C 1
ATOM 2375 O O . GLU A 1 305 ? -20.143 5.603 5.210 1.00 89.94 305 GLU A O 1
ATOM 2380 N N . ILE A 1 306 ? -18.252 6.700 5.711 1.00 90.75 306 ILE A N 1
ATOM 2381 C CA . ILE A 1 306 ? -18.758 7.287 6.962 1.00 90.75 306 ILE A CA 1
ATOM 2382 C C . ILE A 1 306 ? -19.943 8.221 6.698 1.00 90.75 306 ILE A C 1
ATOM 2384 O O . ILE A 1 306 ? -20.941 8.186 7.410 1.00 90.75 306 ILE A O 1
ATOM 2388 N N . ILE A 1 307 ? -19.862 9.064 5.668 1.00 93.75 307 ILE A N 1
ATOM 2389 C CA . ILE A 1 307 ? -20.976 9.947 5.305 1.00 93.75 307 ILE A CA 1
ATOM 2390 C C . ILE A 1 307 ? -22.196 9.113 4.896 1.00 93.75 307 ILE A C 1
ATOM 2392 O O . ILE A 1 307 ? -23.310 9.426 5.309 1.00 93.75 307 ILE A O 1
ATOM 2396 N N . ALA A 1 308 ? -21.996 8.044 4.124 1.00 93.44 308 ALA A N 1
ATOM 2397 C CA . ALA A 1 308 ? -23.065 7.153 3.696 1.00 93.44 308 ALA A CA 1
ATOM 2398 C C . ALA A 1 308 ? -23.695 6.399 4.873 1.00 93.44 308 ALA A C 1
ATOM 2400 O O . ALA A 1 308 ? -24.918 6.304 4.932 1.00 93.44 308 ALA A O 1
ATOM 2401 N N . THR A 1 309 ? -22.903 5.912 5.833 1.00 91.69 309 THR A N 1
ATOM 2402 C CA . THR A 1 309 ? -23.433 5.242 7.029 1.00 91.69 309 THR A CA 1
ATOM 2403 C C . THR A 1 309 ? -24.181 6.220 7.923 1.00 91.69 309 THR A C 1
ATOM 2405 O O . THR A 1 309 ? -25.285 5.907 8.356 1.00 91.69 309 THR A O 1
ATOM 2408 N N . ILE A 1 310 ? -23.659 7.431 8.140 1.00 93.38 310 ILE A N 1
ATOM 2409 C CA . ILE A 1 310 ? -24.374 8.484 8.874 1.00 93.38 310 ILE A CA 1
ATOM 2410 C C . ILE A 1 310 ? -25.692 8.824 8.175 1.00 93.38 310 ILE A C 1
ATOM 2412 O O . ILE A 1 310 ? -26.723 8.904 8.835 1.00 93.38 310 ILE A O 1
ATOM 2416 N N . ALA A 1 311 ? -25.685 8.994 6.852 1.00 94.19 311 ALA A N 1
ATOM 2417 C CA . ALA A 1 311 ? -26.893 9.279 6.085 1.00 94.19 311 ALA A CA 1
ATOM 2418 C C . ALA A 1 311 ? -27.902 8.122 6.151 1.00 94.19 311 ALA A C 1
ATOM 2420 O O . ALA A 1 311 ? -29.097 8.367 6.300 1.00 94.19 311 ALA A O 1
ATOM 2421 N N . TYR A 1 312 ? -27.428 6.876 6.094 1.00 94.50 312 TYR A N 1
ATOM 2422 C CA . TYR A 1 312 ? -28.244 5.677 6.264 1.00 94.50 312 TYR A CA 1
ATOM 2423 C C . TYR A 1 312 ? -28.891 5.638 7.651 1.00 94.50 312 TYR A C 1
ATOM 2425 O O . TYR A 1 312 ? -30.108 5.503 7.757 1.00 94.50 312 TYR A O 1
ATOM 2433 N N . PHE A 1 313 ? -28.103 5.830 8.713 1.00 91.81 313 PHE A N 1
ATOM 2434 C CA . PHE A 1 313 ? -28.624 5.886 10.076 1.00 91.81 313 PHE A CA 1
ATOM 2435 C C . PHE A 1 313 ? -29.592 7.043 10.263 1.00 91.81 313 PHE A C 1
ATOM 2437 O O . PHE A 1 313 ? -30.614 6.860 10.905 1.00 91.81 313 PHE A O 1
ATOM 2444 N N . TRP A 1 314 ? -29.314 8.209 9.683 1.00 91.62 314 TRP A N 1
ATOM 2445 C CA . TRP A 1 314 ? -30.207 9.360 9.750 1.00 91.62 314 TRP A CA 1
ATOM 2446 C C . TRP A 1 314 ? -31.533 9.106 9.024 1.00 91.62 314 TRP A C 1
ATOM 2448 O O . TRP A 1 314 ? -32.589 9.467 9.537 1.00 91.62 314 TRP A O 1
ATOM 2458 N N . TYR A 1 315 ? -31.495 8.443 7.865 1.00 92.12 315 TYR A N 1
ATOM 2459 C CA . TYR A 1 315 ? -32.687 8.061 7.107 1.00 92.12 315 TYR A CA 1
ATOM 2460 C C . TYR A 1 315 ? -33.536 7.013 7.840 1.00 92.12 315 TYR A C 1
ATOM 2462 O O . TYR A 1 315 ? -34.762 7.108 7.843 1.00 92.12 315 TYR A O 1
ATOM 2470 N N . HIS A 1 316 ? -32.888 6.043 8.487 1.00 88.88 316 HIS A N 1
ATOM 2471 C CA . HIS A 1 316 ? -33.543 4.991 9.268 1.00 88.88 316 HIS A CA 1
ATOM 2472 C C . HIS A 1 316 ? -33.746 5.348 10.746 1.00 88.88 316 HIS A C 1
ATOM 2474 O O . HIS A 1 316 ? -34.191 4.500 11.517 1.00 88.88 316 HIS A O 1
ATOM 2480 N N . PHE A 1 317 ? -33.432 6.577 11.162 1.00 84.69 317 PHE A N 1
ATOM 2481 C CA . PHE A 1 317 ? -33.584 6.980 12.552 1.00 84.69 317 PHE A CA 1
ATOM 2482 C C . PHE A 1 317 ? -35.071 7.075 12.897 1.00 84.69 317 PHE A C 1
ATOM 2484 O O . PHE A 1 317 ? -35.791 7.951 12.408 1.00 84.69 317 PHE A O 1
ATOM 2491 N N . GLU A 1 318 ? -35.538 6.172 13.756 1.00 80.06 318 GLU A N 1
ATOM 2492 C CA . GLU A 1 318 ? -36.880 6.254 14.318 1.00 80.06 318 GLU A CA 1
ATOM 2493 C C . GLU A 1 318 ? -36.997 7.478 15.224 1.00 80.06 318 GLU A C 1
ATOM 2495 O O . GLU A 1 318 ? -36.075 7.847 15.958 1.00 80.06 318 GLU A O 1
ATOM 2500 N N . ARG A 1 319 ? -38.153 8.145 15.172 1.00 77.06 319 ARG A N 1
ATOM 2501 C CA . ARG A 1 319 ? -38.358 9.338 15.993 1.00 77.06 319 ARG A CA 1
ATOM 2502 C C . ARG A 1 319 ? -38.377 8.934 17.470 1.00 77.06 319 ARG A C 1
ATOM 2504 O O . ARG A 1 319 ? -39.047 7.958 17.820 1.00 77.06 319 ARG A O 1
ATOM 2511 N N . PRO A 1 320 ? -37.712 9.698 18.356 1.00 67.25 320 PRO A N 1
ATOM 2512 C CA . PRO A 1 320 ? -37.796 9.441 19.784 1.00 67.25 320 PRO A CA 1
ATOM 2513 C C . PRO A 1 320 ? -39.267 9.481 20.212 1.00 67.25 320 PRO A C 1
ATOM 2515 O O . PRO A 1 320 ? -39.971 10.455 19.947 1.00 67.25 320 PRO A O 1
ATOM 2518 N N . GLY A 1 321 ? -39.725 8.399 20.838 1.00 66.00 321 GLY A N 1
ATOM 2519 C CA . GLY A 1 321 ? -41.105 8.241 21.295 1.00 66.00 321 GLY A CA 1
ATOM 2520 C C . GLY A 1 321 ? -42.047 7.460 20.366 1.00 66.00 321 GLY A C 1
ATOM 2521 O O . GLY A 1 321 ? -43.249 7.435 20.608 1.00 66.00 321 GLY A O 1
ATOM 2522 N N . GLN A 1 322 ? -41.537 6.823 19.305 1.00 72.81 322 GLN A N 1
ATOM 2523 C CA . GLN A 1 322 ? -42.357 5.995 18.409 1.00 72.81 322 GLN A CA 1
ATOM 2524 C C . GLN A 1 322 ? -42.867 4.707 19.080 1.00 72.81 322 GLN A C 1
ATOM 2526 O O . GLN A 1 322 ? -44.016 4.326 18.871 1.00 72.81 322 GLN A O 1
ATOM 2531 N N . HIS A 1 323 ? -42.038 4.076 19.920 1.00 74.81 323 HIS A N 1
ATOM 2532 C CA . HIS A 1 323 ? -42.363 2.814 20.607 1.00 74.81 323 HIS A CA 1
ATOM 2533 C C . HIS A 1 323 ? -42.592 2.971 22.114 1.00 74.81 323 HIS A C 1
ATOM 2535 O O . HIS A 1 323 ? -42.978 2.022 22.790 1.00 74.81 323 HIS A O 1
ATOM 2541 N N . SER A 1 324 ? -42.361 4.166 22.657 1.00 73.25 324 SER A N 1
ATOM 2542 C CA . SER A 1 324 ? -42.547 4.461 24.075 1.00 73.25 324 SER A CA 1
ATOM 2543 C C . SER A 1 324 ? -43.064 5.879 24.262 1.00 73.25 324 SER A C 1
ATOM 2545 O O . SER A 1 324 ? -42.599 6.824 23.633 1.00 73.25 324 SER A O 1
ATOM 2547 N N . VAL A 1 325 ? -44.037 6.051 25.151 1.00 78.69 325 VAL A N 1
ATOM 2548 C CA . VAL A 1 325 ? -44.438 7.394 25.568 1.00 78.69 325 VAL A CA 1
ATOM 2549 C C . VAL A 1 325 ? -43.293 7.959 26.399 1.00 78.69 325 VAL A C 1
ATOM 2551 O O . VAL A 1 325 ? -42.938 7.397 27.435 1.00 78.69 325 VAL A O 1
ATOM 2554 N N . LEU A 1 326 ? -42.690 9.048 25.925 1.00 80.06 326 LEU A N 1
ATOM 2555 C CA . LEU A 1 326 ? -41.670 9.763 26.683 1.00 80.06 326 LEU A CA 1
ATOM 2556 C C . LEU A 1 326 ? -42.327 10.335 27.940 1.00 80.06 326 LEU A C 1
ATOM 2558 O O . LEU A 1 326 ? -43.079 11.306 27.868 1.00 80.06 326 LEU A O 1
ATOM 2562 N N . ILE A 1 327 ? -42.053 9.715 29.083 1.00 85.00 327 ILE A N 1
ATOM 2563 C CA . ILE A 1 327 ? -42.471 10.231 30.382 1.00 85.00 327 ILE A CA 1
ATOM 2564 C C . ILE A 1 327 ? -41.567 11.388 30.790 1.00 85.00 327 ILE A C 1
ATOM 2566 O O . ILE A 1 327 ? -40.367 11.427 30.498 1.00 85.00 327 ILE A O 1
ATOM 2570 N N . SER A 1 328 ? -42.149 12.362 31.473 1.00 89.88 328 SER A N 1
ATOM 2571 C CA . SER A 1 328 ? -41.387 13.464 32.036 1.00 89.88 328 SER A CA 1
ATOM 2572 C C . SER A 1 328 ? -40.442 12.961 33.129 1.00 89.88 328 SER A C 1
ATOM 2574 O O . SER A 1 328 ? -40.686 11.950 33.788 1.00 89.88 328 SER A O 1
ATOM 2576 N N . LYS A 1 329 ? -39.370 13.713 33.396 1.00 91.12 329 LYS A N 1
ATOM 2577 C CA . LYS A 1 329 ? -38.430 13.383 34.478 1.00 91.12 329 LYS A CA 1
ATOM 2578 C C . LYS A 1 329 ? -39.133 13.197 35.831 1.00 91.12 329 LYS A C 1
ATOM 2580 O O . LYS A 1 329 ? -38.760 12.320 36.599 1.00 91.12 329 LYS A O 1
ATOM 2585 N N . LYS A 1 330 ? -40.165 14.002 36.103 1.00 93.88 330 LYS A N 1
ATOM 2586 C CA . LYS A 1 330 ? -40.948 13.916 37.344 1.00 93.88 330 LYS A CA 1
ATOM 2587 C C . LYS A 1 330 ? -41.767 12.629 37.413 1.00 93.88 330 LYS A C 1
ATOM 2589 O O . LYS A 1 330 ? -41.807 12.002 38.464 1.00 93.88 330 LYS A O 1
ATOM 2594 N N . GLU A 1 331 ? -42.391 12.234 36.306 1.00 92.12 331 GLU A N 1
ATOM 2595 C CA . GLU A 1 331 ? -43.129 10.968 36.219 1.00 92.12 331 GLU A CA 1
ATOM 2596 C C . GLU A 1 331 ? -42.190 9.772 36.362 1.00 92.12 331 GLU A C 1
ATOM 2598 O O . GLU A 1 331 ? -42.517 8.842 37.088 1.00 92.12 331 GLU A O 1
ATOM 2603 N N . PHE A 1 332 ? -40.994 9.823 35.766 1.00 90.38 332 PHE A N 1
ATOM 2604 C CA . PHE A 1 332 ? -39.979 8.784 35.947 1.00 90.38 332 PHE A CA 1
ATOM 2605 C C . PHE A 1 332 ? -39.533 8.658 37.408 1.00 90.38 332 PHE A C 1
ATOM 2607 O O . PHE A 1 332 ? -39.467 7.551 37.933 1.00 90.38 332 PHE A O 1
ATOM 2614 N N . GLU A 1 333 ? -39.269 9.776 38.091 1.00 93.56 333 GLU A N 1
ATOM 2615 C CA . GLU A 1 333 ? -38.906 9.770 39.515 1.00 93.56 333 GLU A CA 1
ATOM 2616 C C . GLU A 1 333 ? -40.033 9.195 40.387 1.00 93.56 333 GLU A C 1
ATOM 2618 O O . GLU A 1 333 ? -39.774 8.394 41.284 1.00 93.56 333 GLU A O 1
ATOM 2623 N N . GLN A 1 334 ? -41.289 9.546 40.101 1.00 94.88 334 GLN A N 1
ATOM 2624 C CA . GLN A 1 334 ? -42.443 8.986 40.808 1.00 94.88 334 GLN A CA 1
ATOM 2625 C C . GLN A 1 334 ? -42.615 7.492 40.532 1.00 94.88 334 GLN A C 1
ATOM 2627 O O . GLN A 1 334 ? -42.773 6.714 41.471 1.00 94.88 334 GLN A O 1
ATOM 2632 N N . GLN A 1 335 ? -42.527 7.079 39.268 1.00 93.12 335 GLN A N 1
ATOM 2633 C CA . GLN A 1 335 ? -42.636 5.680 38.874 1.00 93.12 335 GLN A CA 1
ATOM 2634 C C . GLN A 1 335 ? -41.533 4.847 39.528 1.00 93.12 335 GLN A C 1
ATOM 2636 O O . GLN A 1 335 ? -41.824 3.797 40.098 1.00 93.12 335 GLN A O 1
ATOM 2641 N N . ALA A 1 336 ? -40.297 5.354 39.542 1.00 90.81 336 ALA A N 1
ATOM 2642 C CA . ALA A 1 336 ? -39.176 4.713 40.213 1.00 90.81 336 ALA A CA 1
ATOM 2643 C C . ALA A 1 336 ? -39.457 4.498 41.706 1.00 90.81 336 ALA A C 1
ATOM 2645 O O . ALA A 1 336 ? -39.222 3.401 42.204 1.00 90.81 336 ALA A O 1
ATOM 2646 N N . LEU A 1 337 ? -40.007 5.491 42.415 1.00 93.00 337 LEU A N 1
ATOM 2647 C CA . LEU A 1 337 ? -40.375 5.337 43.827 1.00 93.00 337 LEU A CA 1
ATOM 2648 C C . LEU A 1 337 ? -41.459 4.268 44.016 1.00 93.00 337 LEU A C 1
ATOM 2650 O O . LEU A 1 337 ? -41.289 3.370 44.839 1.00 93.00 337 LEU A O 1
ATOM 2654 N N . THR A 1 338 ? -42.533 4.328 43.225 1.00 95.00 338 THR A N 1
ATOM 2655 C CA . THR A 1 338 ? -43.675 3.408 43.360 1.00 95.00 338 THR A CA 1
ATOM 2656 C C . THR A 1 338 ? -43.333 1.960 43.002 1.00 95.00 338 THR A C 1
ATOM 2658 O O . THR A 1 338 ? -43.681 1.046 43.747 1.00 95.00 338 THR A O 1
ATOM 2661 N N . GLU A 1 339 ? -42.610 1.726 41.903 1.00 93.62 339 GLU A N 1
ATOM 2662 C CA . GLU A 1 339 ? -42.210 0.377 41.492 1.00 93.62 339 GLU A CA 1
ATOM 2663 C C . GLU A 1 339 ? -41.123 -0.184 42.412 1.00 93.62 339 GLU A C 1
ATOM 2665 O O . GLU A 1 339 ? -41.149 -1.370 42.732 1.00 93.62 339 GLU A O 1
ATOM 2670 N N . THR A 1 340 ? -40.220 0.660 42.929 1.00 91.69 340 THR A N 1
ATOM 2671 C CA . THR A 1 340 ? -39.249 0.225 43.946 1.00 91.69 340 THR A CA 1
ATOM 2672 C C . THR A 1 340 ? -39.958 -0.193 45.231 1.00 91.69 340 THR A C 1
ATOM 2674 O O . THR A 1 340 ? -39.638 -1.239 45.789 1.00 91.69 340 THR A O 1
ATOM 2677 N N . GLU A 1 341 ? -40.943 0.574 45.704 1.00 91.62 341 GLU A N 1
ATOM 2678 C CA . GLU A 1 341 ? -41.725 0.214 46.892 1.00 91.62 341 GLU A CA 1
ATOM 2679 C C . GLU A 1 341 ? -42.478 -1.109 46.692 1.00 91.62 341 GLU A C 1
ATOM 2681 O O . GLU A 1 341 ? -42.423 -1.995 47.548 1.00 91.62 341 GLU A O 1
ATOM 2686 N N . LYS A 1 342 ? -43.102 -1.291 45.524 1.00 95.94 342 LYS A N 1
ATOM 2687 C CA . LYS A 1 342 ? -43.800 -2.525 45.151 1.00 95.94 342 LYS A CA 1
ATOM 2688 C C . LYS A 1 342 ? -42.856 -3.727 45.068 1.00 95.94 342 LYS A C 1
ATOM 2690 O O . LYS A 1 342 ? -43.173 -4.778 45.623 1.00 95.94 342 LYS A O 1
ATOM 2695 N N . ALA A 1 343 ? -41.695 -3.578 44.433 1.00 92.75 343 ALA A N 1
ATOM 2696 C CA . ALA A 1 343 ? -40.685 -4.629 44.337 1.00 92.75 343 ALA A CA 1
ATOM 2697 C C . ALA A 1 343 ? -40.114 -4.996 45.716 1.00 92.75 343 ALA A C 1
ATOM 2699 O O . ALA A 1 343 ? -39.946 -6.174 46.027 1.00 92.75 343 ALA A O 1
ATOM 2700 N N . LEU A 1 344 ? -39.876 -4.008 46.585 1.00 92.12 344 LEU A N 1
ATOM 2701 C CA . LEU A 1 344 ? -39.445 -4.248 47.963 1.00 92.12 344 LEU A CA 1
ATOM 2702 C C . LEU A 1 344 ? -40.516 -4.984 48.774 1.00 92.12 344 LEU A C 1
ATOM 2704 O O . LEU A 1 344 ? -40.172 -5.884 49.538 1.00 92.12 344 LEU A O 1
ATOM 2708 N N . ALA A 1 345 ? -41.796 -4.645 48.602 1.00 91.00 345 ALA A N 1
ATOM 2709 C CA . ALA A 1 345 ? -42.898 -5.345 49.257 1.00 91.00 345 ALA A CA 1
ATOM 2710 C C . ALA A 1 345 ? -43.022 -6.800 48.773 1.00 91.00 345 ALA A C 1
ATOM 2712 O O . ALA A 1 345 ? -43.151 -7.712 49.590 1.00 91.00 345 ALA A O 1
ATOM 2713 N N . GLN A 1 346 ? -42.910 -7.033 47.461 1.00 94.19 346 GLN A N 1
ATOM 2714 C CA . GLN A 1 346 ? -42.878 -8.379 46.879 1.00 94.19 346 GLN A CA 1
ATOM 2715 C C . GLN A 1 346 ? -41.695 -9.195 47.408 1.00 94.19 346 GLN A C 1
ATOM 2717 O O . GLN A 1 346 ? -41.866 -10.349 47.793 1.00 94.19 346 GLN A O 1
ATOM 2722 N N . LEU A 1 347 ? -40.513 -8.581 47.500 1.00 90.88 347 LEU A N 1
ATOM 2723 C CA . LEU A 1 347 ? -39.328 -9.216 48.067 1.00 90.88 347 LEU A CA 1
ATOM 2724 C C . LEU A 1 347 ? -39.522 -9.561 49.551 1.00 90.88 347 LEU A C 1
ATOM 2726 O O . LEU A 1 347 ? -39.153 -10.651 49.978 1.00 90.88 347 LEU A O 1
ATOM 2730 N N . GLN A 1 348 ? -40.117 -8.669 50.349 1.00 89.75 348 GLN A N 1
ATOM 2731 C CA . GLN A 1 348 ? -40.416 -8.954 51.757 1.00 89.75 348 GLN A CA 1
ATOM 2732 C C . GLN A 1 348 ? -41.369 -10.135 51.913 1.00 89.75 348 GLN A C 1
ATOM 2734 O O . GLN A 1 348 ? -41.166 -10.966 52.794 1.00 89.75 348 GLN A O 1
ATOM 2739 N N . GLU A 1 349 ? -42.400 -10.206 51.077 1.00 92.50 349 GLU A N 1
ATOM 2740 C CA . GLU A 1 349 ? -43.364 -11.300 51.109 1.00 92.50 349 GLU A CA 1
ATOM 2741 C C . GLU A 1 349 ? -42.721 -12.626 50.688 1.00 92.50 349 GLU A C 1
ATOM 2743 O O . GLU A 1 349 ? -42.853 -13.627 51.390 1.00 92.50 349 GLU A O 1
ATOM 2748 N N . PHE A 1 350 ? -41.919 -12.613 49.622 1.00 92.81 350 PHE A N 1
ATOM 2749 C CA . PHE A 1 350 ? -41.159 -13.780 49.179 1.00 92.81 350 PHE A CA 1
ATOM 2750 C C . PHE A 1 350 ? -40.234 -14.328 50.278 1.00 92.81 350 PHE A C 1
ATOM 2752 O O . PHE A 1 350 ? -40.209 -15.534 50.518 1.00 92.81 350 PHE A O 1
ATOM 2759 N N . LEU A 1 351 ? -39.525 -13.447 50.992 1.00 89.88 351 LEU A N 1
ATOM 2760 C CA . LEU A 1 351 ? -38.629 -13.824 52.093 1.00 89.88 351 LEU A CA 1
ATOM 2761 C C . LEU A 1 351 ? -39.372 -14.350 53.330 1.00 89.88 351 LEU A C 1
ATOM 2763 O O . LEU A 1 351 ? -38.801 -15.109 54.108 1.00 89.88 351 LEU A O 1
ATOM 2767 N N . LYS A 1 352 ? -40.631 -13.950 53.544 1.00 87.56 352 LYS A N 1
ATOM 2768 C CA . LYS A 1 352 ? -41.471 -14.523 54.609 1.00 87.56 352 LYS A CA 1
ATOM 2769 C C . LYS A 1 352 ? -41.945 -15.928 54.257 1.00 87.56 352 LYS A C 1
ATOM 2771 O O . LYS A 1 352 ? -42.039 -16.767 55.146 1.00 87.56 352 LYS A O 1
ATOM 2776 N N . GLN A 1 353 ? -42.253 -16.161 52.984 1.00 92.31 353 GLN A N 1
ATOM 2777 C CA . GLN A 1 353 ? -42.713 -17.457 52.488 1.00 92.31 353 GLN A CA 1
ATOM 2778 C C . GLN A 1 353 ? -41.568 -18.471 52.377 1.00 92.31 353 GLN A C 1
ATOM 2780 O O . GLN A 1 353 ? -41.791 -19.655 52.605 1.00 92.31 353 GLN A O 1
ATOM 2785 N N . ASN A 1 354 ? -40.349 -18.004 52.089 1.00 90.75 354 ASN A N 1
ATOM 2786 C CA . ASN A 1 354 ? -39.170 -18.844 51.876 1.00 90.75 354 ASN A CA 1
ATOM 2787 C C . ASN A 1 354 ? -38.052 -18.478 52.870 1.00 90.75 354 ASN A C 1
ATOM 2789 O O . ASN A 1 354 ? -37.121 -17.753 52.510 1.00 90.75 354 ASN A O 1
ATOM 2793 N N . PRO A 1 355 ? -38.125 -18.952 54.129 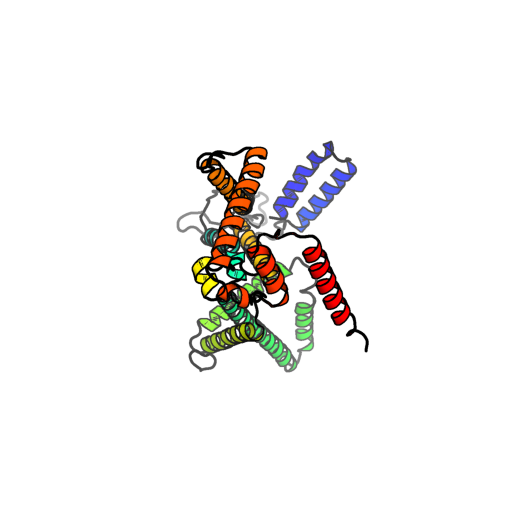1.00 84.81 355 PRO A N 1
ATOM 2794 C CA . PRO A 1 355 ? -37.119 -18.640 55.142 1.00 84.81 355 PRO A CA 1
ATOM 2795 C C . PRO A 1 355 ? -35.736 -19.231 54.817 1.00 84.81 355 PRO A C 1
ATOM 2797 O O . PRO A 1 355 ? -34.724 -18.630 55.173 1.00 84.81 355 PRO A O 1
ATOM 2800 N N . ASP A 1 356 ? -35.693 -20.351 54.091 1.00 87.38 356 ASP A N 1
ATOM 2801 C CA . ASP A 1 356 ? -34.465 -21.084 53.747 1.00 87.38 356 ASP A CA 1
ATOM 2802 C C . ASP A 1 356 ? -33.557 -20.308 52.772 1.00 87.38 356 ASP A C 1
ATOM 2804 O O . ASP A 1 356 ? -32.348 -20.530 52.713 1.00 87.38 356 ASP A O 1
ATOM 2808 N N . GLU A 1 357 ? -34.112 -19.351 52.020 1.00 84.75 357 GLU A N 1
ATOM 2809 C CA . GLU A 1 357 ? -33.344 -18.487 51.113 1.00 84.75 357 GLU A CA 1
ATOM 2810 C C . GLU A 1 357 ? -32.483 -17.460 51.863 1.00 84.75 357 GLU A C 1
ATOM 2812 O O . GLU A 1 357 ? -31.497 -16.962 51.318 1.00 84.75 357 GLU A O 1
ATOM 2817 N N . LEU A 1 358 ? -32.811 -17.141 53.122 1.00 81.00 358 LEU A N 1
ATOM 2818 C CA . LEU A 1 358 ? -32.032 -16.176 53.901 1.00 81.00 358 LEU A CA 1
ATOM 2819 C C . LEU A 1 358 ? -30.664 -16.739 54.298 1.00 81.00 358 LEU A C 1
ATOM 2821 O O . LEU A 1 358 ? -29.709 -15.970 54.392 1.00 81.00 358 LEU A O 1
ATOM 2825 N N . ASP A 1 359 ? -30.566 -18.056 54.472 1.00 79.69 359 ASP A N 1
ATOM 2826 C CA . ASP A 1 359 ? -29.352 -18.742 54.925 1.00 79.69 359 ASP A CA 1
ATOM 2827 C C . ASP A 1 359 ? -28.350 -18.977 53.779 1.00 79.69 359 ASP A C 1
ATOM 2829 O O . ASP A 1 359 ? -27.181 -19.279 54.013 1.00 79.69 359 ASP A O 1
ATOM 2833 N N . LYS A 1 360 ? -28.777 -18.782 52.522 1.00 84.50 360 LYS A N 1
ATOM 2834 C CA . LYS A 1 360 ? -27.896 -18.816 51.340 1.00 84.50 360 LYS A CA 1
ATOM 2835 C C . LYS A 1 360 ? -27.071 -17.540 51.172 1.00 84.50 360 LYS A C 1
ATOM 2837 O O . LYS A 1 360 ? -26.130 -17.499 50.379 1.00 84.50 360 LYS A O 1
ATOM 2842 N N . VAL A 1 361 ? -27.434 -16.474 51.881 1.00 80.06 361 VAL A N 1
ATOM 2843 C CA . VAL A 1 361 ? -26.771 -15.174 51.794 1.00 80.06 361 VAL A CA 1
ATOM 2844 C C . VAL A 1 361 ? -25.619 -15.121 52.796 1.00 80.06 361 VAL A C 1
ATOM 2846 O O . VAL A 1 361 ? -25.727 -15.607 53.913 1.00 80.06 361 VAL A O 1
ATOM 2849 N N . ARG A 1 362 ? -24.503 -14.492 52.407 1.00 77.88 362 ARG A N 1
ATOM 2850 C CA . ARG A 1 362 ? -23.319 -14.316 53.266 1.00 77.88 362 ARG A CA 1
ATOM 2851 C C . ARG A 1 362 ? -23.708 -13.760 54.650 1.00 77.88 362 ARG A C 1
ATOM 2853 O O . ARG A 1 362 ? -24.494 -12.812 54.722 1.00 77.88 362 ARG A O 1
ATOM 2860 N N . GLU A 1 363 ? -23.125 -14.312 55.719 1.00 72.38 363 GLU A N 1
ATOM 2861 C CA . GLU A 1 363 ? -23.500 -14.056 57.131 1.00 72.38 363 GLU A CA 1
ATOM 2862 C C . GLU A 1 363 ? -23.609 -12.561 57.499 1.00 72.38 363 GLU A C 1
ATOM 2864 O O . GLU A 1 363 ? -24.449 -12.146 58.300 1.00 72.38 363 GLU A O 1
ATOM 2869 N N . ASP A 1 364 ? -22.780 -11.708 56.891 1.00 69.75 364 ASP A N 1
ATOM 2870 C CA . ASP A 1 364 ? -22.784 -10.261 57.126 1.00 69.75 364 ASP A CA 1
ATOM 2871 C C . ASP A 1 364 ? -24.048 -9.561 56.601 1.00 69.75 364 ASP A C 1
ATOM 2873 O O . ASP A 1 364 ? -24.488 -8.549 57.156 1.00 69.75 364 ASP A O 1
ATOM 2877 N N . ASN A 1 365 ? -24.656 -10.112 55.553 1.00 74.75 365 ASN A N 1
ATOM 2878 C CA . ASN A 1 365 ? -25.863 -9.598 54.917 1.00 74.75 365 ASN A CA 1
ATOM 2879 C C . ASN A 1 365 ? -27.132 -10.329 55.375 1.00 74.75 365 ASN A C 1
ATOM 2881 O O . ASN A 1 365 ? -28.210 -9.733 55.351 1.00 74.75 365 ASN A O 1
ATOM 2885 N N . GLU A 1 366 ? -27.012 -11.561 55.863 1.00 80.75 366 GLU A N 1
ATOM 2886 C CA . GLU A 1 366 ? -28.111 -12.367 56.406 1.00 80.75 366 GLU A CA 1
ATOM 2887 C C . GLU A 1 366 ? -28.877 -11.615 57.509 1.00 80.75 366 GLU A C 1
ATOM 2889 O O . GLU A 1 366 ? -30.102 -11.482 57.472 1.00 80.75 366 GLU A O 1
ATOM 2894 N N . ILE A 1 367 ? -28.160 -11.011 58.464 1.00 79.31 367 ILE A N 1
ATOM 2895 C CA . ILE A 1 367 ? -28.771 -10.273 59.584 1.00 79.31 367 ILE A CA 1
ATOM 2896 C C . ILE A 1 367 ? -29.521 -9.023 59.090 1.00 79.31 367 ILE A C 1
ATOM 2898 O O . ILE A 1 367 ? -30.513 -8.594 59.694 1.00 79.31 367 ILE A O 1
ATOM 2902 N N . ARG A 1 368 ? -29.051 -8.399 58.004 1.00 78.56 368 ARG A N 1
ATOM 2903 C CA . ARG A 1 368 ? -29.721 -7.251 57.372 1.00 78.56 368 ARG A CA 1
ATOM 2904 C C . ARG A 1 368 ? -30.979 -7.708 56.642 1.00 78.56 368 ARG A C 1
ATOM 2906 O O . ARG A 1 368 ? -32.023 -7.081 56.808 1.00 78.56 368 ARG A O 1
ATOM 2913 N N . LEU A 1 369 ? -30.897 -8.820 55.919 1.00 84.38 369 LEU A N 1
ATOM 2914 C CA . LEU A 1 369 ? -32.013 -9.390 55.176 1.00 84.38 369 LEU A CA 1
ATOM 2915 C C . LEU A 1 369 ? -33.119 -9.902 56.111 1.00 84.38 369 LEU A C 1
ATOM 2917 O O . LEU A 1 369 ? -34.286 -9.584 55.906 1.00 84.38 369 LEU A O 1
ATOM 2921 N N . ARG A 1 370 ? -32.760 -10.554 57.225 1.00 83.44 370 ARG A N 1
ATOM 2922 C CA . ARG A 1 370 ? -33.702 -10.965 58.285 1.00 83.44 370 ARG A CA 1
ATOM 2923 C C . ARG A 1 370 ? -34.421 -9.780 58.928 1.00 83.44 370 ARG A C 1
ATOM 2925 O O . ARG A 1 370 ? -35.600 -9.871 59.266 1.00 83.44 370 ARG A O 1
ATOM 2932 N N . ARG A 1 371 ? -33.730 -8.652 59.121 1.00 84.25 371 ARG A N 1
ATOM 2933 C CA . ARG A 1 371 ? -34.343 -7.412 59.633 1.00 84.25 371 ARG A CA 1
ATOM 2934 C C . ARG A 1 371 ? -35.272 -6.772 58.605 1.00 84.25 371 ARG A C 1
ATOM 2936 O O . ARG A 1 371 ? -36.339 -6.293 58.983 1.00 84.25 371 ARG A O 1
ATOM 2943 N N . PHE A 1 372 ? -34.880 -6.790 57.337 1.00 87.69 372 PHE A N 1
ATOM 2944 C CA . PHE A 1 372 ? -35.691 -6.296 56.232 1.00 87.69 372 PHE A CA 1
ATOM 2945 C C . PHE A 1 372 ? -36.972 -7.122 56.038 1.00 87.69 372 PHE A C 1
ATOM 2947 O O . PHE A 1 372 ? -38.051 -6.543 55.970 1.00 87.69 372 PHE A O 1
ATOM 2954 N N . ALA A 1 373 ? -36.889 -8.457 56.076 1.00 86.38 373 ALA A N 1
ATOM 2955 C CA . ALA A 1 373 ? -38.050 -9.354 55.999 1.00 86.38 373 ALA A CA 1
ATOM 2956 C C . ALA A 1 373 ? -39.075 -9.105 57.127 1.00 86.38 373 ALA A C 1
ATOM 2958 O O . ALA A 1 373 ? -40.280 -9.277 56.946 1.00 86.38 373 ALA A O 1
ATOM 2959 N N . LYS A 1 374 ? -38.607 -8.622 58.288 1.00 85.25 374 LYS A N 1
ATOM 2960 C CA . LYS A 1 374 ? -39.441 -8.195 59.427 1.00 85.25 374 LYS A CA 1
ATOM 2961 C C . LYS A 1 374 ? -40.027 -6.780 59.281 1.00 85.25 374 LYS A C 1
ATOM 2963 O O . LYS A 1 374 ? -40.614 -6.277 60.235 1.00 85.25 374 LYS A O 1
ATOM 2968 N N . GLY A 1 375 ? -39.867 -6.133 58.127 1.00 82.25 375 GLY A N 1
ATOM 2969 C CA . GLY A 1 375 ? -40.447 -4.823 57.817 1.00 82.25 375 GLY A CA 1
ATOM 2970 C C . GLY A 1 375 ? -39.565 -3.619 58.158 1.00 82.25 375 GLY A C 1
ATOM 2971 O O . GLY A 1 375 ? -40.061 -2.495 58.186 1.00 82.25 375 GLY A O 1
ATOM 2972 N N . ARG A 1 376 ? -38.265 -3.805 58.435 1.00 82.25 376 ARG A N 1
ATOM 2973 C CA . ARG A 1 376 ? -37.340 -2.667 58.611 1.00 82.25 376 ARG A CA 1
ATOM 2974 C C . ARG A 1 376 ? -36.851 -2.127 57.269 1.00 82.25 376 ARG A C 1
ATOM 2976 O O . ARG A 1 376 ? -36.776 -2.859 56.288 1.00 82.25 376 ARG A O 1
ATOM 2983 N N . ASN A 1 377 ? -36.463 -0.851 57.241 1.00 79.19 377 ASN A N 1
ATOM 2984 C CA . ASN A 1 377 ? -35.929 -0.214 56.039 1.00 79.19 377 ASN A CA 1
ATOM 2985 C C . ASN A 1 377 ? -34.624 -0.901 55.585 1.00 79.19 377 ASN A C 1
ATOM 2987 O O . ASN A 1 377 ? -33.706 -1.113 56.379 1.00 79.19 377 ASN A O 1
ATOM 2991 N N . HIS A 1 378 ? -34.535 -1.222 54.294 1.00 72.69 378 HIS A N 1
ATOM 2992 C CA . HIS A 1 378 ? -33.358 -1.825 53.668 1.00 72.69 378 HIS A CA 1
ATOM 2993 C C . HIS A 1 378 ? -32.113 -0.912 53.685 1.00 72.69 378 HIS A C 1
ATOM 2995 O O . HIS A 1 378 ? -31.007 -1.418 53.479 1.00 72.69 378 HIS A O 1
ATOM 3001 N N . LEU A 1 379 ? -32.271 0.393 53.957 1.00 69.44 379 LEU A N 1
ATOM 3002 C CA . LEU A 1 379 ? -31.217 1.423 54.009 1.00 69.44 379 LEU A CA 1
ATOM 3003 C C . LEU A 1 379 ? -30.932 1.981 55.418 1.00 69.44 379 LEU A C 1
ATOM 3005 O O . LEU A 1 379 ? -30.320 3.040 55.542 1.00 69.44 379 LEU A O 1
ATOM 3009 N N . ASP A 1 380 ? -31.377 1.308 56.481 1.00 63.97 380 ASP A N 1
ATOM 3010 C CA . ASP A 1 380 ? -31.233 1.786 57.865 1.00 63.97 380 ASP A CA 1
ATOM 3011 C C . ASP A 1 380 ? -29.780 2.205 58.211 1.00 63.97 380 ASP A C 1
ATOM 3013 O O . ASP A 1 380 ? -28.827 1.489 57.897 1.00 63.97 380 ASP A O 1
ATOM 3017 N N . VAL A 1 381 ? -29.587 3.358 58.863 1.00 56.50 381 VAL A N 1
ATOM 3018 C CA . VAL A 1 381 ? -28.278 4.023 59.075 1.00 56.50 381 VAL A CA 1
ATOM 3019 C C . VAL A 1 381 ? -27.280 3.111 59.801 1.00 56.50 381 VAL A C 1
ATOM 3021 O O . VAL A 1 381 ? -26.107 3.051 59.431 1.00 56.50 381 VAL A O 1
ATOM 3024 N N . ALA A 1 382 ? -27.765 2.280 60.729 1.00 56.62 382 ALA A N 1
ATOM 3025 C CA . ALA A 1 382 ? -26.960 1.272 61.423 1.00 56.62 382 ALA A CA 1
ATOM 3026 C C . ALA A 1 382 ? -26.308 0.240 60.474 1.00 56.62 382 ALA A C 1
ATOM 3028 O O . ALA A 1 382 ? -25.268 -0.344 60.788 1.00 56.62 382 ALA A O 1
ATOM 3029 N N . THR A 1 383 ? -26.894 0.004 59.295 1.00 53.44 383 THR A N 1
ATOM 3030 C CA . THR A 1 383 ? -26.338 -0.892 58.267 1.00 53.44 383 THR A CA 1
ATOM 3031 C C . THR A 1 383 ? -25.279 -0.210 57.396 1.00 53.44 383 THR A C 1
ATOM 3033 O O . THR A 1 383 ? -24.354 -0.882 56.935 1.00 53.44 383 THR A O 1
ATOM 3036 N N . ARG A 1 384 ? -25.335 1.121 57.240 1.00 52.84 384 ARG A N 1
ATOM 3037 C CA . ARG A 1 384 ? -24.348 1.900 56.475 1.00 52.84 384 ARG A CA 1
ATOM 3038 C C . ARG A 1 384 ? -23.013 2.000 57.211 1.00 52.84 384 ARG A C 1
ATOM 3040 O O . ARG A 1 384 ? -21.964 1.773 56.608 1.00 52.84 384 ARG A O 1
ATOM 3047 N N . ASP A 1 385 ? -23.064 2.246 58.518 1.00 53.44 385 ASP A N 1
ATOM 3048 C CA . ASP A 1 385 ? -21.873 2.338 59.370 1.00 53.44 385 ASP A CA 1
ATOM 3049 C C . ASP A 1 385 ? -21.192 0.974 59.545 1.00 53.44 385 ASP A C 1
ATOM 3051 O O . ASP A 1 385 ? -19.966 0.882 59.563 1.00 53.44 385 ASP A O 1
ATOM 3055 N N . SER A 1 386 ? -21.969 -0.113 59.568 1.00 56.19 386 SER A N 1
ATOM 3056 C CA . SER A 1 386 ? -21.446 -1.486 59.613 1.00 56.19 386 SER A CA 1
ATOM 3057 C C . SER A 1 386 ? -20.674 -1.858 58.336 1.00 56.19 386 SER A C 1
ATOM 3059 O O . SER A 1 386 ? -19.584 -2.428 58.412 1.00 56.19 386 SER A O 1
ATOM 3061 N N . ALA A 1 387 ? -21.191 -1.484 57.159 1.00 55.28 387 ALA A N 1
ATOM 3062 C CA . ALA A 1 387 ? -20.536 -1.740 55.874 1.00 55.28 387 ALA A CA 1
ATOM 3063 C C . ALA A 1 387 ? -19.282 -0.870 55.661 1.00 55.28 387 ALA A C 1
ATOM 3065 O O . ALA A 1 387 ? -18.266 -1.364 55.165 1.00 55.28 387 ALA A O 1
ATOM 3066 N N . LEU A 1 388 ? -19.323 0.407 56.065 1.00 56.78 388 LEU A N 1
ATOM 3067 C CA . LEU A 1 388 ? -18.169 1.313 56.016 1.00 56.78 388 LEU A CA 1
ATOM 3068 C C . LEU A 1 388 ? -17.049 0.848 56.959 1.00 56.78 388 LEU A C 1
ATOM 3070 O O . LEU A 1 388 ? -15.902 0.724 56.522 1.00 56.78 388 LEU A O 1
ATOM 3074 N N . ASN A 1 389 ? -17.389 0.471 58.195 1.00 56.75 389 ASN A N 1
ATOM 3075 C CA . ASN A 1 389 ? -16.427 -0.042 59.174 1.00 56.75 389 ASN A CA 1
ATOM 3076 C C . ASN A 1 389 ? -15.807 -1.389 58.752 1.00 56.75 389 ASN A C 1
ATOM 3078 O O . ASN A 1 389 ? -14.607 -1.601 58.940 1.00 56.75 389 ASN A O 1
ATOM 3082 N N . ALA A 1 390 ? -16.574 -2.286 58.117 1.00 56.72 390 ALA A N 1
ATOM 3083 C CA . ALA A 1 390 ? -16.048 -3.537 57.559 1.00 56.72 390 ALA A CA 1
ATOM 3084 C C . ALA A 1 390 ? -15.069 -3.297 56.391 1.00 56.72 390 ALA A C 1
ATOM 3086 O O . ALA A 1 390 ? -14.035 -3.965 56.289 1.00 56.72 390 ALA A O 1
ATOM 3087 N N . ARG A 1 391 ? -15.343 -2.302 55.533 1.00 54.72 391 ARG A N 1
ATOM 3088 C CA . ARG A 1 391 ? -14.448 -1.893 54.433 1.00 54.72 391 ARG A CA 1
ATOM 3089 C C . ARG A 1 391 ? -13.162 -1.238 54.948 1.00 54.72 391 ARG A C 1
ATOM 3091 O O . ARG A 1 391 ? -12.090 -1.502 54.404 1.00 54.72 391 ARG A O 1
ATOM 3098 N N . GLN A 1 392 ? -13.249 -0.436 56.012 1.00 56.62 392 GLN A N 1
ATOM 3099 C CA . GLN A 1 392 ? -12.090 0.166 56.684 1.00 56.62 392 GLN A CA 1
ATOM 3100 C C . GLN A 1 392 ? -11.192 -0.886 57.355 1.00 56.62 392 GLN A C 1
ATOM 3102 O O . GLN A 1 392 ? -9.975 -0.823 57.188 1.00 56.62 392 GLN A O 1
ATOM 3107 N N . ARG A 1 393 ? -11.767 -1.908 58.007 1.00 52.69 393 ARG A N 1
ATOM 3108 C CA . ARG A 1 393 ? -11.006 -3.047 58.562 1.00 52.69 393 ARG A CA 1
ATOM 3109 C C . ARG A 1 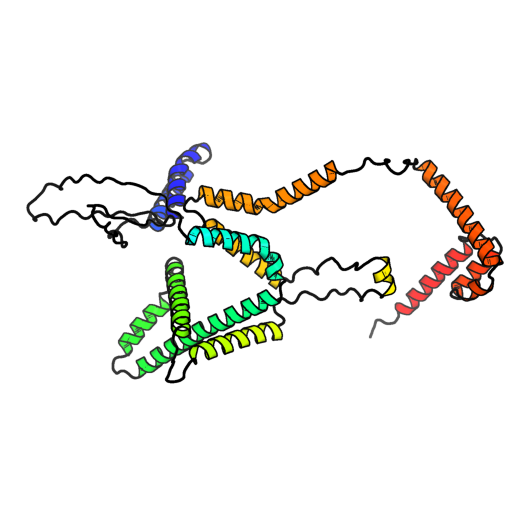393 ? -10.323 -3.907 57.495 1.00 52.69 393 ARG A C 1
ATOM 3111 O O . ARG A 1 393 ? -9.198 -4.349 57.701 1.00 52.69 393 ARG A O 1
ATOM 3118 N N . LYS A 1 394 ? -10.959 -4.134 56.338 1.00 49.78 394 LYS A N 1
ATOM 3119 C CA . LYS A 1 394 ? -10.319 -4.865 55.225 1.00 49.78 394 LYS A CA 1
ATOM 3120 C C . LYS A 1 394 ? -9.155 -4.087 54.603 1.00 49.78 394 LYS A C 1
ATOM 3122 O O . LYS A 1 394 ? -8.150 -4.695 54.251 1.00 49.78 394 LYS A O 1
ATOM 3127 N N . ARG A 1 395 ? -9.252 -2.754 54.515 1.00 49.19 395 ARG A N 1
ATOM 3128 C CA . ARG A 1 395 ? -8.146 -1.901 54.047 1.00 49.19 395 ARG A CA 1
ATOM 3129 C C . ARG A 1 395 ? -6.956 -1.882 55.008 1.00 49.19 395 ARG A C 1
ATOM 3131 O O . ARG A 1 395 ? -5.830 -1.875 54.528 1.00 49.19 395 ARG A O 1
ATOM 3138 N N . SER A 1 396 ? -7.177 -1.928 56.326 1.00 49.34 396 SER A N 1
ATOM 3139 C CA . SER A 1 396 ? -6.071 -1.924 57.298 1.00 49.34 396 SER A CA 1
ATOM 3140 C C . SER A 1 396 ? -5.270 -3.230 57.326 1.00 49.34 396 SER A C 1
ATOM 3142 O O . SER A 1 396 ? -4.120 -3.221 57.746 1.00 49.34 396 SER A O 1
ATOM 3144 N N . PHE A 1 397 ? -5.859 -4.349 56.888 1.00 46.41 397 PHE A N 1
ATOM 3145 C CA . PHE A 1 397 ? -5.169 -5.643 56.836 1.00 46.41 397 PHE A CA 1
ATOM 3146 C C . PHE A 1 397 ? -4.264 -5.785 55.601 1.00 46.41 397 PHE A C 1
ATOM 3148 O O . PHE A 1 397 ? -3.242 -6.455 55.660 1.00 46.41 397 PHE A O 1
ATOM 3155 N N . TRP A 1 398 ? -4.593 -5.114 54.491 1.00 41.91 398 TRP A N 1
ATOM 3156 C CA . TRP A 1 398 ? -3.775 -5.137 53.268 1.00 41.91 398 TRP A CA 1
ATOM 3157 C C . TRP A 1 398 ? -2.698 -4.045 53.223 1.00 41.91 398 TRP A C 1
ATOM 3159 O O . TRP A 1 398 ? -1.818 -4.091 52.371 1.00 41.91 398 TRP A O 1
ATOM 3169 N N . SER A 1 399 ? -2.720 -3.083 54.150 1.00 42.31 399 SER A N 1
ATOM 3170 C CA . SER A 1 399 ? -1.699 -2.034 54.236 1.00 42.31 399 SER A CA 1
ATOM 3171 C C . SER A 1 399 ? -0.486 -2.394 55.104 1.00 42.31 399 SER A C 1
ATOM 3173 O O . SER A 1 399 ? 0.378 -1.540 55.273 1.00 42.31 399 SER A O 1
ATOM 3175 N N . SER A 1 400 ? -0.394 -3.609 55.670 1.00 43.75 400 SER A N 1
ATOM 3176 C CA . SER A 1 400 ? 0.753 -4.017 56.509 1.00 43.75 400 SER A CA 1
ATOM 3177 C C . SER A 1 400 ? 1.686 -5.063 55.886 1.00 43.75 400 SER A C 1
ATOM 3179 O O . SER A 1 400 ? 2.598 -5.524 56.565 1.00 43.75 400 SER A O 1
ATOM 3181 N N . CYS A 1 401 ? 1.511 -5.423 54.612 1.00 41.84 401 CYS A N 1
ATOM 3182 C CA . CYS A 1 401 ? 2.460 -6.267 53.877 1.00 41.84 401 CYS A CA 1
ATOM 3183 C C . CYS A 1 401 ? 3.025 -5.518 52.666 1.00 41.84 401 CYS A C 1
ATOM 3185 O O . CYS A 1 401 ? 2.801 -5.886 51.520 1.00 41.84 401 CYS A O 1
ATOM 3187 N N . ALA A 1 402 ? 3.760 -4.445 52.941 1.00 44.59 402 ALA A N 1
ATOM 3188 C CA . ALA A 1 402 ? 4.767 -3.901 52.042 1.00 44.59 402 ALA A CA 1
ATOM 3189 C C . ALA A 1 402 ? 5.783 -3.150 52.904 1.00 44.59 402 ALA A C 1
ATOM 3191 O O . ALA A 1 402 ? 5.525 -2.022 53.306 1.00 44.59 402 ALA A O 1
ATOM 3192 N N . ILE A 1 403 ? 6.858 -3.851 53.270 1.00 39.03 403 ILE A N 1
ATOM 3193 C CA . ILE A 1 403 ? 8.251 -3.409 53.462 1.00 39.03 403 ILE A CA 1
ATOM 3194 C C . ILE A 1 403 ? 8.961 -4.582 54.155 1.00 39.03 403 ILE A C 1
ATOM 3196 O O . ILE A 1 403 ? 8.915 -4.722 55.376 1.00 39.03 403 ILE A O 1
ATOM 3200 N N . GLN A 1 404 ? 9.570 -5.448 53.347 1.00 34.06 404 GLN A N 1
ATOM 3201 C CA . GLN A 1 404 ? 10.996 -5.762 53.435 1.00 34.06 404 GLN A CA 1
ATOM 3202 C C . GLN A 1 404 ? 11.463 -6.402 52.133 1.00 34.06 404 GLN A C 1
ATOM 3204 O O . GLN A 1 404 ? 10.749 -7.306 51.643 1.00 34.06 404 GLN A O 1
#

=== Feature glossary ===
Legend for the data blocks above and below:

— What the protein is —

The amino-acid sequence is the protein's primary structure: the linear order of residues from the N-terminus to the C-terminus, written in one-letter code. Everything else here — the 3D coordinates, the secondary structure, the domain annotations — is ultimately a consequence of this string.

Functional annotations link the protein to curated databases. InterPro entries identify conserved domains and families by matching the sequence against member-database signatures (Pfam, PROSITE, CDD, …). Gene Ontology (GO) terms describe molecular function, biological process, and cellular component in a controlled vocabulary. CATH places the structure in a hierarchical fold classification (Class/Architecture/Topology/Homologous-superfamily). The organism is the source species.

— Where its atoms are —

Atomic coordinates in PDBx/mmCIF format — the same representation the Protein Data Bank distributes. Each line of the _atom_site loop places one backbone atom in Cartesian space (units: ångströms, origin: arbitrary).

The six renders are orthographic views along the three Cartesian axes in both directions. Representation (cartoon, sticks, or surface) and color scheme (sequence-rainbow or by-chain) vary across proteins so the training set covers all the common visualization conventions.

— Local backbone conformation —

Eight-state secondary structure (DSSP): H is the canonical α-helix, G the tighter 3₁₀-helix, I the wider π-helix; E/B are β-structure, T and S are turns and bends, and '-' is everything else. DSSP derives these from the pattern of main-chain N–H···O=C hydrogen bonds, not from the sequence.

Three-state secondary structure (P-SEA) collapses the eight DSSP classes into helix (a), strand (b), and coil (c). P-SEA assigns these from Cα geometry alone — distances and angles — without requiring backbone oxygens, so it works on any Cα trace.

φ (phi) and ψ (psi) are the two rotatable backbone dihedrals per residue: φ is the C(i-1)–N–Cα–C torsion, ψ is the N–Cα–C–N(i+1) torsion, both in degrees on (−180°, 180°]. α-helical residues cluster near (−60°, −45°); β-strand residues near (−120°, +130°). A Ramachandran plot is simply a scatter of (φ, ψ) for every residue.

— Global shape and packing —

The geometric summary reports three shape descriptors. Rg (radius of gyration) measures how spread out the Cα atoms are about their centre of mass; compact globular proteins have small Rg, elongated or unfolded ones large. Cα contacts (<8 Å, |i−j|>4) count long-range residue pairs in spatial proximity — high for tightly packed folds, near zero for rods or random coil. The bounding-box extents give the protein's footprint along x, y, z in Å.

SASA measures how much of the protein is reachable by solvent. It is computed by rolling a water-sized probe over the atomic surface and summing the exposed area (Å²). Per-residue SASA distinguishes core (buried, low SASA) from surface (exposed, high SASA) residues; total SASA is a whole-molecule size measure.

Plot images: a contact map (which residues are close in 3D, as an N×N binary image), a Ramachandran scatter (backbone torsion angles, revealing secondary-structure composition at a glance), and — for AlphaFold structures — a PAE heatmap (pairwise prediction confidence).

— Structural neighborhood —

A 3Di character summarizes, for each residue, the relative orientation of the Cα frame of its nearest spatial neighbor. Because it encodes fold topology rather than chemistry, 3Di alignments detect remote structural similarity that sequence alignment misses.

The Foldseek neighbor list gives the closest experimentally determined structures in the PDB, ranked by structural alignment. TM-score near 1 means near-identical fold; near 0.3 means only rough topology match. This is how one finds what a novel AlphaFold prediction most resembles in the solved-structure universe.

— Confidence and disorder —

For AlphaFold models, the B-factor field carries pLDDT — the model's own estimate of local accuracy on a 0–100 scale. Regions with pLDDT<50 should be treated as essentially unmodeled; they often correspond to intrinsically disordered segments.

Crystallographic B-factors measure how much each atom's electron density is smeared out, in Å². They rise in mobile loops and surface residues and fall in the buried interior. In AlphaFold models this column is repurposed to hold pLDDT instead.

Predicted Aligned Error (PAE) is an AlphaFold confidence matrix: entry (i, j) is the expected error in the position of residue j, in ångströms, when the prediction is superimposed on the true structure at residue i. Low PAE within a block of residues means that block is internally rigid and well-predicted; high PAE between two blocks means their relative placement is uncertain even if each block individually is confident.